Protein AF-A0A8C5SRB2-F1 (afdb_monomer)

Organism: Laticauda laticaudata (NCBI:txid8630)

InterPro domains:
  IPR027640 Kinesin-like protein [PTHR47969] (45-500)

Sequence (541 aa):
SGTGIYYVFLKQYTFFKGVDIEFIKKSQIINVQKLKNSELKLIAAKQKMNELTLNIRMKEELIKELVKTGKCIFQQYSLKITQLEHEAEQAKIDLAETQKQLQELENKELRDIAEKARLQKEFRKKMDTAKLKVQVFKKQQETKNLASLSTQNEKRISELEQNINHMKNQQAQLQKKLREENEKKKILETGIQHGQLKIKKLQQKTEQQEKILKLKDEEIAAFKKRNSTGAPQQLQKLEEKKKCLDEELEKILHQHQELAALEEDLKRREAIILKKETLMQEKSHLEIKKLRSSQALNEDSLKLSTRLSMLDQELCDKNKQLQRSATDEQGRIFEEVQALQKERDQLLKRRNSVDEKLKNGRVLSAEEEHALFQLEEGIETLEAAIAYKNESIQNHQNSIRVSSQILTQSEASVMGKLVSLSAIELRAVLLKYFNKVVRLRESEHKLQVQSEELRMRAMEQENITRELESALEHLMLQCDRRLTLQQKEHEQKIQLILLHCKENLKNAVTATTFPQITIGAPETKSYETLIILALGLKCQL

Radius of gyration: 50.98 Å; Cα contacts (8 Å, |Δi|>4): 191; chains: 1; bounding box: 116×101×152 Å

Solvent-accessible surface area (backbone atoms only — not comparable to full-atom values): 29462 Å² total; per-residue (Å²): 122,70,68,62,54,54,48,54,49,50,55,50,53,51,52,54,51,52,54,53,48,52,52,53,49,54,54,43,55,53,47,52,52,52,39,54,54,45,52,52,53,47,52,54,52,52,52,52,47,52,53,51,53,52,48,43,52,50,50,54,53,31,45,55,45,53,53,52,34,53,53,51,52,51,52,49,53,52,52,51,51,53,48,58,48,50,58,47,52,50,53,50,50,56,47,54,50,54,50,50,57,47,52,60,54,58,73,73,66,86,87,83,50,70,65,56,52,50,54,50,53,50,50,48,53,51,49,52,53,49,52,52,50,55,51,54,50,53,54,52,50,55,52,50,52,51,52,54,53,50,55,53,50,51,50,56,45,50,55,51,51,52,50,43,52,51,51,52,51,51,43,54,52,51,52,51,52,46,53,51,47,54,50,52,41,51,54,41,51,52,51,46,53,51,50,52,51,52,45,53,56,48,51,57,53,48,56,58,49,50,56,55,47,54,61,47,51,60,61,49,63,76,68,71,84,77,89,87,85,88,65,84,88,72,81,74,66,51,60,65,53,46,57,55,51,53,56,50,51,50,54,54,50,50,49,52,50,46,51,51,50,38,53,50,46,50,54,52,39,52,52,46,50,54,54,36,52,52,41,50,53,55,42,50,52,53,51,53,49,36,51,53,38,45,52,52,52,50,54,51,45,50,52,47,51,54,51,48,53,50,46,56,49,52,47,52,53,49,53,56,48,48,76,72,50,56,83,83,54,34,60,58,50,49,53,50,48,52,51,52,51,53,50,46,54,52,51,50,53,52,38,53,54,49,51,51,27,61,75,69,66,59,50,57,55,74,68,54,51,52,48,48,50,52,36,50,56,50,40,54,52,41,51,54,52,43,51,53,40,51,53,52,44,51,50,40,52,49,51,50,52,56,50,52,57,51,45,59,57,44,49,58,51,50,49,54,53,58,71,68,46,49,67,52,59,50,49,53,52,49,51,53,51,48,53,50,50,52,54,48,52,53,51,51,51,52,52,49,54,52,52,52,51,53,52,52,53,52,52,51,52,53,49,53,50,53,52,51,52,52,51,50,53,52,50,52,55,50,52,52,48,53,51,46,49,52,51,37,54,52,42,53,50,50,43,52,52,53,51,54,52,47,51,55,54,51,53,57,60,56,70,75,62,84,79,86,84,78,93,69,85,89,79,93,81,72,86,68,70,68,59,62,67,72,70,68,81,82,80,85,130

Structure (mmCIF, N/CA/C/O backbone):
data_AF-A0A8C5SRB2-F1
#
_entry.id   AF-A0A8C5SRB2-F1
#
loop_
_atom_site.group_PDB
_atom_site.id
_atom_site.type_symbol
_atom_site.label_atom_id
_atom_site.label_alt_id
_atom_site.label_comp_id
_atom_site.label_asym_id
_atom_site.label_entity_id
_atom_site.label_seq_id
_atom_site.pdbx_PDB_ins_code
_atom_site.Cartn_x
_atom_site.Cartn_y
_atom_site.Cartn_z
_atom_site.occupancy
_atom_site.B_iso_or_equiv
_atom_site.auth_seq_id
_atom_site.auth_comp_id
_atom_site.auth_asym_id
_atom_site.auth_atom_id
_atom_site.pdbx_PDB_model_num
ATOM 1 N N . SER A 1 1 ? -22.747 -1.068 66.235 1.00 45.91 1 SER A N 1
ATOM 2 C CA . SER A 1 1 ? -23.123 -0.714 64.847 1.00 45.91 1 SER A CA 1
ATOM 3 C C . SER A 1 1 ? -21.916 -0.503 63.923 1.00 45.91 1 SER A C 1
ATOM 5 O O . SER A 1 1 ? -22.032 -0.838 62.753 1.00 45.91 1 SER A O 1
ATOM 7 N N . GLY A 1 2 ? -20.751 -0.031 64.398 1.00 35.06 2 GLY A N 1
ATOM 8 C CA . GLY A 1 2 ? -19.573 0.219 63.539 1.00 35.06 2 GLY A CA 1
ATOM 9 C C . GLY A 1 2 ? -18.844 -1.017 62.975 1.00 35.06 2 GLY A C 1
ATOM 10 O O . GLY A 1 2 ? -18.322 -0.967 61.865 1.00 35.06 2 GLY A O 1
ATOM 11 N N . THR A 1 3 ? -18.854 -2.154 63.677 1.00 45.47 3 THR A N 1
ATOM 12 C CA . THR A 1 3 ? -18.153 -3.386 63.259 1.00 45.47 3 THR A CA 1
ATOM 13 C C . THR A 1 3 ? -18.791 -4.078 62.051 1.00 45.47 3 THR A C 1
ATOM 15 O O . THR A 1 3 ? -18.074 -4.577 61.189 1.00 45.47 3 THR A O 1
ATOM 18 N N . GLY A 1 4 ? -20.123 -4.059 61.931 1.00 43.59 4 GLY A N 1
ATOM 19 C CA . GLY A 1 4 ? -20.839 -4.653 60.793 1.00 43.59 4 GLY A CA 1
ATOM 20 C C . GLY A 1 4 ? -20.653 -3.881 59.482 1.00 43.59 4 GLY A C 1
ATOM 21 O O . GLY A 1 4 ? -20.503 -4.496 58.431 1.00 43.59 4 GLY A O 1
ATOM 22 N N . ILE A 1 5 ? -20.592 -2.547 59.542 1.00 48.94 5 ILE A N 1
ATOM 23 C CA . ILE A 1 5 ? -20.384 -1.690 58.361 1.00 48.94 5 ILE A CA 1
ATOM 24 C C . ILE A 1 5 ? -18.953 -1.847 57.836 1.00 48.94 5 ILE A C 1
ATOM 26 O O . ILE A 1 5 ? -18.761 -2.039 56.638 1.00 48.94 5 ILE A O 1
ATOM 30 N N . TYR A 1 6 ? -17.956 -1.858 58.729 1.00 49.66 6 TYR A N 1
ATOM 31 C CA . TYR A 1 6 ? -16.555 -2.089 58.363 1.00 49.66 6 TYR A CA 1
ATOM 32 C C . TYR A 1 6 ? -16.341 -3.487 57.756 1.00 49.66 6 TYR A C 1
ATOM 34 O O . TYR A 1 6 ? -15.566 -3.658 56.818 1.00 49.66 6 TYR A O 1
ATOM 42 N N . TYR A 1 7 ? -17.085 -4.482 58.246 1.00 53.50 7 TYR A N 1
ATOM 43 C CA . TYR A 1 7 ? -17.044 -5.853 57.748 1.00 53.50 7 TYR A CA 1
ATOM 44 C C . TYR A 1 7 ? -17.648 -6.016 56.345 1.00 53.50 7 TYR A C 1
ATOM 46 O O . TYR A 1 7 ? -17.046 -6.651 55.476 1.00 53.50 7 TYR A O 1
ATOM 54 N N . VAL A 1 8 ? -18.810 -5.399 56.100 1.00 57.16 8 VAL A N 1
ATOM 55 C CA . VAL A 1 8 ? -19.430 -5.348 54.765 1.00 57.16 8 VAL A CA 1
ATOM 56 C C . VAL A 1 8 ? -18.509 -4.621 53.782 1.00 57.16 8 VAL A C 1
ATOM 58 O O . VAL A 1 8 ? -18.274 -5.133 52.688 1.00 57.16 8 VAL A O 1
ATOM 61 N N . PHE A 1 9 ? -17.894 -3.509 54.199 1.00 57.03 9 PHE A N 1
ATOM 62 C CA . PHE A 1 9 ? -16.895 -2.800 53.396 1.00 57.03 9 PHE A CA 1
ATOM 63 C C . PHE A 1 9 ? -15.676 -3.671 53.065 1.00 57.03 9 PHE A C 1
ATOM 65 O O . PHE A 1 9 ? -15.239 -3.688 51.917 1.00 57.03 9 PHE A O 1
ATOM 72 N N . LEU A 1 10 ? -15.142 -4.434 54.026 1.00 57.94 10 LEU A N 1
ATOM 73 C CA . LEU A 1 10 ? -13.999 -5.323 53.786 1.00 57.94 10 LEU A CA 1
ATOM 74 C C . LEU A 1 10 ? -14.333 -6.471 52.817 1.00 57.94 10 LEU A C 1
ATOM 76 O O . LEU A 1 10 ? -13.514 -6.784 51.947 1.00 57.94 10 LEU A O 1
ATOM 80 N N . LYS A 1 11 ? -15.520 -7.089 52.933 1.00 58.41 11 LYS A N 1
ATOM 81 C CA . LYS A 1 11 ? -15.984 -8.141 52.004 1.00 58.41 11 LYS A CA 1
ATOM 82 C C . LYS A 1 11 ? -16.243 -7.594 50.602 1.00 58.41 11 LYS A C 1
ATOM 84 O O . LYS A 1 11 ? -15.868 -8.219 49.613 1.00 58.41 11 LYS A O 1
ATOM 89 N N . GLN A 1 12 ? -16.822 -6.404 50.504 1.00 56.53 12 GLN A N 1
ATOM 90 C CA . GLN A 1 12 ? -17.060 -5.759 49.219 1.00 56.53 12 GLN A CA 1
ATOM 91 C C . GLN A 1 12 ? -15.739 -5.340 48.554 1.00 56.53 12 GLN A C 1
ATOM 93 O O . GLN A 1 12 ? -15.523 -5.616 47.377 1.00 56.53 12 GLN A O 1
ATOM 98 N N . TYR A 1 13 ? -14.793 -4.790 49.318 1.00 58.09 13 TYR A N 1
ATOM 99 C CA . TYR A 1 13 ? -13.462 -4.415 48.831 1.00 58.09 13 TYR A CA 1
ATOM 100 C C . TYR A 1 13 ? -12.618 -5.619 48.366 1.00 58.09 13 TYR A C 1
ATOM 102 O O . TYR A 1 13 ? -11.894 -5.528 47.374 1.00 58.09 13 TYR A O 1
ATOM 110 N N . THR A 1 14 ? -12.718 -6.766 49.045 1.00 58.53 14 THR A N 1
ATOM 111 C CA . THR A 1 14 ? -12.046 -8.011 48.621 1.00 58.53 14 THR A CA 1
ATOM 112 C C . THR A 1 14 ? -12.685 -8.626 47.377 1.00 58.53 14 THR A C 1
ATOM 114 O O . THR A 1 14 ? -11.956 -9.079 46.495 1.00 58.53 14 THR A O 1
ATOM 117 N N . PHE A 1 15 ? -14.014 -8.561 47.243 1.00 62.50 15 PHE A N 1
ATOM 118 C CA . PHE A 1 15 ? -14.717 -8.945 46.017 1.00 62.50 15 PHE A CA 1
ATOM 119 C C . PHE A 1 15 ? -14.268 -8.101 44.812 1.00 62.50 15 PHE A C 1
ATOM 121 O O . PHE A 1 15 ? -13.872 -8.659 43.791 1.00 62.50 15 PHE A O 1
ATOM 128 N N . PHE A 1 16 ? -14.219 -6.770 44.954 1.00 60.62 16 PHE A N 1
ATOM 129 C CA . PHE A 1 16 ? -13.752 -5.873 43.887 1.00 60.62 16 PHE A CA 1
ATOM 130 C C . PHE A 1 16 ? -12.298 -6.153 43.464 1.00 60.62 16 PHE A C 1
ATOM 132 O O . PHE A 1 16 ? -12.009 -6.224 42.272 1.00 60.62 16 PHE A O 1
ATOM 139 N N . LYS A 1 17 ? -11.388 -6.435 44.408 1.00 64.19 17 LYS A N 1
ATOM 140 C CA . LYS A 1 17 ? -10.011 -6.847 44.068 1.00 64.19 17 LYS A CA 1
ATOM 141 C C . LYS A 1 17 ? -9.921 -8.204 43.365 1.00 64.19 17 LYS A C 1
ATOM 143 O O . LYS A 1 17 ? -9.005 -8.415 42.571 1.00 64.19 17 LYS A O 1
ATOM 148 N N . GLY A 1 18 ? -10.823 -9.137 43.668 1.00 63.19 18 GLY A N 1
ATOM 149 C CA . GLY A 1 18 ? -10.914 -10.418 42.963 1.00 63.19 18 GLY A CA 1
ATOM 150 C C . GLY A 1 18 ? -11.258 -10.224 41.484 1.00 63.19 18 GLY A C 1
ATOM 151 O O . GLY A 1 18 ? -10.607 -10.813 40.619 1.00 63.19 18 GLY A O 1
ATOM 152 N N . VAL A 1 19 ? -12.200 -9.318 41.204 1.00 70.31 19 VAL A N 1
ATOM 153 C CA . VAL A 1 19 ? -12.584 -8.911 39.843 1.00 70.31 19 VAL A CA 1
ATOM 154 C C . VAL A 1 19 ? -11.412 -8.241 39.109 1.00 70.31 19 VAL A C 1
ATOM 156 O O . VAL A 1 19 ? -11.150 -8.575 37.953 1.00 70.31 19 VAL A O 1
ATOM 159 N N . ASP A 1 20 ? -10.630 -7.391 39.787 1.00 74.81 20 ASP A N 1
ATOM 160 C CA . ASP A 1 20 ? -9.422 -6.774 39.210 1.00 74.81 20 ASP A CA 1
ATOM 161 C C . ASP A 1 20 ? -8.361 -7.812 38.803 1.00 74.81 20 ASP A C 1
ATOM 163 O O . ASP A 1 20 ? -7.743 -7.704 37.741 1.00 74.81 20 ASP A O 1
ATOM 167 N N . ILE A 1 21 ? -8.139 -8.847 39.623 1.00 79.44 21 ILE A N 1
ATOM 168 C CA . ILE A 1 21 ? -7.193 -9.928 39.299 1.00 79.44 21 ILE A CA 1
ATOM 169 C C . ILE A 1 21 ? -7.679 -10.721 38.081 1.00 79.44 21 ILE A C 1
ATOM 171 O O . ILE A 1 21 ? -6.872 -11.064 37.214 1.00 79.44 21 ILE A O 1
ATOM 175 N N . GLU A 1 22 ? -8.976 -11.021 37.999 1.00 79.75 22 GLU A N 1
ATOM 176 C CA . GLU A 1 22 ? -9.555 -11.755 36.872 1.00 79.75 22 GLU A CA 1
ATOM 177 C C . GLU A 1 22 ? -9.476 -10.951 35.564 1.00 79.75 22 GLU A C 1
ATOM 179 O O . GLU A 1 22 ? -9.111 -11.499 34.521 1.00 79.75 22 GLU A O 1
ATOM 184 N N . PHE A 1 23 ? -9.710 -9.637 35.625 1.00 81.06 23 PHE A N 1
ATOM 185 C CA . PHE A 1 23 ? -9.536 -8.733 34.489 1.00 81.06 23 PHE A CA 1
ATOM 186 C C . PHE A 1 23 ? -8.084 -8.711 33.987 1.00 81.06 23 PHE A C 1
ATOM 188 O O . PHE A 1 23 ? -7.830 -8.878 32.790 1.00 81.06 23 PHE A O 1
ATOM 195 N N . ILE A 1 24 ? -7.109 -8.591 34.898 1.00 82.06 24 ILE A N 1
ATOM 196 C CA . ILE A 1 24 ? -5.683 -8.617 34.534 1.00 82.06 24 ILE A CA 1
ATOM 197 C C . ILE A 1 24 ? -5.299 -9.986 33.947 1.00 82.06 24 ILE A C 1
ATOM 199 O O . ILE A 1 24 ? -4.546 -10.039 32.975 1.00 82.06 24 ILE A O 1
ATOM 203 N N . LYS A 1 25 ? -5.840 -11.096 34.468 1.00 84.31 25 LYS A N 1
ATOM 204 C CA . LYS A 1 25 ? -5.622 -12.442 33.907 1.00 84.31 25 LYS A CA 1
ATOM 205 C C . LYS A 1 25 ? -6.185 -12.585 32.490 1.00 84.31 25 LYS A C 1
ATOM 207 O O . LYS A 1 25 ? -5.479 -13.095 31.623 1.00 84.31 25 LYS A O 1
ATOM 212 N N . LYS A 1 26 ? -7.404 -12.100 32.223 1.00 85.94 26 LYS A N 1
ATOM 213 C CA . LYS A 1 26 ? -7.990 -12.093 30.867 1.00 85.94 26 LYS A CA 1
ATOM 214 C C . LYS A 1 26 ? -7.138 -11.270 29.897 1.00 85.94 26 LYS A C 1
ATOM 216 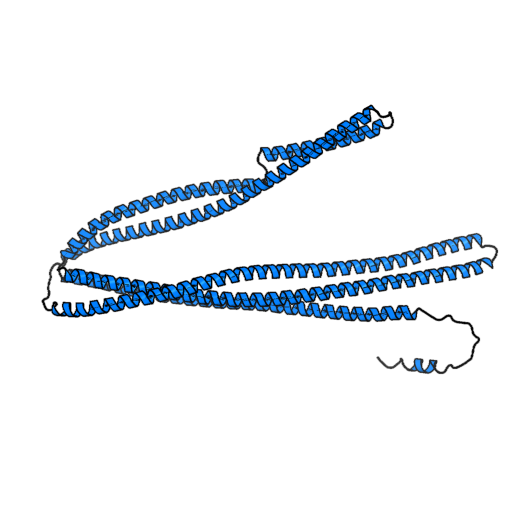O O . LYS A 1 26 ? -6.814 -11.743 28.811 1.00 85.94 26 LYS A O 1
ATOM 221 N N . SER A 1 27 ? -6.686 -10.090 30.325 1.00 85.69 27 SER A N 1
ATOM 222 C CA . SER A 1 27 ? -5.753 -9.256 29.555 1.00 85.69 27 SER A CA 1
ATOM 223 C C . SER A 1 27 ? -4.428 -9.981 29.255 1.00 85.69 27 SER A C 1
ATOM 225 O O . SER A 1 27 ? -3.936 -9.941 28.128 1.00 85.69 27 SER A O 1
ATOM 227 N N . GLN A 1 28 ? -3.877 -10.720 30.225 1.00 89.88 28 GLN A N 1
ATOM 228 C CA . GLN A 1 28 ? -2.659 -11.517 30.042 1.00 89.88 28 GLN A CA 1
ATOM 229 C C . GLN A 1 28 ? -2.822 -12.644 29.021 1.00 89.88 28 GLN A C 1
ATOM 231 O O . GLN A 1 28 ? -1.941 -12.821 28.184 1.00 89.88 28 GLN A O 1
ATOM 236 N N . ILE A 1 29 ? -3.944 -13.369 29.039 1.00 88.56 29 ILE A N 1
ATOM 237 C CA . ILE A 1 29 ? -4.226 -14.429 28.055 1.00 88.56 29 ILE A CA 1
ATOM 238 C C . ILE A 1 29 ? -4.212 -13.852 26.633 1.00 88.56 29 ILE A C 1
ATOM 240 O O . ILE A 1 29 ? -3.547 -14.393 25.748 1.00 88.56 29 ILE A O 1
ATOM 244 N N . ILE A 1 30 ? -4.863 -12.703 26.435 1.00 87.88 30 ILE A N 1
ATOM 245 C CA . ILE A 1 30 ? -4.886 -12.002 25.145 1.00 87.88 30 ILE A CA 1
ATOM 246 C C . ILE A 1 30 ? -3.473 -11.572 24.730 1.00 87.88 30 ILE A C 1
ATOM 248 O O . ILE A 1 30 ? -3.084 -11.763 23.577 1.00 87.88 30 ILE A O 1
ATOM 252 N N . ASN A 1 31 ? -2.682 -11.015 25.650 1.00 89.12 31 ASN A N 1
ATOM 253 C CA . ASN A 1 31 ? -1.315 -10.579 25.352 1.00 89.12 31 ASN A CA 1
ATOM 254 C C . ASN A 1 31 ? -0.392 -11.753 24.999 1.00 89.12 31 ASN A C 1
ATOM 256 O O . ASN A 1 31 ? 0.396 -11.633 24.064 1.00 89.12 31 ASN A O 1
ATOM 260 N N . VAL A 1 32 ? -0.521 -12.898 25.676 1.00 90.19 32 VAL A N 1
ATOM 261 C CA . VAL A 1 32 ? 0.224 -14.127 25.347 1.00 90.19 32 VAL A CA 1
ATOM 262 C C . VAL A 1 32 ? -0.155 -14.640 23.958 1.00 90.19 32 VAL A C 1
ATOM 264 O O . VAL A 1 32 ? 0.715 -15.052 23.193 1.00 90.19 32 VAL A O 1
ATOM 267 N N . GLN A 1 33 ? -1.434 -14.585 23.590 1.00 88.12 33 GLN A N 1
ATOM 268 C CA . GLN A 1 33 ? -1.867 -14.987 22.254 1.00 88.12 33 GLN A CA 1
ATOM 269 C C . GLN A 1 33 ? -1.350 -14.029 21.169 1.00 88.12 33 GLN A C 1
ATOM 271 O O . GLN A 1 33 ? -0.853 -14.477 20.137 1.00 88.12 33 GLN A O 1
ATOM 276 N N . LYS A 1 34 ? -1.365 -12.715 21.428 1.00 90.19 34 LYS A N 1
ATOM 277 C CA . LYS A 1 34 ? -0.734 -11.711 20.552 1.00 90.19 34 LYS A CA 1
ATOM 278 C C . LYS A 1 34 ? 0.771 -11.940 20.404 1.00 90.19 34 LYS A C 1
ATOM 280 O O . LYS A 1 34 ? 1.286 -11.808 19.296 1.00 90.19 34 LYS A O 1
ATOM 285 N N . LEU A 1 35 ? 1.457 -12.309 21.489 1.00 91.62 35 LEU A N 1
ATOM 286 C CA . LEU A 1 35 ? 2.883 -12.631 21.478 1.00 91.62 35 LEU A CA 1
ATOM 287 C C . LEU A 1 35 ? 3.164 -13.825 20.558 1.00 91.62 35 LEU A C 1
ATOM 289 O O . LEU A 1 35 ? 3.965 -13.690 19.638 1.00 91.62 35 LEU A O 1
ATOM 293 N N . LYS A 1 36 ? 2.441 -14.941 20.730 1.00 89.69 36 LYS A N 1
ATOM 294 C CA . LYS A 1 36 ? 2.561 -16.123 19.855 1.00 89.69 36 LYS A CA 1
ATOM 295 C C . LYS A 1 36 ? 2.332 -15.773 18.382 1.00 89.69 36 LYS A C 1
ATOM 297 O O . LYS A 1 36 ? 3.103 -16.179 17.518 1.00 89.69 36 LYS A O 1
ATOM 302 N N . ASN A 1 37 ? 1.311 -14.969 18.088 1.00 88.12 37 ASN A N 1
ATOM 303 C CA . ASN A 1 37 ? 1.026 -14.541 16.718 1.00 88.12 37 ASN A CA 1
ATOM 304 C C . ASN A 1 37 ? 2.151 -13.669 16.133 1.00 88.12 37 ASN A C 1
ATOM 306 O O . ASN A 1 37 ? 2.488 -13.813 14.959 1.00 88.12 37 ASN A O 1
ATOM 310 N N . SER A 1 38 ? 2.744 -12.774 16.930 1.00 89.00 38 SER A N 1
ATOM 311 C CA . SER A 1 38 ? 3.893 -11.964 16.500 1.00 89.00 38 SER A CA 1
ATOM 312 C C . SER A 1 38 ? 5.136 -12.833 16.253 1.00 89.00 38 SER A C 1
ATOM 314 O O . SER A 1 38 ? 5.831 -12.640 15.258 1.00 89.00 38 SER A O 1
ATOM 316 N N . GLU A 1 39 ? 5.374 -13.860 17.075 1.00 89.00 39 GLU A N 1
ATOM 317 C CA . GLU A 1 39 ? 6.465 -14.823 16.870 1.00 89.00 39 GLU A CA 1
ATOM 318 C C . GLU A 1 39 ? 6.323 -15.615 15.568 1.00 89.00 39 GLU A C 1
ATOM 320 O O . GLU A 1 39 ? 7.295 -15.735 14.820 1.00 89.00 39 GLU A O 1
ATOM 325 N N . LEU A 1 40 ? 5.116 -16.095 15.255 1.00 87.12 40 LEU A N 1
ATOM 326 C CA . LEU A 1 40 ? 4.843 -16.786 13.991 1.00 87.12 40 LEU A CA 1
ATOM 327 C C . LEU A 1 40 ? 5.116 -15.879 12.785 1.00 87.12 40 LEU A C 1
ATOM 329 O O . LEU A 1 40 ? 5.811 -16.282 11.851 1.00 87.12 40 LEU A O 1
ATOM 333 N N . LYS A 1 41 ? 4.649 -14.623 12.828 1.00 87.69 41 LYS A N 1
ATOM 334 C CA . LYS A 1 41 ? 4.927 -13.625 11.779 1.00 87.69 41 LYS A CA 1
ATOM 335 C C . LYS A 1 41 ? 6.423 -13.357 11.625 1.00 87.69 41 LYS A C 1
ATOM 337 O O . LYS A 1 41 ? 6.914 -13.218 10.506 1.00 87.69 41 LYS A O 1
ATOM 342 N N . LEU A 1 42 ? 7.155 -13.304 12.735 1.00 89.88 42 LEU A N 1
ATOM 343 C CA . LEU A 1 42 ? 8.596 -13.077 12.745 1.00 89.88 42 LEU A CA 1
ATOM 344 C C . LEU A 1 42 ? 9.365 -14.248 12.115 1.00 89.88 42 LEU A C 1
ATOM 346 O O . LEU A 1 42 ? 10.303 -14.018 11.352 1.00 89.88 42 LEU A O 1
ATOM 350 N N . ILE A 1 43 ? 8.970 -15.491 12.402 1.00 89.00 43 ILE A N 1
ATOM 351 C CA . ILE A 1 43 ? 9.565 -16.688 11.788 1.00 89.00 43 ILE A CA 1
ATOM 352 C C . ILE A 1 43 ? 9.296 -16.701 10.279 1.00 89.00 43 ILE A C 1
ATOM 354 O O . ILE A 1 43 ? 10.246 -16.821 9.504 1.00 89.00 43 ILE A O 1
ATOM 358 N N . ALA A 1 44 ? 8.045 -16.487 9.862 1.00 86.75 44 ALA A N 1
ATOM 359 C CA . ALA A 1 44 ? 7.667 -16.451 8.449 1.00 86.75 44 ALA A CA 1
ATOM 360 C C . ALA A 1 44 ? 8.420 -15.350 7.677 1.00 86.75 44 ALA A C 1
ATOM 362 O O . ALA A 1 44 ? 8.991 -15.594 6.614 1.00 86.75 44 ALA A O 1
ATOM 363 N N . ALA A 1 45 ? 8.518 -14.143 8.244 1.00 89.56 45 ALA A N 1
ATOM 364 C CA . ALA A 1 45 ? 9.259 -13.042 7.631 1.00 89.56 45 ALA A CA 1
ATOM 365 C C . ALA A 1 45 ? 10.764 -13.340 7.497 1.00 89.56 45 ALA A C 1
ATOM 367 O O . ALA A 1 45 ? 11.370 -12.995 6.480 1.00 89.56 45 ALA A O 1
ATOM 368 N N . LYS A 1 46 ? 11.376 -14.004 8.492 1.00 89.88 46 LYS A N 1
ATOM 369 C CA . LYS A 1 46 ? 12.780 -14.450 8.415 1.00 89.88 46 LYS A CA 1
ATOM 370 C C . LYS A 1 46 ? 12.989 -15.491 7.318 1.00 89.88 46 LYS A C 1
ATOM 372 O O . LYS A 1 46 ? 13.963 -15.390 6.578 1.00 89.88 46 LYS A O 1
ATOM 377 N N . GLN A 1 47 ? 12.088 -16.465 7.201 1.00 88.88 47 GLN A N 1
ATOM 378 C CA . GLN A 1 47 ? 12.142 -17.472 6.139 1.00 88.88 47 GLN A CA 1
ATOM 379 C C . GLN A 1 47 ? 12.045 -16.813 4.758 1.00 88.88 47 GLN A C 1
ATOM 381 O O . GLN A 1 47 ? 12.946 -16.989 3.939 1.00 88.88 47 GLN A O 1
ATOM 386 N N . LYS A 1 48 ? 11.058 -15.934 4.548 1.00 89.94 48 LYS A N 1
ATOM 387 C CA . LYS A 1 48 ? 10.891 -15.177 3.296 1.00 89.94 48 LYS A CA 1
ATOM 388 C C . LYS A 1 48 ? 12.115 -14.325 2.943 1.00 89.94 48 LYS A C 1
ATOM 390 O O . LYS A 1 48 ? 12.526 -14.265 1.787 1.00 89.94 48 LYS A O 1
ATOM 395 N N . MET A 1 49 ? 12.745 -13.697 3.938 1.00 91.19 49 MET A N 1
ATOM 396 C CA . MET A 1 49 ? 13.989 -12.943 3.744 1.00 91.19 49 MET A CA 1
ATOM 397 C C . MET A 1 49 ? 15.131 -13.838 3.233 1.00 91.19 49 MET A C 1
ATOM 399 O O . MET A 1 49 ? 15.874 -13.434 2.333 1.00 91.19 49 MET A O 1
ATOM 403 N N . ASN A 1 50 ? 15.269 -15.050 3.775 1.00 91.06 50 ASN A N 1
ATOM 404 C CA . ASN A 1 50 ? 16.283 -16.009 3.333 1.00 91.06 50 ASN A CA 1
ATOM 405 C C . ASN A 1 50 ? 16.008 -16.507 1.906 1.00 91.06 50 ASN A C 1
ATOM 407 O O . ASN A 1 50 ? 16.938 -16.611 1.105 1.00 91.06 50 ASN A O 1
ATOM 411 N N . GLU A 1 51 ? 14.744 -16.762 1.563 1.00 91.38 51 GLU A N 1
ATOM 412 C CA . GLU A 1 51 ? 14.353 -17.197 0.217 1.00 91.38 51 GLU A CA 1
ATOM 413 C C . GLU A 1 51 ? 14.616 -16.127 -0.844 1.00 91.38 51 GLU A C 1
ATOM 415 O O . GLU A 1 51 ? 15.216 -16.425 -1.879 1.00 91.38 51 GLU A O 1
ATOM 420 N N . LEU A 1 52 ? 14.259 -14.868 -0.564 1.00 92.31 52 LEU A N 1
ATOM 421 C CA . LEU A 1 52 ? 14.595 -13.743 -1.438 1.00 92.31 52 LEU A CA 1
ATOM 422 C C . LEU A 1 52 ? 16.110 -13.597 -1.600 1.00 92.31 52 LEU A C 1
ATOM 424 O O . LEU A 1 52 ? 16.587 -13.415 -2.714 1.00 92.31 52 LEU A O 1
ATOM 428 N N . THR A 1 53 ? 16.880 -13.744 -0.518 1.00 94.19 53 THR A N 1
ATOM 429 C CA . THR A 1 53 ? 18.352 -13.671 -0.569 1.00 94.19 53 THR A CA 1
ATOM 430 C C . THR A 1 53 ? 18.938 -14.729 -1.504 1.00 94.19 53 THR A C 1
ATOM 432 O O . THR A 1 53 ? 19.839 -14.437 -2.294 1.00 94.19 53 THR A O 1
ATOM 435 N N . LEU A 1 54 ? 18.430 -15.961 -1.433 1.00 93.94 54 LEU A N 1
ATOM 436 C CA . LEU A 1 54 ? 18.855 -17.037 -2.322 1.00 93.94 54 LEU A CA 1
ATOM 437 C C . LEU A 1 54 ? 18.489 -16.731 -3.780 1.00 93.94 54 LEU A C 1
ATOM 439 O O . LEU A 1 54 ? 19.324 -16.911 -4.663 1.00 93.94 54 LEU A O 1
ATOM 443 N N . ASN A 1 55 ? 17.274 -16.246 -4.032 1.00 95.00 55 ASN A N 1
ATOM 444 C CA . ASN A 1 55 ? 16.803 -15.956 -5.383 1.00 95.00 55 ASN A CA 1
ATOM 445 C C . ASN A 1 55 ? 17.565 -14.781 -6.026 1.00 95.00 55 ASN A C 1
ATOM 447 O O . ASN A 1 55 ? 18.023 -14.891 -7.162 1.00 95.00 55 ASN A O 1
ATOM 451 N N . ILE A 1 56 ? 17.814 -13.705 -5.263 1.00 95.56 56 ILE A N 1
ATOM 452 C CA . ILE A 1 56 ? 18.696 -12.595 -5.665 1.00 95.56 56 ILE A CA 1
ATOM 453 C C . ILE A 1 56 ? 20.048 -13.150 -6.113 1.00 95.56 56 ILE A C 1
ATOM 455 O O . ILE A 1 56 ? 20.476 -12.883 -7.232 1.00 95.56 56 ILE A O 1
ATOM 459 N N . ARG A 1 57 ? 20.685 -13.980 -5.276 1.00 96.25 57 ARG A N 1
ATOM 460 C CA . ARG A 1 57 ? 21.990 -14.572 -5.592 1.00 96.25 57 ARG A CA 1
ATOM 461 C C . ARG A 1 57 ? 21.943 -15.392 -6.881 1.00 96.25 57 ARG A C 1
ATOM 463 O O . ARG A 1 57 ? 22.840 -15.280 -7.706 1.00 96.25 57 ARG A O 1
ATOM 470 N N . MET A 1 58 ? 20.908 -16.210 -7.075 1.00 95.94 58 MET A N 1
ATOM 471 C CA . MET A 1 58 ? 20.767 -17.019 -8.289 1.00 95.94 58 MET A CA 1
ATOM 472 C C . MET A 1 58 ? 20.628 -16.158 -9.550 1.00 95.94 58 MET A C 1
ATOM 474 O O . MET A 1 58 ? 21.264 -16.466 -10.558 1.00 95.94 58 MET A O 1
ATOM 478 N N . LYS A 1 59 ? 19.854 -15.068 -9.497 1.00 96.44 59 LYS A N 1
ATOM 479 C CA . LYS A 1 59 ? 19.708 -14.140 -10.629 1.00 96.44 59 LYS A CA 1
ATOM 480 C C . LYS A 1 59 ? 20.976 -13.321 -10.881 1.00 96.44 59 LYS A C 1
ATOM 482 O O . LYS A 1 59 ? 21.335 -13.119 -12.035 1.00 96.44 59 LYS A O 1
ATOM 487 N N . GLU A 1 60 ? 21.699 -12.915 -9.835 1.00 95.94 60 GLU A N 1
ATOM 488 C CA . GLU A 1 60 ? 23.016 -12.270 -9.970 1.00 95.94 60 GLU A CA 1
ATOM 489 C C . GLU A 1 60 ? 24.024 -13.203 -10.665 1.00 95.94 60 GLU A C 1
ATOM 491 O O . GLU A 1 60 ? 24.772 -12.771 -11.542 1.00 95.94 60 GLU A O 1
ATOM 496 N N . GLU A 1 61 ? 24.015 -14.500 -10.340 1.00 95.81 61 GLU A N 1
ATOM 497 C CA . GLU A 1 61 ? 24.828 -15.498 -11.045 1.00 95.81 61 GLU A CA 1
ATOM 498 C C . GLU A 1 61 ? 24.392 -15.697 -12.504 1.00 95.81 61 GLU A C 1
ATOM 500 O O . GLU A 1 61 ? 25.246 -15.865 -13.372 1.00 95.81 61 GLU A O 1
ATOM 505 N N . LEU A 1 62 ? 23.090 -15.649 -12.802 1.00 96.75 62 LEU A N 1
ATOM 506 C CA . LEU A 1 62 ? 22.602 -15.697 -14.183 1.00 96.75 62 LEU A CA 1
ATOM 507 C C . LEU A 1 62 ? 23.074 -14.481 -14.994 1.00 96.75 62 LEU A C 1
ATOM 509 O O . LEU A 1 62 ? 23.535 -14.651 -16.119 1.00 96.75 62 LEU A O 1
ATOM 513 N N . ILE A 1 63 ? 23.026 -13.274 -14.422 1.00 95.88 63 ILE A N 1
ATOM 514 C CA . ILE A 1 63 ? 23.562 -12.067 -15.071 1.00 95.88 63 ILE A CA 1
ATOM 515 C C . ILE A 1 63 ? 25.046 -12.250 -15.396 1.00 95.88 63 ILE A C 1
ATOM 517 O O . ILE A 1 63 ? 25.470 -11.947 -16.511 1.00 95.88 63 ILE A O 1
ATOM 521 N N . LYS A 1 64 ? 25.842 -12.795 -14.465 1.00 96.00 64 LYS A N 1
ATOM 522 C CA . LYS A 1 64 ? 27.263 -13.083 -14.724 1.00 96.00 64 LYS A CA 1
ATOM 523 C C . LYS A 1 64 ? 27.448 -14.021 -15.918 1.00 96.00 64 LYS A C 1
ATOM 525 O O . LYS A 1 64 ? 28.355 -13.793 -16.716 1.00 96.00 64 LYS A O 1
ATOM 530 N N . GLU A 1 65 ? 26.613 -15.051 -16.056 1.00 95.12 65 GLU A N 1
ATOM 531 C CA . GLU A 1 65 ? 26.664 -15.956 -17.211 1.00 95.12 65 GLU A CA 1
ATOM 532 C C . GLU A 1 65 ? 26.230 -15.271 -18.518 1.00 95.12 65 GLU A C 1
ATOM 534 O O . GLU A 1 65 ? 26.935 -15.393 -19.517 1.00 95.12 65 GLU A O 1
ATOM 539 N N . LEU A 1 66 ? 25.166 -14.463 -18.509 1.00 93.81 66 LEU A N 1
ATOM 540 C CA . LEU A 1 66 ? 24.725 -13.689 -19.683 1.00 93.81 66 LEU A CA 1
ATOM 541 C C . LEU A 1 66 ? 25.793 -12.696 -20.166 1.00 93.81 66 LEU A C 1
ATOM 543 O O . LEU A 1 66 ? 26.014 -12.527 -21.369 1.00 93.81 66 LEU A O 1
ATOM 547 N N . VAL A 1 67 ? 26.507 -12.054 -19.237 1.00 93.44 67 VAL A N 1
ATOM 548 C CA . VAL A 1 67 ? 27.629 -11.158 -19.557 1.00 93.44 67 VAL A CA 1
ATOM 549 C C . VAL A 1 67 ? 28.785 -11.934 -20.193 1.00 93.44 67 VAL A C 1
ATOM 551 O O . VAL A 1 67 ? 29.357 -11.484 -21.192 1.00 93.44 67 VAL A O 1
ATOM 554 N N . LYS A 1 68 ? 29.129 -13.115 -19.658 1.00 93.25 68 LYS A N 1
ATOM 555 C CA . LYS A 1 68 ? 30.169 -13.980 -20.243 1.00 93.25 68 LYS A CA 1
ATOM 556 C C . LYS A 1 68 ? 29.804 -14.399 -21.662 1.00 93.25 68 LYS A C 1
ATOM 558 O O . LYS A 1 68 ? 30.640 -14.265 -22.555 1.00 93.25 68 LYS A O 1
ATOM 563 N N . THR A 1 69 ? 28.574 -14.839 -21.898 1.00 90.00 69 THR A N 1
ATOM 564 C CA . THR A 1 69 ? 28.140 -15.231 -23.242 1.00 90.00 69 THR A CA 1
ATOM 565 C C . THR A 1 69 ? 28.107 -14.055 -24.194 1.00 90.00 69 THR A C 1
ATOM 567 O O . THR A 1 69 ? 28.599 -14.194 -25.308 1.00 90.00 69 THR A O 1
ATOM 570 N N . GLY A 1 70 ? 27.616 -12.886 -23.770 1.00 88.56 70 GLY A N 1
ATOM 571 C CA . GLY A 1 70 ? 27.665 -11.669 -24.583 1.00 88.56 70 GLY A CA 1
ATOM 572 C C . GLY A 1 70 ? 29.088 -11.365 -25.056 1.00 88.56 70 GLY A C 1
ATOM 573 O O . GLY A 1 70 ? 29.320 -11.115 -26.239 1.00 88.56 70 GLY A O 1
ATOM 574 N N . LYS A 1 71 ? 30.074 -11.509 -24.161 1.00 88.44 71 LYS A N 1
ATOM 575 C CA . LYS A 1 71 ? 31.497 -11.385 -24.501 1.00 88.44 71 LYS A CA 1
ATOM 576 C C . LYS A 1 71 ? 31.971 -12.480 -25.466 1.00 88.44 71 LYS A C 1
ATOM 578 O O . LYS A 1 71 ? 32.704 -12.173 -26.404 1.00 88.44 71 LYS A O 1
ATOM 583 N N . CYS A 1 72 ? 31.573 -13.737 -25.264 1.00 86.38 72 CYS A N 1
ATOM 584 C CA . CYS A 1 72 ? 31.897 -14.840 -26.175 1.00 86.38 72 CYS A CA 1
ATOM 585 C C . CYS A 1 72 ? 31.316 -14.614 -27.579 1.00 86.38 72 CYS A C 1
ATOM 587 O O . CYS A 1 72 ? 32.045 -14.760 -28.557 1.00 86.38 72 CYS A O 1
ATOM 589 N N . ILE A 1 73 ? 30.048 -14.205 -27.683 1.00 86.06 73 ILE A N 1
ATOM 590 C CA . ILE A 1 73 ? 29.376 -13.856 -28.942 1.00 86.06 73 ILE A CA 1
ATOM 591 C C . ILE A 1 73 ? 30.136 -12.724 -29.631 1.00 86.06 73 ILE A C 1
ATOM 593 O O . ILE A 1 73 ? 30.523 -12.862 -30.790 1.00 86.06 73 ILE A O 1
ATOM 597 N N . PHE A 1 74 ? 30.425 -11.638 -28.909 1.00 86.12 74 PHE A N 1
ATOM 598 C CA . PHE A 1 74 ? 31.172 -10.507 -29.455 1.00 86.12 74 PHE A CA 1
ATOM 599 C C . PHE A 1 74 ? 32.536 -10.933 -30.015 1.00 86.12 74 PHE A C 1
ATOM 601 O O . PHE A 1 74 ? 32.892 -10.564 -31.133 1.00 86.12 74 PHE A O 1
ATOM 608 N N . GLN A 1 75 ? 33.277 -11.772 -29.283 1.00 86.31 75 GLN A N 1
ATOM 609 C CA . GLN A 1 75 ? 34.548 -12.319 -29.763 1.00 86.31 75 GLN A CA 1
ATOM 610 C C . GLN A 1 75 ? 34.389 -13.173 -31.029 1.00 86.31 75 GLN A C 1
ATOM 612 O O . GLN A 1 75 ? 35.227 -13.066 -31.921 1.00 86.31 75 GLN A O 1
ATOM 617 N N . GLN A 1 76 ? 33.344 -14.005 -31.127 1.00 83.44 76 GLN A N 1
ATOM 618 C CA . GLN A 1 76 ? 33.094 -14.830 -32.316 1.00 83.44 76 GLN A CA 1
ATOM 619 C C . GLN A 1 76 ? 32.824 -13.993 -33.560 1.00 83.44 76 GLN A C 1
ATOM 621 O O . GLN A 1 76 ? 33.465 -14.189 -34.589 1.00 83.44 76 GLN A O 1
ATOM 626 N N . TYR A 1 77 ? 31.899 -13.039 -33.466 1.00 82.56 77 TYR A N 1
ATOM 627 C CA . TYR A 1 77 ? 31.559 -12.183 -34.599 1.00 82.56 77 TYR A CA 1
ATOM 628 C C . TYR A 1 77 ? 32.723 -11.272 -34.986 1.00 82.56 77 TYR A C 1
ATOM 630 O O . TYR A 1 77 ? 32.964 -11.077 -36.171 1.00 82.56 77 TYR A O 1
ATOM 638 N N . SER A 1 78 ? 33.493 -10.777 -34.013 1.00 82.69 78 SER A N 1
ATOM 639 C CA . SER A 1 78 ? 34.724 -10.026 -34.277 1.00 82.69 78 SER A CA 1
ATOM 640 C C . SER A 1 78 ? 35.727 -10.863 -35.084 1.00 82.69 78 SER A C 1
ATOM 642 O O . SER A 1 78 ? 36.175 -10.419 -36.140 1.00 82.69 78 SER A O 1
ATOM 644 N N . LEU A 1 79 ? 35.990 -12.112 -34.672 1.00 83.94 79 LEU A N 1
ATOM 645 C CA . LEU A 1 79 ? 36.834 -13.037 -35.438 1.00 83.94 79 LEU A CA 1
ATOM 646 C C . LEU A 1 79 ? 36.265 -13.302 -36.837 1.00 83.94 79 LEU A C 1
ATOM 648 O O . LEU A 1 79 ? 37.005 -13.249 -37.819 1.00 83.94 79 LEU A O 1
ATOM 652 N N . LYS A 1 80 ? 34.952 -13.524 -36.960 1.00 83.56 80 LYS A N 1
ATOM 653 C CA . LYS A 1 80 ? 34.320 -13.772 -38.261 1.00 83.56 80 LYS A CA 1
ATOM 654 C C . LYS A 1 80 ? 34.423 -12.570 -39.201 1.00 83.56 80 LYS A C 1
ATOM 656 O O . LYS A 1 80 ? 34.675 -12.756 -40.389 1.00 83.56 80 LYS A O 1
ATOM 661 N N . ILE A 1 81 ? 34.283 -11.351 -38.680 1.00 81.81 81 ILE A N 1
ATOM 662 C CA . ILE A 1 81 ? 34.481 -10.115 -39.447 1.00 81.81 81 ILE A CA 1
ATOM 663 C C . ILE A 1 81 ? 35.928 -10.036 -39.948 1.00 81.81 81 ILE A C 1
ATOM 665 O O . ILE A 1 81 ? 36.121 -9.823 -41.141 1.00 81.81 81 ILE A O 1
ATOM 669 N N . THR A 1 82 ? 36.928 -10.293 -39.094 1.00 83.12 82 THR A N 1
ATOM 670 C CA . THR A 1 82 ? 38.344 -10.284 -39.521 1.00 83.12 82 THR A CA 1
ATOM 671 C C . THR A 1 82 ? 38.666 -11.368 -40.554 1.00 83.12 82 THR A C 1
ATOM 673 O O . THR A 1 82 ? 39.424 -11.122 -41.488 1.00 83.12 82 THR A O 1
ATOM 676 N N . GLN A 1 83 ? 38.047 -12.551 -40.455 1.00 81.56 83 GLN A N 1
ATOM 677 C CA . GLN A 1 83 ? 38.188 -13.600 -41.467 1.00 81.56 83 GLN A CA 1
ATOM 678 C C . GLN A 1 83 ? 37.627 -13.140 -42.819 1.00 81.56 83 GLN A C 1
ATOM 680 O O . GLN A 1 83 ? 38.302 -13.263 -43.836 1.00 81.56 83 GLN A O 1
ATOM 685 N N . LEU A 1 84 ? 36.417 -12.571 -42.832 1.00 80.19 84 LEU A N 1
ATOM 686 C CA . LEU A 1 84 ? 35.804 -12.040 -44.054 1.00 80.19 84 LEU A CA 1
ATOM 687 C C . LEU A 1 84 ? 36.605 -10.869 -44.648 1.00 80.19 84 LEU A C 1
ATOM 689 O O . LEU A 1 84 ? 36.559 -10.649 -45.857 1.00 80.19 84 LEU A O 1
ATOM 693 N N . GLU A 1 85 ? 37.327 -10.108 -43.823 1.00 78.25 85 GLU A N 1
ATOM 694 C CA . GLU A 1 85 ? 38.265 -9.077 -44.279 1.00 78.25 85 GLU A CA 1
ATOM 695 C C . GLU A 1 85 ? 39.509 -9.681 -44.935 1.00 78.25 85 GLU A C 1
ATOM 697 O O . GLU A 1 85 ? 39.904 -9.216 -46.002 1.00 78.25 85 GLU A O 1
ATOM 702 N N . HIS A 1 86 ? 40.095 -10.729 -44.350 1.00 79.38 86 HIS A N 1
ATOM 703 C CA . HIS A 1 86 ? 41.258 -11.403 -44.926 1.00 79.38 86 HIS A CA 1
ATOM 704 C C . HIS A 1 86 ? 40.919 -12.127 -46.236 1.00 79.38 86 HIS A C 1
ATOM 706 O O . HIS A 1 86 ? 41.600 -11.917 -47.236 1.00 79.38 86 HIS A O 1
ATOM 712 N N . GLU A 1 87 ? 39.828 -12.902 -46.266 1.00 74.31 87 GLU A N 1
ATOM 713 C CA . GLU A 1 87 ? 39.331 -13.574 -47.481 1.00 74.31 87 GLU A CA 1
ATOM 714 C C . GLU A 1 87 ? 39.075 -12.574 -48.610 1.00 74.31 87 GLU A C 1
ATOM 716 O O . GLU A 1 87 ? 39.331 -12.841 -49.783 1.00 74.31 87 GLU A O 1
ATOM 721 N N . ALA A 1 88 ? 38.584 -11.392 -48.258 1.00 73.31 88 ALA A N 1
ATOM 722 C CA . ALA A 1 88 ? 38.362 -10.345 -49.224 1.00 73.31 88 ALA A CA 1
ATOM 723 C C . ALA A 1 88 ? 39.631 -9.680 -49.741 1.00 73.31 88 ALA A C 1
ATOM 725 O O . ALA A 1 88 ? 39.695 -9.350 -50.923 1.00 73.31 88 ALA A O 1
ATOM 726 N N . GLU A 1 89 ? 40.608 -9.434 -48.871 1.00 76.81 89 GLU A N 1
ATOM 727 C CA . GLU A 1 89 ? 41.885 -8.870 -49.293 1.00 76.81 89 GLU A CA 1
ATOM 728 C C . GLU A 1 89 ? 42.631 -9.863 -50.188 1.00 76.81 89 GLU A C 1
ATOM 730 O O . GLU A 1 89 ? 43.113 -9.478 -51.251 1.00 76.81 89 GLU A O 1
ATOM 735 N N . GLN A 1 90 ? 42.596 -11.156 -49.849 1.00 72.75 90 GLN A N 1
ATOM 736 C CA . GLN A 1 90 ? 43.109 -12.217 -50.712 1.00 72.75 90 GLN A CA 1
ATOM 737 C C . GLN A 1 90 ? 42.395 -12.229 -52.072 1.00 72.75 90 GLN A C 1
ATOM 739 O O . GLN A 1 90 ? 43.047 -12.199 -53.112 1.00 72.75 90 GLN A O 1
ATOM 744 N N . ALA A 1 91 ? 41.060 -12.148 -52.089 1.00 71.69 91 ALA A N 1
ATOM 745 C CA . ALA A 1 91 ? 40.298 -12.080 -53.335 1.00 71.69 91 ALA A CA 1
ATOM 746 C C . ALA A 1 91 ? 40.616 -10.832 -54.184 1.00 71.69 91 ALA A C 1
ATOM 748 O O . ALA A 1 91 ? 40.481 -10.885 -55.407 1.00 71.69 91 ALA A O 1
ATOM 749 N N . LYS A 1 92 ? 41.026 -9.708 -53.575 1.00 75.12 92 LYS A N 1
ATOM 750 C CA . LYS A 1 92 ? 41.520 -8.533 -54.318 1.00 75.12 92 LYS A CA 1
ATOM 751 C C . LYS A 1 92 ? 42.896 -8.784 -54.926 1.00 75.12 92 LYS A C 1
ATOM 753 O O . LYS A 1 92 ? 43.119 -8.353 -56.055 1.00 75.12 92 LYS A O 1
ATOM 758 N N . ILE A 1 93 ? 43.794 -9.454 -54.202 1.00 71.50 93 ILE A N 1
ATOM 759 C CA . ILE A 1 93 ? 45.135 -9.802 -54.690 1.00 71.50 93 ILE A CA 1
ATOM 760 C C . ILE A 1 93 ? 45.024 -10.748 -55.892 1.00 71.50 93 ILE A C 1
ATOM 762 O O . ILE A 1 93 ? 45.541 -10.420 -56.958 1.00 71.50 93 ILE A O 1
ATOM 766 N N . ASP A 1 94 ? 44.263 -11.840 -55.772 1.00 70.25 94 ASP A N 1
ATOM 767 C CA . ASP A 1 94 ? 44.042 -12.804 -56.864 1.00 70.25 94 ASP A CA 1
ATOM 768 C C . ASP A 1 94 ? 43.405 -12.123 -58.092 1.00 70.25 94 ASP A C 1
ATOM 770 O O . ASP A 1 94 ? 43.704 -12.418 -59.254 1.00 70.25 94 ASP A O 1
ATOM 774 N N . LEU A 1 95 ? 42.519 -11.154 -57.849 1.00 69.75 95 LEU A N 1
ATOM 775 C CA . LEU A 1 95 ? 41.901 -10.359 -58.901 1.00 69.75 95 LEU A CA 1
ATOM 776 C C . LEU A 1 95 ? 42.906 -9.427 -59.590 1.00 69.75 95 LEU A C 1
ATOM 778 O O . LEU A 1 95 ? 42.892 -9.325 -60.813 1.00 69.75 95 LEU A O 1
ATOM 782 N N . ALA A 1 96 ? 43.796 -8.778 -58.842 1.00 70.00 96 ALA A N 1
ATOM 783 C CA . ALA A 1 96 ? 44.857 -7.950 -59.410 1.00 70.00 96 ALA A CA 1
ATOM 784 C C . ALA A 1 96 ? 45.869 -8.790 -60.215 1.00 70.00 96 ALA A C 1
ATOM 786 O O . ALA A 1 96 ? 46.324 -8.366 -61.279 1.00 70.00 96 ALA A O 1
ATOM 787 N N . GLU A 1 97 ? 46.186 -10.001 -59.753 1.00 71.00 97 GLU A N 1
ATOM 788 C CA . GLU A 1 97 ? 47.077 -10.927 -60.456 1.00 71.00 97 GLU A CA 1
ATOM 789 C C . GLU A 1 97 ? 46.453 -11.439 -61.762 1.00 71.00 97 GLU A C 1
ATOM 791 O O . GLU A 1 97 ? 47.077 -11.359 -62.822 1.00 71.00 97 GLU A O 1
ATOM 796 N N . THR A 1 98 ? 45.188 -11.869 -61.726 1.00 67.12 98 THR A N 1
ATOM 797 C CA . THR A 1 98 ? 44.452 -12.263 -62.941 1.00 67.12 98 THR A CA 1
ATOM 798 C C . THR A 1 98 ? 44.268 -11.095 -63.909 1.00 67.12 98 THR A C 1
ATOM 800 O O . THR A 1 98 ? 44.343 -11.293 -65.121 1.00 67.12 98 THR A O 1
ATOM 803 N N . GLN A 1 99 ? 44.092 -9.865 -63.412 1.00 66.31 99 GLN A N 1
ATOM 804 C CA . GLN A 1 99 ? 44.096 -8.655 -64.241 1.00 66.31 99 GLN A CA 1
ATOM 805 C C . GLN A 1 99 ? 45.442 -8.435 -64.935 1.00 66.31 99 GLN A C 1
ATOM 807 O O . GLN A 1 99 ? 45.457 -8.114 -66.123 1.00 66.31 99 GLN A O 1
ATOM 812 N N . LYS A 1 100 ? 46.560 -8.639 -64.230 1.00 72.38 100 LYS A N 1
ATOM 813 C CA . LYS A 1 100 ? 47.909 -8.495 -64.789 1.00 72.38 100 LYS A CA 1
ATOM 814 C C . LYS A 1 100 ? 48.189 -9.537 -65.876 1.00 72.38 100 LYS A C 1
ATOM 816 O O . LYS A 1 100 ? 48.604 -9.168 -66.971 1.00 72.38 100 LYS A O 1
ATOM 821 N N . GLN A 1 101 ? 47.881 -10.808 -65.615 1.00 66.00 101 GLN A N 1
ATOM 822 C CA . GLN A 1 101 ? 48.032 -11.899 -66.591 1.00 66.00 101 GLN A CA 1
ATOM 823 C C . GLN A 1 101 ? 47.217 -11.645 -67.860 1.00 66.00 101 GLN A C 1
ATOM 825 O O . GLN A 1 101 ? 47.649 -11.912 -68.980 1.00 66.00 101 GLN A O 1
ATOM 830 N N . LEU A 1 102 ? 46.023 -11.092 -67.695 1.00 64.00 102 LEU A N 1
ATOM 831 C CA . LEU A 1 102 ? 45.165 -10.789 -68.817 1.00 64.00 102 LEU A CA 1
ATOM 832 C C . LEU A 1 102 ? 45.610 -9.521 -69.577 1.00 64.00 102 LEU A C 1
ATOM 834 O O . LEU A 1 102 ? 45.491 -9.491 -70.797 1.00 64.00 102 LEU A O 1
ATOM 838 N N . GLN A 1 103 ? 46.205 -8.530 -68.909 1.00 64.19 103 GLN A N 1
ATOM 839 C CA . GLN A 1 103 ? 46.843 -7.388 -69.574 1.00 64.19 103 GLN A CA 1
ATOM 840 C C . GLN A 1 103 ? 48.066 -7.830 -70.406 1.00 64.19 103 GLN A C 1
ATOM 842 O O . GLN A 1 103 ? 48.316 -7.297 -71.485 1.00 64.19 103 GLN A O 1
ATOM 847 N N . GLU A 1 104 ? 48.809 -8.839 -69.944 1.00 63.62 104 GLU A N 1
ATOM 848 C CA . GLU A 1 104 ? 49.918 -9.453 -70.690 1.00 63.62 104 GLU A CA 1
ATOM 849 C C . GLU A 1 104 ? 49.446 -10.231 -71.934 1.00 63.62 104 GLU A C 1
ATOM 851 O O . GLU A 1 104 ? 50.151 -10.248 -72.946 1.00 63.62 104 GLU A O 1
ATOM 856 N N . LEU A 1 105 ? 48.252 -10.834 -71.891 1.00 59.28 105 LEU A N 1
ATOM 857 C CA . LEU A 1 105 ? 47.605 -11.470 -73.047 1.00 59.28 105 LEU A CA 1
ATOM 858 C C . LEU A 1 105 ? 47.039 -10.436 -74.036 1.00 59.28 105 LEU A C 1
ATOM 860 O O . LEU A 1 105 ? 47.203 -10.601 -75.242 1.00 59.28 105 LEU A O 1
ATOM 864 N N . GLU A 1 106 ? 46.441 -9.347 -73.541 1.00 56.84 106 GLU A N 1
ATOM 865 C CA . GLU A 1 106 ? 45.940 -8.231 -74.363 1.00 56.84 106 GLU A CA 1
ATOM 866 C C . GLU A 1 106 ? 47.066 -7.534 -75.156 1.00 56.84 106 GLU A C 1
ATOM 868 O O . GLU A 1 106 ? 46.842 -7.100 -76.282 1.00 56.84 106 GLU A O 1
ATOM 873 N N . ASN A 1 107 ? 48.295 -7.485 -74.627 1.00 59.72 107 ASN A N 1
ATOM 874 C CA . ASN A 1 107 ? 49.457 -6.911 -75.320 1.00 59.72 107 ASN A CA 1
ATOM 875 C C . ASN A 1 107 ? 49.980 -7.763 -76.500 1.00 59.72 107 ASN A C 1
ATOM 877 O O . ASN A 1 107 ? 50.835 -7.289 -77.250 1.00 59.72 107 ASN A O 1
ATOM 881 N N . LYS A 1 108 ? 49.513 -9.011 -76.667 1.00 58.81 108 LYS A N 1
ATOM 882 C CA . LYS A 1 108 ? 49.979 -9.940 -77.717 1.00 58.81 108 LYS A CA 1
ATOM 883 C C . LYS A 1 108 ? 49.104 -9.971 -78.977 1.00 58.81 108 LYS A C 1
ATOM 885 O O . LYS A 1 108 ? 49.539 -10.541 -79.974 1.00 58.81 108 LYS A O 1
ATOM 890 N N . GLU A 1 109 ? 47.932 -9.335 -78.989 1.00 52.34 109 GLU A N 1
ATOM 891 C CA . GLU A 1 109 ? 47.061 -9.257 -80.174 1.00 52.34 109 GLU A CA 1
ATOM 892 C C . GLU A 1 109 ? 46.906 -7.793 -80.648 1.00 52.34 109 GLU A C 1
ATOM 894 O O . GLU A 1 109 ? 46.687 -6.893 -79.847 1.00 52.34 109 GLU A O 1
ATOM 899 N N . LEU A 1 110 ? 47.025 -7.551 -81.964 1.00 50.34 110 LEU A N 1
ATOM 900 C CA . LEU A 1 110 ? 46.760 -6.308 -82.733 1.00 50.34 110 LEU A CA 1
ATOM 901 C C . LEU A 1 110 ? 45.994 -6.756 -84.003 1.00 50.34 110 LEU A C 1
ATOM 903 O O . LEU A 1 110 ? 46.369 -7.780 -84.557 1.00 50.34 110 LEU A O 1
ATOM 907 N N . ARG A 1 111 ? 44.953 -6.147 -84.594 1.00 49.56 111 ARG A N 1
ATOM 908 C CA . ARG A 1 111 ? 44.263 -4.847 -84.546 1.00 49.56 111 ARG A CA 1
ATOM 909 C C . ARG A 1 111 ? 42.774 -5.104 -84.880 1.00 49.56 111 ARG A C 1
ATOM 911 O O . ARG A 1 111 ? 42.458 -5.345 -86.033 1.00 49.56 111 ARG A O 1
ATOM 918 N N . ASP A 1 112 ? 41.909 -5.060 -83.869 1.00 55.12 112 ASP A N 1
ATOM 919 C CA . ASP A 1 112 ? 40.477 -4.663 -83.910 1.00 55.12 112 ASP A CA 1
ATOM 920 C C . ASP A 1 112 ? 40.014 -4.375 -82.455 1.00 55.12 112 ASP A C 1
ATOM 922 O O . ASP A 1 112 ? 38.963 -4.769 -81.953 1.00 55.12 112 ASP A O 1
ATOM 926 N N . ILE A 1 113 ? 40.951 -3.796 -81.693 1.00 56.53 113 ILE A N 1
ATOM 927 C CA . ILE A 1 113 ? 41.151 -4.064 -80.259 1.00 56.53 113 ILE A CA 1
ATOM 928 C C . ILE A 1 113 ? 40.743 -2.908 -79.365 1.00 56.53 113 ILE A C 1
ATOM 930 O O . ILE A 1 113 ? 40.421 -3.130 -78.205 1.00 56.53 113 ILE A O 1
ATOM 934 N N . ALA A 1 114 ? 40.701 -1.680 -79.879 1.00 61.56 114 ALA A N 1
ATOM 935 C CA . ALA A 1 114 ? 40.437 -0.511 -79.048 1.00 61.56 114 ALA A CA 1
ATOM 936 C C . ALA A 1 114 ? 39.019 -0.531 -78.448 1.00 61.56 114 ALA A C 1
ATOM 938 O O . ALA A 1 114 ? 38.850 -0.258 -77.259 1.00 61.56 114 ALA A O 1
ATOM 939 N N . GLU A 1 115 ? 38.007 -0.909 -79.234 1.00 60.59 115 GLU A N 1
ATOM 940 C CA . GLU A 1 115 ? 36.614 -0.978 -78.773 1.00 60.59 115 GLU A CA 1
ATOM 941 C C . GLU A 1 115 ? 36.350 -2.203 -77.889 1.00 60.59 115 GLU A C 1
ATOM 943 O O . GLU A 1 115 ? 35.758 -2.071 -76.814 1.00 60.59 115 GLU A O 1
ATOM 948 N N . LYS A 1 116 ? 36.874 -3.377 -78.272 1.00 63.44 116 LYS A N 1
ATOM 949 C CA . LYS A 1 116 ? 36.792 -4.610 -77.472 1.00 63.44 116 LYS A CA 1
ATOM 950 C C . LYS A 1 116 ? 37.508 -4.455 -76.125 1.00 63.44 116 LYS A C 1
ATOM 952 O O . LYS A 1 116 ? 36.922 -4.779 -75.095 1.00 63.44 116 LYS A O 1
ATOM 957 N N . ALA A 1 117 ? 38.708 -3.871 -76.100 1.00 67.00 117 ALA A N 1
ATOM 958 C CA . ALA A 1 117 ? 39.443 -3.573 -74.869 1.00 67.00 117 ALA A CA 1
ATOM 959 C C . ALA A 1 117 ? 38.717 -2.536 -74.000 1.00 67.00 117 ALA A C 1
ATOM 961 O O . ALA A 1 117 ? 38.704 -2.659 -72.774 1.00 67.00 117 ALA A O 1
ATOM 962 N N . ARG A 1 118 ? 38.053 -1.536 -74.603 1.00 68.00 118 ARG A N 1
ATOM 963 C CA . ARG A 1 118 ? 37.252 -0.556 -73.852 1.00 68.00 118 ARG A CA 1
ATOM 964 C C . ARG A 1 118 ? 36.063 -1.219 -73.157 1.00 68.00 118 ARG A C 1
ATOM 966 O O . ARG A 1 118 ? 35.896 -1.041 -71.951 1.00 68.00 118 ARG A O 1
ATOM 973 N N . LEU A 1 119 ? 35.287 -2.024 -73.883 1.00 67.88 119 LEU A N 1
ATOM 974 C CA . LEU A 1 119 ? 34.146 -2.775 -73.346 1.00 67.88 119 LEU A CA 1
ATOM 975 C C . LEU A 1 119 ? 34.570 -3.795 -72.281 1.00 67.88 119 LEU A C 1
ATOM 977 O O . LEU A 1 119 ? 33.920 -3.905 -71.242 1.00 67.88 119 LEU A O 1
ATOM 981 N N . GLN A 1 120 ? 35.690 -4.492 -72.477 1.00 69.94 120 GLN A N 1
ATOM 982 C CA . GLN A 1 120 ? 36.209 -5.458 -71.507 1.00 69.94 120 GLN A CA 1
ATOM 983 C C . GLN A 1 120 ? 36.718 -4.766 -70.234 1.00 69.94 120 GLN A C 1
ATOM 985 O O . GLN A 1 120 ? 36.424 -5.214 -69.125 1.00 69.94 120 GLN A O 1
ATOM 990 N N . LYS A 1 121 ? 37.398 -3.619 -70.366 1.00 74.38 121 LYS A N 1
ATOM 991 C CA . LYS A 1 121 ? 37.811 -2.768 -69.238 1.00 74.38 121 LYS A CA 1
ATOM 992 C C . LYS A 1 121 ? 36.610 -2.222 -68.468 1.00 74.38 121 LYS A C 1
ATOM 994 O O . LYS A 1 121 ? 36.641 -2.174 -67.239 1.00 74.38 121 LYS A O 1
ATOM 999 N N . GLU A 1 122 ? 35.539 -1.836 -69.157 1.00 66.88 122 GLU A N 1
ATOM 1000 C CA . GLU A 1 122 ? 34.286 -1.425 -68.518 1.00 66.88 122 GLU A CA 1
ATOM 1001 C C . GLU A 1 122 ? 33.581 -2.589 -67.806 1.00 66.88 122 GLU A C 1
ATOM 1003 O O . GLU A 1 122 ? 33.105 -2.411 -66.683 1.00 66.88 122 GLU A O 1
ATOM 1008 N N . PHE A 1 123 ? 33.549 -3.786 -68.399 1.00 69.12 123 PHE A N 1
ATOM 1009 C CA . PHE A 1 123 ? 32.948 -4.969 -67.778 1.00 69.12 123 PHE A CA 1
ATOM 1010 C C . PHE A 1 123 ? 33.725 -5.417 -66.534 1.00 69.12 123 PHE A C 1
ATOM 1012 O O . PHE A 1 123 ? 33.117 -5.706 -65.506 1.00 69.12 123 PHE A O 1
ATOM 1019 N N . ARG A 1 124 ? 35.064 -5.378 -66.581 1.00 70.69 124 ARG A N 1
ATOM 1020 C CA . ARG A 1 124 ? 35.934 -5.613 -65.416 1.00 70.69 124 ARG A CA 1
ATOM 1021 C C . ARG A 1 124 ? 35.655 -4.619 -64.302 1.00 70.69 124 ARG A C 1
ATOM 1023 O O . ARG A 1 124 ? 35.320 -5.032 -63.201 1.00 70.69 124 ARG A O 1
ATOM 1030 N N . LYS A 1 125 ? 35.656 -3.318 -64.608 1.00 75.56 125 LYS A N 1
ATOM 1031 C CA . LYS A 1 125 ? 35.324 -2.279 -63.621 1.00 75.56 125 LYS A CA 1
ATOM 1032 C C . LYS A 1 125 ? 33.955 -2.515 -62.982 1.00 75.56 125 LYS A C 1
ATOM 1034 O O . LYS A 1 125 ? 33.809 -2.355 -61.770 1.00 75.56 125 LYS A O 1
ATOM 1039 N N . LYS A 1 126 ? 32.953 -2.915 -63.771 1.00 71.50 126 LYS A N 1
ATOM 1040 C CA . LYS A 1 126 ? 31.612 -3.245 -63.265 1.00 71.50 126 LYS A CA 1
ATOM 1041 C C . LYS A 1 126 ? 31.615 -4.508 -62.399 1.00 71.50 126 LYS A C 1
ATOM 1043 O O . LYS A 1 126 ? 30.964 -4.509 -61.357 1.00 71.50 126 LYS A O 1
ATOM 1048 N N . MET A 1 127 ? 32.367 -5.540 -62.774 1.00 73.44 127 MET A N 1
ATOM 1049 C CA . MET A 1 127 ? 32.495 -6.783 -62.011 1.00 73.44 127 MET A CA 1
ATOM 1050 C C . MET A 1 127 ? 33.246 -6.578 -60.688 1.00 73.44 127 MET A C 1
ATOM 1052 O O . MET A 1 127 ? 32.794 -7.068 -59.657 1.00 73.44 127 MET A O 1
ATOM 1056 N N . ASP A 1 128 ? 34.320 -5.791 -60.683 1.00 73.44 128 ASP A N 1
ATOM 1057 C CA . ASP A 1 128 ? 35.090 -5.449 -59.480 1.00 73.44 128 ASP A CA 1
ATOM 1058 C C . ASP A 1 128 ? 34.243 -4.614 -58.519 1.00 73.44 128 ASP A C 1
ATOM 1060 O O . ASP A 1 128 ? 34.162 -4.892 -57.321 1.00 73.44 128 ASP A O 1
ATOM 1064 N N . THR A 1 129 ? 33.508 -3.643 -59.067 1.00 72.06 129 THR A N 1
ATOM 1065 C CA . THR A 1 129 ? 32.543 -2.847 -58.303 1.00 72.06 129 THR A CA 1
ATOM 1066 C C . THR A 1 129 ? 31.441 -3.732 -57.713 1.00 72.06 129 THR A C 1
ATOM 1068 O O . THR A 1 129 ? 31.040 -3.531 -56.567 1.00 72.06 129 THR A O 1
ATOM 1071 N N . ALA A 1 130 ? 30.947 -4.725 -58.459 1.00 70.50 130 ALA A N 1
ATOM 1072 C CA . ALA A 1 130 ? 29.933 -5.660 -57.976 1.00 70.50 130 ALA A CA 1
ATOM 1073 C C . ALA A 1 130 ? 30.474 -6.595 -56.879 1.00 70.50 130 ALA A C 1
ATOM 1075 O O . ALA A 1 130 ? 29.803 -6.784 -55.864 1.00 70.50 130 ALA A O 1
ATOM 1076 N N . LYS A 1 131 ? 31.700 -7.116 -57.022 1.00 75.75 131 LYS A N 1
ATOM 1077 C CA . LYS A 1 131 ? 32.365 -7.948 -56.004 1.00 75.75 131 LYS A CA 1
ATOM 1078 C C . LYS A 1 131 ? 32.580 -7.182 -54.697 1.00 75.75 131 LYS A C 1
ATOM 1080 O O . LYS A 1 131 ? 32.188 -7.672 -53.638 1.00 75.75 131 LYS A O 1
ATOM 1085 N N . LEU A 1 132 ? 33.103 -5.955 -54.772 1.00 76.31 132 LEU A N 1
ATOM 1086 C CA . LEU A 1 132 ? 33.275 -5.088 -53.600 1.00 76.31 132 LEU A CA 1
ATOM 1087 C C . LEU A 1 132 ? 31.934 -4.785 -52.919 1.00 76.31 132 LEU A C 1
ATOM 1089 O O . LEU A 1 132 ? 31.834 -4.851 -51.695 1.00 76.31 132 LEU A O 1
ATOM 1093 N N . LYS A 1 133 ? 30.873 -4.522 -53.693 1.00 74.06 133 LYS A N 1
ATOM 1094 C CA . LYS A 1 133 ? 29.525 -4.298 -53.143 1.00 74.06 133 LYS A CA 1
ATOM 1095 C C . LYS A 1 133 ? 28.977 -5.523 -52.408 1.00 74.06 133 LYS A C 1
ATOM 1097 O O . LYS A 1 133 ? 28.457 -5.367 -51.307 1.00 74.06 133 LYS A O 1
ATOM 1102 N N . VAL A 1 134 ? 29.117 -6.728 -52.966 1.00 76.38 134 VAL A N 1
ATOM 1103 C CA . VAL A 1 134 ? 28.673 -7.979 -52.315 1.00 76.38 134 VAL A CA 1
ATOM 1104 C C . VAL A 1 134 ? 29.435 -8.225 -51.010 1.00 76.38 134 VAL A C 1
ATOM 1106 O O . VAL A 1 134 ? 28.851 -8.646 -50.012 1.00 76.38 134 VAL A O 1
ATOM 1109 N N . GLN A 1 135 ? 30.729 -7.927 -50.993 1.00 73.75 135 GLN A N 1
ATOM 1110 C CA . GLN A 1 135 ? 31.573 -8.104 -49.819 1.00 73.75 135 GLN A CA 1
ATOM 1111 C C . GLN A 1 135 ? 31.237 -7.105 -48.697 1.00 73.75 135 GLN A C 1
ATOM 1113 O O . GLN A 1 135 ? 31.049 -7.505 -47.545 1.00 73.75 135 GLN A O 1
ATOM 1118 N N . VAL A 1 136 ? 31.093 -5.818 -49.030 1.00 75.94 136 VAL A N 1
ATOM 1119 C CA . VAL A 1 136 ? 30.655 -4.779 -48.080 1.00 75.94 136 VAL A CA 1
ATOM 1120 C C . VAL A 1 136 ? 29.272 -5.113 -47.526 1.00 75.94 136 VAL A C 1
ATOM 1122 O O . VAL A 1 136 ? 29.052 -4.997 -46.322 1.00 75.94 136 VAL A O 1
ATOM 1125 N N . PHE A 1 137 ? 28.366 -5.603 -48.375 1.00 75.12 137 PHE A N 1
ATOM 1126 C CA . PHE A 1 137 ? 27.032 -6.027 -47.962 1.00 75.12 137 PHE A CA 1
ATOM 1127 C C . PHE A 1 137 ? 27.070 -7.185 -46.951 1.00 75.12 137 PHE A C 1
ATOM 1129 O O . PHE A 1 137 ? 26.417 -7.099 -45.911 1.00 75.12 137 PHE A O 1
ATOM 1136 N N . LYS A 1 138 ? 27.882 -8.228 -47.189 1.00 77.00 138 LYS A N 1
ATOM 1137 C CA . LYS A 1 138 ? 28.065 -9.340 -46.233 1.00 77.00 138 LYS A CA 1
ATOM 1138 C C . LYS A 1 138 ? 28.606 -8.855 -44.883 1.00 77.00 138 LYS A C 1
ATOM 1140 O O . LYS A 1 138 ? 28.045 -9.194 -43.845 1.00 77.00 138 LYS A O 1
ATOM 1145 N N . LYS A 1 139 ? 29.637 -8.003 -44.884 1.00 76.75 139 LYS A N 1
ATOM 1146 C CA . LYS A 1 139 ? 30.202 -7.422 -43.651 1.00 76.75 139 LYS A CA 1
ATOM 1147 C C . LYS A 1 139 ? 29.179 -6.566 -42.894 1.00 76.75 139 LYS A C 1
ATOM 1149 O O . LYS A 1 139 ? 29.070 -6.649 -41.668 1.00 76.75 139 LYS A O 1
ATOM 1154 N N . GLN A 1 140 ? 28.411 -5.756 -43.621 1.00 78.69 140 GLN A N 1
ATOM 1155 C CA . GLN A 1 140 ? 27.364 -4.923 -43.039 1.00 78.69 140 GLN A CA 1
ATOM 1156 C C . GLN A 1 140 ? 26.251 -5.776 -42.413 1.00 78.69 140 GLN A C 1
ATOM 1158 O O . GLN A 1 140 ? 25.744 -5.417 -41.352 1.00 78.69 140 GLN A O 1
ATOM 1163 N N . GLN A 1 141 ? 25.901 -6.912 -43.023 1.00 82.94 141 GLN A N 1
ATOM 1164 C CA . GLN A 1 141 ? 24.912 -7.839 -42.475 1.00 82.94 141 GLN A CA 1
ATOM 1165 C C . GLN A 1 141 ? 25.385 -8.487 -41.166 1.00 82.94 141 GLN A C 1
ATOM 1167 O O . GLN A 1 141 ? 24.634 -8.486 -40.194 1.00 82.94 141 GLN A O 1
ATOM 1172 N N . GLU A 1 142 ? 26.631 -8.966 -41.092 1.00 80.25 142 GLU A N 1
ATOM 1173 C CA . GLU A 1 142 ? 27.172 -9.554 -39.854 1.00 80.25 142 GLU A CA 1
ATOM 1174 C C . GLU A 1 142 ? 27.267 -8.531 -38.716 1.00 80.25 142 GLU A C 1
ATOM 1176 O O . GLU A 1 142 ? 26.973 -8.834 -37.561 1.00 80.25 142 GLU A O 1
ATOM 1181 N N . THR A 1 143 ? 27.586 -7.278 -39.049 1.00 78.75 143 THR A N 1
ATOM 1182 C CA . THR A 1 143 ? 27.617 -6.182 -38.071 1.00 78.75 143 THR A CA 1
ATOM 1183 C C . THR A 1 143 ? 26.212 -5.855 -37.549 1.00 78.75 143 THR A C 1
ATOM 1185 O O . THR A 1 143 ? 26.032 -5.633 -36.352 1.00 78.75 143 THR A O 1
ATOM 1188 N N . LYS A 1 144 ? 25.190 -5.874 -38.419 1.00 85.38 144 LYS A N 1
ATOM 1189 C CA . LYS A 1 144 ? 23.780 -5.709 -38.018 1.00 85.38 144 LYS A CA 1
ATOM 1190 C C . LYS A 1 144 ? 23.308 -6.851 -37.116 1.00 85.38 144 LYS A C 1
ATOM 1192 O O . LYS A 1 144 ? 22.663 -6.591 -36.101 1.00 85.38 144 LYS A O 1
ATOM 1197 N N . ASN A 1 145 ? 23.657 -8.092 -37.455 1.00 85.00 145 ASN A N 1
ATOM 1198 C CA . ASN A 1 145 ? 23.326 -9.265 -36.647 1.00 85.00 145 ASN A CA 1
ATOM 1199 C C . ASN A 1 145 ? 23.962 -9.162 -35.249 1.00 85.00 145 ASN A C 1
ATOM 1201 O O . ASN A 1 145 ? 23.263 -9.326 -34.248 1.00 85.00 145 ASN A O 1
ATOM 1205 N N . LEU A 1 146 ? 25.246 -8.793 -35.172 1.00 83.25 146 LEU A N 1
ATOM 1206 C CA . LEU A 1 146 ? 25.953 -8.576 -33.907 1.00 83.25 146 LEU A CA 1
ATOM 1207 C C . LEU A 1 146 ? 25.286 -7.492 -33.047 1.00 83.25 146 LEU A C 1
ATOM 1209 O O . LEU A 1 146 ? 25.054 -7.712 -31.859 1.00 83.25 146 LEU A O 1
ATOM 1213 N N . ALA A 1 147 ? 24.934 -6.350 -33.644 1.00 82.44 147 ALA A N 1
ATOM 1214 C CA . ALA A 1 147 ? 24.246 -5.277 -32.931 1.00 82.44 147 ALA A CA 1
ATOM 1215 C C . ALA A 1 147 ? 22.896 -5.751 -32.365 1.00 82.44 147 ALA A C 1
ATOM 1217 O O . ALA A 1 147 ? 22.601 -5.510 -31.197 1.00 82.44 147 ALA A O 1
ATOM 1218 N N . SER A 1 148 ? 22.111 -6.497 -33.153 1.00 88.06 148 SER A N 1
ATOM 1219 C CA . SER A 1 148 ? 20.810 -7.013 -32.710 1.00 88.06 148 SER A CA 1
ATOM 1220 C C . SER A 1 148 ? 20.916 -7.995 -31.535 1.00 88.06 148 SER A C 1
ATOM 1222 O O . SER A 1 148 ? 20.150 -7.886 -30.575 1.00 88.06 148 SER A O 1
ATOM 1224 N N . LEU A 1 149 ? 21.902 -8.900 -31.565 1.00 86.19 149 LEU A N 1
ATOM 1225 C CA . LEU A 1 149 ? 22.156 -9.861 -30.489 1.00 86.19 149 LEU A CA 1
ATOM 1226 C C . LEU A 1 149 ? 22.677 -9.167 -29.222 1.00 86.19 149 LEU A C 1
ATOM 1228 O O . LEU A 1 149 ? 22.242 -9.517 -28.125 1.00 86.19 149 LEU A O 1
ATOM 1232 N N . SER A 1 150 ? 23.544 -8.154 -29.359 1.00 86.19 150 SER A N 1
ATOM 1233 C CA . SER A 1 150 ? 24.016 -7.346 -28.221 1.00 86.19 150 SER A CA 1
ATOM 1234 C C . SER A 1 150 ? 22.854 -6.630 -27.542 1.00 86.19 150 SER A C 1
ATOM 1236 O O . SER A 1 150 ? 22.652 -6.787 -26.340 1.00 86.19 150 SER A O 1
ATOM 1238 N N . THR A 1 151 ? 22.014 -5.937 -28.319 1.00 87.88 151 THR A N 1
ATOM 1239 C CA . THR A 1 151 ? 20.837 -5.237 -27.788 1.00 87.88 151 THR A CA 1
ATOM 1240 C C . THR A 1 151 ? 19.855 -6.198 -27.118 1.00 87.88 151 THR A C 1
ATOM 1242 O O . THR A 1 151 ? 19.253 -5.856 -26.102 1.00 87.88 151 THR A O 1
ATOM 1245 N N . GLN A 1 152 ? 19.674 -7.411 -27.652 1.00 90.62 152 GLN A N 1
ATOM 1246 C CA . GLN A 1 152 ? 18.823 -8.418 -27.015 1.00 90.62 152 GLN A CA 1
ATOM 1247 C C . GLN A 1 152 ? 19.399 -8.892 -25.673 1.00 90.62 152 GLN A C 1
ATOM 1249 O O . GLN A 1 152 ? 18.647 -9.040 -24.709 1.00 90.62 152 GLN A O 1
ATOM 1254 N N . ASN A 1 153 ? 20.712 -9.118 -25.593 1.00 89.19 153 ASN A N 1
ATOM 1255 C CA . ASN A 1 153 ? 21.365 -9.542 -24.357 1.00 89.19 153 ASN A CA 1
ATOM 1256 C C . ASN A 1 153 ? 21.345 -8.435 -23.289 1.00 89.19 153 ASN A C 1
ATOM 1258 O O . ASN A 1 153 ? 21.013 -8.694 -22.136 1.00 89.19 153 ASN A O 1
ATOM 1262 N N . GLU A 1 154 ? 21.614 -7.190 -23.684 1.00 91.06 154 GLU A N 1
ATOM 1263 C CA . GLU A 1 154 ? 21.538 -6.013 -22.809 1.00 91.06 154 GLU A CA 1
ATOM 1264 C C . GLU A 1 154 ? 20.131 -5.818 -22.232 1.00 91.06 154 GLU A C 1
ATOM 1266 O O . GLU A 1 154 ? 19.987 -5.581 -21.034 1.00 91.06 154 GLU A O 1
ATOM 1271 N N . LYS A 1 155 ? 19.082 -5.995 -23.049 1.00 93.69 155 LYS A N 1
ATOM 1272 C CA . LYS A 1 155 ? 17.689 -5.955 -22.575 1.00 93.69 155 LYS A CA 1
ATOM 1273 C C . LYS A 1 155 ? 17.417 -7.020 -21.513 1.00 93.69 155 LYS A C 1
ATOM 1275 O O . LYS A 1 155 ? 16.900 -6.687 -20.452 1.00 93.69 155 LYS A O 1
ATOM 1280 N N . ARG A 1 156 ? 17.821 -8.273 -21.758 1.00 93.25 156 ARG A N 1
ATOM 1281 C CA . ARG A 1 156 ? 17.653 -9.374 -20.791 1.00 93.25 156 ARG A CA 1
ATOM 1282 C C . ARG A 1 156 ? 18.385 -9.108 -19.475 1.00 93.25 156 ARG A C 1
ATOM 1284 O O . ARG A 1 156 ? 17.841 -9.378 -18.408 1.00 93.25 156 ARG A O 1
ATOM 1291 N N . ILE A 1 157 ? 19.605 -8.573 -19.543 1.00 93.75 157 ILE A N 1
ATOM 1292 C CA . ILE A 1 157 ? 20.375 -8.193 -18.352 1.00 93.75 157 ILE A CA 1
ATOM 1293 C C . ILE A 1 157 ? 19.643 -7.084 -17.589 1.00 93.75 157 ILE A C 1
ATOM 1295 O O . ILE A 1 157 ? 19.418 -7.233 -16.391 1.00 93.75 157 ILE A O 1
ATOM 1299 N N . SER A 1 158 ? 19.193 -6.032 -18.277 1.00 94.38 158 SER A N 1
ATOM 1300 C CA . SER A 1 158 ? 18.471 -4.921 -17.648 1.00 94.38 158 SER A CA 1
ATOM 1301 C C . SER A 1 158 ? 17.167 -5.371 -16.975 1.00 94.38 158 SER A C 1
ATOM 1303 O O . SER A 1 158 ? 16.873 -4.955 -15.855 1.00 94.38 158 SER A O 1
ATOM 1305 N N . GLU A 1 159 ? 16.404 -6.272 -17.601 1.00 94.62 159 GLU A N 1
ATOM 1306 C CA . GLU A 1 159 ? 15.193 -6.863 -17.014 1.00 94.62 159 GLU A CA 1
ATOM 1307 C C . GLU A 1 159 ? 15.501 -7.646 -15.724 1.00 94.62 159 GLU A C 1
ATOM 1309 O O . GLU A 1 159 ? 14.804 -7.498 -14.713 1.00 94.62 159 GLU A O 1
ATOM 1314 N N . LEU A 1 160 ? 16.573 -8.448 -15.720 1.00 94.00 160 LEU A N 1
ATOM 1315 C CA . LEU A 1 160 ? 17.018 -9.174 -14.526 1.00 94.00 160 LEU A CA 1
ATOM 1316 C C . LEU A 1 160 ? 17.516 -8.227 -13.426 1.00 94.00 160 LEU A C 1
ATOM 1318 O O . LEU A 1 160 ? 17.218 -8.453 -12.253 1.00 94.00 160 LEU A O 1
ATOM 1322 N N . GLU A 1 161 ? 18.224 -7.154 -13.777 1.00 95.50 161 GLU A N 1
ATOM 1323 C CA . GLU A 1 161 ? 18.670 -6.126 -12.831 1.00 95.50 161 GLU A CA 1
ATOM 1324 C C . GLU A 1 161 ? 17.486 -5.393 -12.192 1.00 95.50 161 GLU A C 1
ATOM 1326 O O . GLU A 1 161 ? 17.454 -5.212 -10.972 1.00 95.50 161 GLU A O 1
ATOM 1331 N N . GLN A 1 162 ? 16.475 -5.025 -12.984 1.00 95.69 162 GLN A N 1
ATOM 1332 C CA . GLN A 1 162 ? 15.235 -4.439 -12.472 1.00 95.69 162 GLN A CA 1
ATOM 1333 C C . GLN A 1 162 ? 14.520 -5.398 -11.512 1.00 95.69 162 GLN A C 1
ATOM 1335 O O . GLN A 1 162 ? 14.087 -4.979 -10.435 1.00 95.69 162 GLN A O 1
ATOM 1340 N N . ASN A 1 163 ? 14.450 -6.689 -11.849 1.00 94.50 163 ASN A N 1
ATOM 1341 C CA . ASN A 1 163 ? 13.865 -7.707 -10.979 1.00 94.50 163 ASN A CA 1
ATOM 1342 C C . ASN A 1 163 ? 14.643 -7.861 -9.658 1.00 94.50 163 ASN A C 1
ATOM 1344 O O . ASN A 1 163 ? 14.043 -7.847 -8.583 1.00 94.50 163 ASN A O 1
ATOM 1348 N N . ILE A 1 164 ? 15.976 -7.928 -9.711 1.00 95.75 164 ILE A N 1
ATOM 1349 C CA . ILE A 1 164 ? 16.830 -7.986 -8.516 1.00 95.75 164 ILE A CA 1
ATOM 1350 C C . ILE A 1 164 ? 16.636 -6.744 -7.647 1.00 95.75 164 ILE A C 1
ATOM 1352 O O . ILE A 1 164 ? 16.497 -6.870 -6.431 1.00 95.75 164 ILE A O 1
ATOM 1356 N N . ASN A 1 165 ? 16.588 -5.552 -8.245 1.00 95.19 165 ASN A N 1
ATOM 1357 C CA . ASN A 1 165 ? 16.345 -4.308 -7.517 1.00 95.19 165 ASN A CA 1
ATOM 1358 C C . ASN A 1 165 ? 14.971 -4.316 -6.839 1.00 95.19 165 ASN A C 1
ATOM 1360 O O . ASN A 1 165 ? 14.853 -3.930 -5.674 1.00 95.19 165 ASN A O 1
ATOM 1364 N N . HIS A 1 166 ? 13.943 -4.827 -7.518 1.00 95.12 166 HIS A N 1
ATOM 1365 C CA . HIS A 1 166 ? 12.630 -5.026 -6.917 1.00 95.12 166 HIS A CA 1
ATOM 1366 C C . HIS A 1 166 ? 12.692 -5.981 -5.712 1.00 95.12 166 HIS A C 1
ATOM 1368 O O . HIS A 1 166 ? 12.200 -5.635 -4.638 1.00 95.12 166 HIS A O 1
ATOM 1374 N N . MET A 1 167 ? 13.357 -7.135 -5.836 1.00 93.12 167 MET A N 1
ATOM 1375 C CA . MET A 1 167 ? 13.521 -8.082 -4.724 1.00 93.12 167 MET A CA 1
ATOM 1376 C C . MET A 1 167 ? 14.351 -7.502 -3.566 1.00 93.12 167 MET A C 1
ATOM 1378 O O . MET A 1 167 ? 14.016 -7.730 -2.404 1.00 93.12 167 MET A O 1
ATOM 1382 N N . LYS A 1 168 ? 15.387 -6.698 -3.844 1.00 94.50 168 LYS A N 1
ATOM 1383 C CA . LYS A 1 168 ? 16.170 -5.974 -2.822 1.00 94.50 168 LYS A CA 1
ATOM 1384 C C . LYS A 1 168 ? 15.309 -4.955 -2.074 1.00 94.50 168 LYS A C 1
ATOM 1386 O O . LYS A 1 168 ? 15.366 -4.879 -0.847 1.00 94.50 168 LYS A O 1
ATOM 1391 N N . ASN A 1 169 ? 14.447 -4.230 -2.785 1.00 94.31 169 ASN A N 1
ATOM 1392 C CA . ASN A 1 169 ? 13.483 -3.319 -2.169 1.00 94.31 169 ASN A CA 1
ATOM 1393 C C . ASN A 1 169 ? 12.474 -4.074 -1.291 1.00 94.31 169 ASN A C 1
ATOM 1395 O O . ASN A 1 169 ? 12.219 -3.660 -0.158 1.00 94.31 169 ASN A O 1
ATOM 1399 N N . GLN A 1 170 ? 11.951 -5.212 -1.761 1.00 92.69 170 GLN A N 1
ATOM 1400 C CA . GLN A 1 170 ? 11.097 -6.086 -0.949 1.00 92.69 170 GLN A CA 1
ATOM 1401 C C . GLN A 1 170 ? 11.826 -6.583 0.309 1.00 92.69 170 GLN A C 1
ATOM 1403 O O . GLN A 1 170 ? 11.259 -6.565 1.402 1.00 92.69 170 GLN A O 1
ATOM 1408 N N . GLN A 1 171 ? 13.098 -6.969 0.190 1.00 93.50 171 GLN A N 1
ATOM 1409 C CA . GLN A 1 171 ? 13.921 -7.399 1.319 1.00 93.50 171 GLN A CA 1
ATOM 1410 C C . GLN A 1 171 ? 14.104 -6.276 2.349 1.00 93.50 171 GLN A C 1
ATOM 1412 O O . GLN A 1 171 ? 13.934 -6.513 3.545 1.00 93.50 171 GLN A O 1
ATOM 1417 N N . ALA A 1 172 ? 14.375 -5.045 1.908 1.00 93.75 172 ALA A N 1
ATOM 1418 C CA . ALA A 1 172 ? 14.497 -3.887 2.793 1.00 93.75 172 ALA A CA 1
ATOM 1419 C C . ALA A 1 172 ? 13.178 -3.580 3.529 1.00 93.75 172 ALA A C 1
ATOM 1421 O O . ALA A 1 172 ? 13.179 -3.304 4.734 1.00 93.75 172 ALA A O 1
ATOM 1422 N N . GLN A 1 173 ? 12.040 -3.687 2.834 1.00 92.94 173 GLN A N 1
ATOM 1423 C CA . GLN A 1 173 ? 10.715 -3.537 3.442 1.00 92.94 173 GLN A CA 1
ATOM 1424 C C . GLN A 1 173 ? 10.432 -4.634 4.476 1.00 92.94 173 GLN A C 1
ATOM 1426 O O . GLN A 1 173 ? 9.974 -4.332 5.581 1.00 92.94 173 GLN A O 1
ATOM 1431 N N . LEU A 1 174 ? 10.736 -5.897 4.160 1.00 91.56 174 LEU A N 1
ATOM 1432 C CA . LEU A 1 174 ? 10.595 -7.014 5.097 1.00 91.56 174 LEU A CA 1
ATOM 1433 C C . LEU A 1 174 ? 11.506 -6.846 6.313 1.00 91.56 174 LEU A C 1
ATOM 1435 O O . LEU A 1 174 ? 11.068 -7.075 7.436 1.00 91.56 174 LEU A O 1
ATOM 1439 N N . GLN A 1 175 ? 12.737 -6.373 6.122 1.00 92.94 175 GLN A N 1
ATOM 1440 C CA . GLN A 1 175 ? 13.666 -6.108 7.215 1.00 92.94 175 GLN A CA 1
ATOM 1441 C C . GLN A 1 175 ? 13.158 -4.989 8.137 1.00 92.94 175 GLN A C 1
ATOM 1443 O O . GLN A 1 175 ? 13.298 -5.087 9.357 1.00 92.94 175 GLN A O 1
ATOM 1448 N N . LYS A 1 176 ? 12.529 -3.943 7.583 1.00 93.12 176 LYS A N 1
ATOM 1449 C CA . LYS A 1 176 ? 11.863 -2.901 8.379 1.00 93.12 176 LYS A CA 1
ATOM 1450 C C . LYS A 1 176 ? 10.709 -3.486 9.200 1.00 93.12 176 LYS A C 1
ATOM 1452 O O . LYS A 1 176 ? 10.707 -3.314 10.417 1.00 93.12 176 LYS A O 1
ATOM 1457 N N . LYS A 1 177 ? 9.806 -4.245 8.567 1.00 91.12 177 LYS A N 1
ATOM 1458 C CA . LYS A 1 177 ? 8.687 -4.923 9.251 1.00 91.12 177 LYS A CA 1
ATOM 1459 C C . LYS A 1 177 ? 9.170 -5.884 10.340 1.00 91.12 177 LYS A C 1
ATOM 1461 O O . LYS A 1 177 ? 8.577 -5.950 11.409 1.00 91.12 177 LYS A O 1
ATOM 1466 N N . LEU A 1 178 ? 10.278 -6.589 10.107 1.00 92.38 178 LEU A N 1
ATOM 1467 C CA . LEU A 1 178 ? 10.883 -7.490 11.086 1.00 92.38 178 LEU A CA 1
ATOM 1468 C C . LEU A 1 178 ? 11.362 -6.740 12.335 1.00 92.38 178 LEU A C 1
ATOM 1470 O O . LEU A 1 178 ? 11.165 -7.223 13.446 1.00 92.38 178 LEU A O 1
ATOM 1474 N N . ARG A 1 179 ? 11.978 -5.561 12.165 1.00 92.06 179 ARG A N 1
ATOM 1475 C CA . ARG A 1 179 ? 12.390 -4.713 13.296 1.00 92.06 179 ARG A CA 1
ATOM 1476 C C . ARG A 1 179 ? 11.184 -4.239 14.102 1.00 92.06 179 ARG A C 1
ATOM 1478 O O . ARG A 1 179 ? 11.211 -4.332 15.323 1.00 92.06 179 ARG A O 1
ATOM 1485 N N . GLU A 1 180 ? 10.132 -3.790 13.422 1.00 91.44 180 GLU A N 1
ATOM 1486 C CA . GLU A 1 180 ? 8.887 -3.343 14.056 1.00 91.44 180 GLU A CA 1
ATOM 1487 C C . GLU A 1 180 ? 8.198 -4.475 14.830 1.00 91.44 180 GLU A C 1
ATOM 1489 O O . GLU A 1 180 ? 7.831 -4.291 15.988 1.00 91.44 180 GLU A O 1
ATOM 1494 N N . GLU A 1 181 ? 8.059 -5.664 14.237 1.00 90.88 181 GLU A N 1
ATOM 1495 C CA . GLU A 1 181 ? 7.472 -6.824 14.921 1.00 90.88 181 GLU A CA 1
ATOM 1496 C C . GLU A 1 181 ? 8.337 -7.311 16.089 1.00 90.88 181 GLU A C 1
ATOM 1498 O O . GLU A 1 181 ? 7.805 -7.665 17.138 1.00 90.88 181 GLU A O 1
ATOM 1503 N N . ASN A 1 182 ? 9.668 -7.266 15.969 1.00 91.75 182 ASN A N 1
ATOM 1504 C CA . ASN A 1 182 ? 10.556 -7.621 17.077 1.00 91.75 182 ASN A CA 1
ATOM 1505 C C . ASN A 1 182 ? 10.430 -6.637 18.253 1.00 91.75 182 ASN A C 1
ATOM 1507 O O . ASN A 1 182 ? 10.499 -7.040 19.412 1.00 91.75 182 ASN A O 1
ATOM 1511 N N . GLU A 1 183 ? 10.206 -5.353 17.975 1.00 93.19 183 GLU A N 1
ATOM 1512 C CA . GLU A 1 183 ? 9.961 -4.363 19.024 1.00 93.19 183 GLU A CA 1
ATOM 1513 C C . GLU A 1 183 ? 8.586 -4.560 19.677 1.00 93.19 183 GLU A C 1
ATOM 1515 O O . GLU A 1 183 ? 8.482 -4.580 20.903 1.00 93.19 183 GLU A O 1
ATOM 1520 N N . LYS A 1 184 ? 7.538 -4.833 18.885 1.00 90.50 184 LYS A N 1
ATOM 1521 C CA . LYS A 1 184 ? 6.216 -5.215 19.417 1.00 90.50 184 LYS A CA 1
ATOM 1522 C C . LYS A 1 184 ? 6.301 -6.451 20.307 1.00 90.50 184 LYS A C 1
ATOM 1524 O O . LYS A 1 184 ? 5.688 -6.471 21.373 1.00 90.50 184 LYS A O 1
ATOM 1529 N N . LYS A 1 185 ? 7.081 -7.458 19.902 1.00 92.69 185 LYS A N 1
ATOM 1530 C CA . LYS A 1 185 ? 7.354 -8.653 20.703 1.00 92.69 185 LYS A CA 1
ATOM 1531 C C . LYS A 1 185 ? 7.947 -8.281 22.066 1.00 92.69 185 LYS A C 1
ATOM 1533 O O . LYS A 1 185 ? 7.388 -8.688 23.080 1.00 92.69 185 LYS A O 1
ATOM 1538 N N . LYS A 1 186 ? 8.996 -7.454 22.113 1.00 92.94 186 LYS A N 1
ATOM 1539 C CA . LYS A 1 186 ? 9.602 -7.006 23.383 1.00 92.94 186 LYS A CA 1
ATOM 1540 C C . LYS A 1 186 ? 8.619 -6.242 24.273 1.00 92.94 186 LYS A C 1
ATOM 1542 O O . LYS A 1 186 ? 8.582 -6.452 25.486 1.00 92.94 186 LYS A O 1
ATOM 1547 N N . ILE A 1 187 ? 7.801 -5.367 23.687 1.00 91.75 187 ILE A N 1
ATOM 1548 C CA . ILE A 1 187 ? 6.767 -4.625 24.425 1.00 91.75 187 ILE A CA 1
ATOM 1549 C C . ILE A 1 187 ? 5.735 -5.595 25.023 1.00 91.75 187 ILE A C 1
ATOM 1551 O O . ILE A 1 187 ? 5.354 -5.464 26.185 1.00 91.75 187 ILE A O 1
ATOM 1555 N N . LEU A 1 188 ? 5.306 -6.606 24.263 1.00 91.31 188 LEU A N 1
ATOM 1556 C CA . LEU A 1 188 ? 4.390 -7.634 24.761 1.00 91.31 188 LEU A CA 1
ATOM 1557 C C . LEU A 1 188 ? 5.030 -8.489 25.860 1.00 91.31 188 LEU A C 1
ATOM 1559 O O . LEU A 1 188 ? 4.385 -8.732 26.875 1.00 91.31 188 LEU A O 1
ATOM 1563 N N . GLU A 1 189 ? 6.289 -8.902 25.709 1.00 92.81 189 GLU A N 1
ATOM 1564 C CA . GLU A 1 189 ? 7.023 -9.676 26.720 1.00 92.81 189 GLU A CA 1
ATOM 1565 C C . GLU A 1 189 ? 7.162 -8.908 28.039 1.00 92.81 189 GLU A C 1
ATOM 1567 O O . GLU A 1 189 ? 6.830 -9.432 29.105 1.00 92.81 189 GLU A O 1
ATOM 1572 N N . THR A 1 190 ? 7.581 -7.643 27.975 1.00 92.19 190 THR A N 1
ATOM 1573 C CA . THR A 1 190 ? 7.693 -6.772 29.156 1.00 92.19 190 THR A CA 1
ATOM 1574 C C . THR A 1 190 ? 6.327 -6.498 29.793 1.00 92.19 190 THR A C 1
ATOM 1576 O O . THR A 1 190 ? 6.191 -6.572 31.016 1.00 92.19 190 THR A O 1
ATOM 1579 N N . GLY A 1 191 ? 5.281 -6.274 28.990 1.00 90.94 191 GLY A N 1
ATOM 1580 C CA . GLY A 1 191 ? 3.904 -6.131 29.470 1.00 90.94 191 GLY A CA 1
ATOM 1581 C C . GLY A 1 191 ? 3.355 -7.403 30.132 1.00 90.94 191 GLY A C 1
ATOM 1582 O O . GLY A 1 191 ? 2.661 -7.330 31.153 1.00 90.94 191 GLY A O 1
ATOM 1583 N N . ILE A 1 192 ? 3.697 -8.581 29.601 1.00 91.31 192 ILE A N 1
ATOM 1584 C CA . ILE A 1 192 ? 3.353 -9.883 30.188 1.00 91.31 192 ILE A CA 1
ATOM 1585 C C . ILE A 1 192 ? 4.038 -10.047 31.545 1.00 91.31 192 ILE A C 1
ATOM 1587 O O . ILE A 1 192 ? 3.365 -10.291 32.548 1.00 91.31 192 ILE A O 1
ATOM 1591 N N . GLN A 1 193 ? 5.351 -9.816 31.614 1.00 91.12 193 GLN A N 1
ATOM 1592 C CA . GLN A 1 193 ? 6.118 -9.879 32.862 1.00 91.12 193 GLN A CA 1
ATOM 1593 C C . GLN A 1 193 ? 5.577 -8.904 33.918 1.00 91.12 193 GLN A C 1
ATOM 1595 O O . GLN A 1 193 ? 5.364 -9.285 35.072 1.00 91.12 193 GLN A O 1
ATOM 1600 N N . HIS A 1 194 ? 5.280 -7.662 33.528 1.00 90.56 194 HIS A N 1
ATOM 1601 C CA . HIS A 1 194 ? 4.720 -6.664 34.435 1.00 90.56 194 HIS A CA 1
ATOM 1602 C C . HIS A 1 194 ? 3.351 -7.088 34.983 1.00 90.56 194 HIS A C 1
ATOM 1604 O O . HIS A 1 194 ? 3.109 -7.018 36.192 1.00 90.56 194 HIS A O 1
ATOM 1610 N N . GLY A 1 195 ? 2.452 -7.571 34.121 1.00 87.81 195 GLY A N 1
ATOM 1611 C CA . GLY A 1 195 ? 1.144 -8.049 34.564 1.00 87.81 195 GLY A CA 1
ATOM 1612 C C . GLY A 1 195 ? 1.233 -9.290 35.453 1.00 87.81 195 GLY A C 1
ATOM 1613 O O . GLY A 1 195 ? 0.506 -9.366 36.441 1.00 87.81 195 GLY A O 1
ATOM 1614 N N . GLN A 1 196 ? 2.168 -10.211 35.194 1.00 89.31 196 GLN A N 1
ATOM 1615 C CA . GLN A 1 196 ? 2.437 -11.351 36.078 1.00 89.31 196 GLN A CA 1
ATOM 1616 C C . GLN A 1 196 ? 2.897 -10.907 37.474 1.00 89.31 196 GLN A C 1
ATOM 1618 O O . GLN A 1 196 ? 2.394 -11.412 38.480 1.00 89.31 196 GLN A O 1
ATOM 1623 N N . LEU A 1 197 ? 3.810 -9.932 37.561 1.00 90.56 197 LEU A N 1
ATOM 1624 C CA . LEU A 1 197 ? 4.247 -9.361 38.840 1.00 90.56 197 LEU A CA 1
ATOM 1625 C C . LEU A 1 197 ? 3.089 -8.676 39.579 1.00 90.56 197 LEU A C 1
ATOM 1627 O O . LEU A 1 197 ? 2.935 -8.846 40.791 1.00 90.56 197 LEU A O 1
ATOM 1631 N N . LYS A 1 198 ? 2.240 -7.940 38.853 1.00 89.50 198 LYS A N 1
ATOM 1632 C CA . LYS A 1 198 ? 1.061 -7.274 39.421 1.00 89.50 198 LYS A CA 1
ATOM 1633 C C . LYS A 1 198 ? 0.041 -8.281 39.954 1.00 89.50 198 LYS A C 1
ATOM 1635 O O . LYS A 1 198 ? -0.455 -8.088 41.062 1.00 89.50 198 LYS A O 1
ATOM 1640 N N . ILE A 1 199 ? -0.209 -9.372 39.225 1.00 87.88 199 ILE A N 1
ATOM 1641 C CA . ILE A 1 199 ? -1.054 -10.484 39.683 1.00 87.88 199 ILE A CA 1
ATOM 1642 C C . ILE A 1 199 ? -0.482 -11.082 40.973 1.00 87.88 199 ILE A C 1
ATOM 1644 O O . ILE A 1 199 ? -1.211 -11.151 41.959 1.00 87.88 199 ILE A O 1
ATOM 1648 N N . LYS A 1 200 ? 0.815 -11.425 41.017 1.00 90.06 200 LYS A N 1
ATOM 1649 C CA . LYS A 1 200 ? 1.460 -11.972 42.228 1.00 90.06 200 LYS A CA 1
ATOM 1650 C C . LYS A 1 200 ? 1.317 -11.037 43.435 1.00 90.06 200 LYS A C 1
ATOM 1652 O O . LYS A 1 200 ? 0.938 -11.478 44.516 1.00 90.06 200 LYS A O 1
ATOM 1657 N N . LYS A 1 201 ? 1.558 -9.733 43.250 1.00 88.12 201 LYS A N 1
ATOM 1658 C CA . LYS A 1 201 ? 1.429 -8.722 44.315 1.00 88.12 201 LYS A CA 1
ATOM 1659 C C . LYS A 1 201 ? -0.011 -8.584 44.817 1.00 88.12 201 LYS A C 1
ATOM 1661 O O . LYS A 1 201 ? -0.229 -8.410 46.015 1.00 88.12 201 LYS A O 1
ATOM 1666 N N . LEU A 1 202 ? -0.992 -8.625 43.914 1.00 84.50 202 LEU A N 1
ATOM 1667 C CA . LEU A 1 202 ? -2.407 -8.562 44.281 1.00 84.50 202 LEU A CA 1
ATOM 1668 C C . LEU A 1 202 ? -2.858 -9.843 44.990 1.00 84.50 202 LEU A C 1
ATOM 1670 O O . LEU A 1 202 ? -3.518 -9.735 46.015 1.00 84.50 202 LEU A O 1
ATOM 1674 N N . GLN A 1 203 ? -2.435 -11.021 44.524 1.00 83.31 203 GLN A N 1
ATOM 1675 C CA . GLN A 1 203 ? -2.726 -12.307 45.168 1.00 83.31 203 GLN A CA 1
ATOM 1676 C C . GLN A 1 203 ? -2.204 -12.359 46.609 1.00 83.31 203 GLN A C 1
ATOM 1678 O O . GLN A 1 203 ? -2.977 -12.657 47.512 1.00 83.31 203 GLN A O 1
ATOM 1683 N N . GLN A 1 204 ? -0.952 -11.955 46.849 1.00 84.38 204 GLN A N 1
ATOM 1684 C CA . GLN A 1 204 ? -0.388 -11.883 48.204 1.00 84.38 204 GLN A CA 1
ATOM 1685 C C . GLN A 1 204 ? -1.184 -10.942 49.124 1.00 84.38 204 GLN A C 1
ATOM 1687 O O . GLN A 1 204 ? -1.425 -11.259 50.288 1.00 84.38 204 GLN A O 1
ATOM 1692 N N . LYS A 1 205 ? -1.630 -9.786 48.609 1.00 76.31 205 LYS A N 1
ATOM 1693 C CA . LYS A 1 205 ? -2.480 -8.856 49.372 1.00 76.31 205 LYS A CA 1
ATOM 1694 C C . LYS A 1 205 ? -3.862 -9.444 49.661 1.00 76.31 205 LYS A C 1
ATOM 1696 O O . LYS A 1 205 ? -4.381 -9.230 50.753 1.00 76.31 205 LYS A O 1
ATOM 1701 N N . THR A 1 206 ? -4.454 -10.163 48.709 1.00 76.19 206 THR A N 1
ATOM 1702 C CA . THR A 1 206 ? -5.750 -10.826 48.897 1.00 76.19 206 THR A CA 1
ATOM 1703 C C . THR A 1 206 ? -5.647 -11.945 49.931 1.00 76.19 206 THR A C 1
ATOM 1705 O O . THR A 1 206 ? -6.465 -11.981 50.840 1.00 76.19 206 THR A O 1
ATOM 1708 N N . GLU A 1 207 ? -4.606 -12.780 49.885 1.00 80.25 207 GLU A N 1
ATOM 1709 C CA . GLU A 1 207 ? -4.356 -13.832 50.885 1.00 80.25 207 GLU A CA 1
ATOM 1710 C C . GLU A 1 207 ? -4.185 -13.266 52.303 1.00 80.25 207 GLU A C 1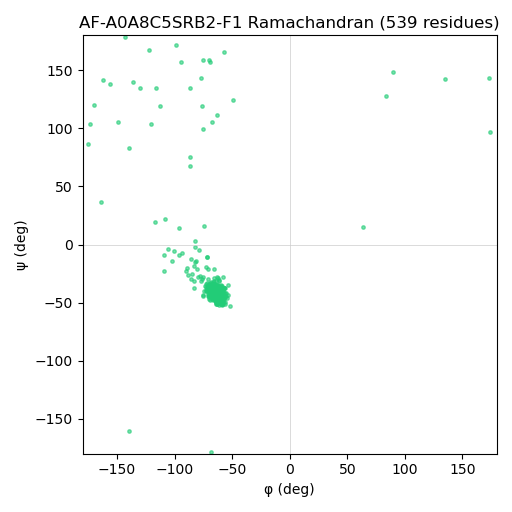
ATOM 1712 O O . GLU A 1 207 ? -4.715 -13.816 53.269 1.00 80.25 207 GLU A O 1
ATOM 1717 N N . GLN A 1 208 ? -3.476 -12.140 52.449 1.00 75.81 208 GLN A N 1
ATOM 1718 C CA . GLN A 1 208 ? -3.357 -11.440 53.733 1.00 75.81 208 GLN A CA 1
ATOM 1719 C C . GLN A 1 208 ? -4.717 -10.932 54.241 1.00 75.81 208 GLN A C 1
ATOM 1721 O O . GLN A 1 208 ? -5.017 -11.063 55.427 1.00 75.81 208 GLN A O 1
ATOM 1726 N N . GLN A 1 209 ? -5.556 -10.381 53.359 1.00 68.25 209 GLN A N 1
ATOM 1727 C CA . GLN A 1 209 ? -6.890 -9.884 53.719 1.00 68.25 209 GLN A CA 1
ATOM 1728 C C . GLN A 1 209 ? -7.888 -11.015 54.009 1.00 68.25 209 GLN A C 1
ATOM 1730 O O . GLN A 1 209 ? -8.718 -10.880 54.905 1.00 68.25 209 GLN A O 1
ATOM 1735 N N . GLU A 1 210 ? -7.791 -12.148 53.315 1.00 74.06 210 GLU A N 1
ATOM 1736 C CA . GLU A 1 210 ? -8.639 -13.318 53.554 1.00 74.06 210 GLU A CA 1
ATOM 1737 C C . GLU A 1 210 ? -8.363 -13.945 54.929 1.00 74.06 210 GLU A C 1
ATOM 1739 O O . GLU A 1 210 ? -9.295 -14.346 55.625 1.00 74.06 210 GLU A O 1
ATOM 1744 N N . LYS A 1 211 ? -7.100 -13.949 55.381 1.00 79.25 211 LYS A N 1
ATOM 1745 C CA . LYS A 1 211 ? -6.742 -14.338 56.758 1.00 79.25 211 LYS A CA 1
ATOM 1746 C C . LYS A 1 211 ? -7.414 -13.440 57.803 1.00 79.25 211 LYS A C 1
ATOM 1748 O O . LYS A 1 211 ? -7.907 -13.944 58.806 1.00 79.25 211 LYS A O 1
ATOM 1753 N N . ILE A 1 212 ? -7.490 -12.130 57.551 1.00 72.25 212 ILE A N 1
ATOM 1754 C CA . ILE A 1 212 ? -8.175 -11.171 58.437 1.00 72.25 212 ILE A CA 1
ATOM 1755 C C . ILE A 1 212 ? -9.693 -11.414 58.443 1.00 72.25 212 ILE A C 1
ATOM 1757 O O . ILE A 1 212 ? -10.321 -11.369 59.499 1.00 72.25 212 ILE A O 1
ATOM 1761 N N . LEU A 1 213 ? -10.288 -11.694 57.279 1.00 67.06 213 LEU A N 1
ATOM 1762 C CA . LEU A 1 213 ? -11.720 -11.986 57.161 1.00 67.06 213 LEU A CA 1
ATOM 1763 C C . LEU A 1 213 ? -12.118 -13.282 57.878 1.00 67.06 213 LEU A C 1
ATOM 1765 O O . LEU A 1 213 ? -13.143 -13.281 58.547 1.00 67.06 213 LEU A O 1
ATOM 1769 N N . LYS A 1 214 ? -11.308 -14.347 57.806 1.00 72.12 214 LYS A N 1
ATOM 1770 C CA . LYS A 1 214 ? -11.581 -15.620 58.506 1.00 72.12 214 LYS A CA 1
ATOM 1771 C C . LYS A 1 214 ? -11.672 -15.441 60.026 1.00 72.12 214 LYS A C 1
ATOM 1773 O O . LYS A 1 214 ? -12.635 -15.900 60.629 1.00 72.12 214 LYS A O 1
ATOM 1778 N N . LEU A 1 215 ? -10.759 -14.663 60.610 1.00 67.94 215 LEU A N 1
ATOM 1779 C CA . LEU A 1 215 ? -10.781 -14.318 62.039 1.00 67.94 215 LEU A CA 1
ATOM 1780 C C . LEU A 1 215 ? -12.021 -13.491 62.434 1.00 67.94 215 LEU A C 1
ATOM 1782 O O . LEU A 1 215 ? -12.523 -13.600 63.548 1.00 67.94 215 LEU A O 1
ATOM 1786 N N . LYS A 1 216 ? -12.536 -12.659 61.518 1.00 62.44 216 LYS A N 1
ATOM 1787 C CA . LYS A 1 216 ? -13.737 -11.836 61.735 1.00 62.44 216 LYS A CA 1
ATOM 1788 C C . LYS A 1 216 ? -15.051 -12.586 61.479 1.00 62.44 216 LYS A C 1
ATOM 1790 O O . LYS A 1 216 ? -16.040 -12.296 62.147 1.00 62.44 216 LYS A O 1
ATOM 1795 N N . ASP A 1 217 ? -15.085 -13.551 60.558 1.00 58.84 217 ASP A N 1
ATOM 1796 C CA . ASP A 1 217 ? -16.230 -14.453 60.358 1.00 58.84 217 ASP A CA 1
ATOM 1797 C C . ASP A 1 217 ? -16.441 -15.364 61.586 1.00 58.84 217 ASP A C 1
ATOM 1799 O O . ASP A 1 217 ? -17.588 -15.563 61.987 1.00 58.84 217 ASP A O 1
ATOM 1803 N N . GLU A 1 218 ? -15.369 -15.834 62.239 1.00 66.81 218 GLU A N 1
ATOM 1804 C CA . GLU A 1 218 ? -15.435 -16.549 63.531 1.00 66.81 218 GLU A CA 1
ATOM 1805 C C . GLU A 1 218 ? -16.040 -15.673 64.647 1.00 66.81 218 GLU A C 1
ATOM 1807 O O . GLU A 1 218 ? -16.885 -16.130 65.419 1.00 66.81 218 GLU A O 1
ATOM 1812 N N . GLU A 1 219 ? -15.691 -14.383 64.673 1.00 56.66 219 GLU A N 1
ATOM 1813 C CA . GLU A 1 219 ? -16.201 -13.392 65.634 1.00 56.66 219 GLU A CA 1
ATOM 1814 C C . GLU A 1 219 ? -17.690 -13.042 65.391 1.00 56.66 219 GLU A C 1
ATOM 1816 O O . GLU A 1 219 ? -18.455 -12.816 66.331 1.00 56.66 219 GLU A O 1
ATOM 1821 N N . ILE A 1 220 ? -18.143 -13.040 64.129 1.00 51.03 220 ILE A N 1
ATOM 1822 C CA . ILE A 1 220 ? -19.531 -12.721 63.737 1.00 51.03 220 ILE A CA 1
ATOM 1823 C C . ILE A 1 220 ? -20.455 -13.950 63.814 1.00 51.03 220 ILE A C 1
ATOM 1825 O O . ILE A 1 220 ? -21.648 -13.800 64.103 1.00 51.03 220 ILE A O 1
ATOM 1829 N N . ALA A 1 221 ? -19.940 -15.166 63.606 1.00 52.62 221 ALA A N 1
ATOM 1830 C CA . ALA A 1 221 ? -20.697 -16.411 63.763 1.00 52.62 221 ALA A CA 1
ATOM 1831 C C . ALA A 1 221 ? -21.199 -16.614 65.207 1.00 52.62 221 ALA A C 1
ATOM 1833 O O . ALA A 1 221 ? -22.298 -17.137 65.407 1.00 52.62 221 ALA A O 1
ATOM 1834 N N . ALA A 1 222 ? -20.471 -16.103 66.205 1.00 49.44 222 ALA A N 1
ATOM 1835 C CA . ALA A 1 222 ? -20.911 -16.065 67.600 1.00 49.44 222 ALA A CA 1
ATOM 1836 C C . ALA A 1 222 ? -22.129 -15.141 67.838 1.00 49.44 222 ALA A C 1
ATOM 1838 O O . ALA A 1 222 ? -22.861 -15.317 68.811 1.00 49.44 222 ALA A O 1
ATOM 1839 N N . PHE A 1 223 ? -22.390 -14.184 66.939 1.00 40.53 223 PHE A N 1
ATOM 1840 C CA . PHE A 1 223 ? -23.352 -13.096 67.153 1.00 40.53 223 PHE A CA 1
ATOM 1841 C C . PHE A 1 223 ? -24.711 -13.292 66.445 1.00 40.53 223 PHE A C 1
ATOM 1843 O O . PHE A 1 223 ? -25.680 -12.607 66.763 1.00 40.53 223 PHE A O 1
ATOM 1850 N N . LYS A 1 224 ? -24.834 -14.234 65.495 1.00 43.19 224 LYS A N 1
ATOM 1851 C CA . LYS A 1 224 ? -26.029 -14.406 64.631 1.00 43.19 224 LYS A CA 1
ATOM 1852 C C . LYS A 1 224 ? -27.057 -15.466 65.081 1.00 43.19 224 LYS A C 1
ATOM 1854 O O . LYS A 1 224 ? -27.964 -15.796 64.319 1.00 43.19 224 LYS A O 1
ATOM 1859 N N . LYS A 1 225 ? -27.000 -15.956 66.326 1.00 42.38 225 LYS A N 1
ATOM 1860 C CA . LYS A 1 225 ? -28.086 -16.744 66.955 1.00 42.38 225 LYS A CA 1
ATOM 1861 C C . LYS A 1 225 ? -29.129 -15.819 67.616 1.00 42.38 225 LYS A C 1
ATOM 1863 O O . LYS A 1 225 ? -29.121 -15.709 68.836 1.00 42.38 225 LYS A O 1
ATOM 1868 N N . ARG A 1 226 ? -30.015 -15.148 66.855 1.00 32.47 226 ARG A N 1
ATOM 1869 C CA . ARG A 1 226 ? -31.335 -14.651 67.346 1.00 32.47 226 ARG A CA 1
ATOM 1870 C C . ARG A 1 226 ? -32.224 -14.044 66.234 1.00 32.47 226 ARG A C 1
ATOM 1872 O O . ARG A 1 226 ? -32.051 -12.899 65.841 1.00 32.47 226 ARG A O 1
ATOM 1879 N N . ASN A 1 227 ? -33.213 -14.855 65.851 1.00 30.66 227 ASN A N 1
ATOM 1880 C CA . ASN A 1 227 ? -34.628 -14.575 65.549 1.00 30.66 227 ASN A CA 1
ATOM 1881 C C . ASN A 1 227 ? -35.147 -14.060 64.175 1.00 30.66 227 ASN A C 1
ATOM 1883 O O . ASN A 1 227 ? -34.740 -13.049 63.614 1.00 30.66 227 ASN A O 1
ATOM 1887 N N . SER A 1 228 ? -36.137 -14.860 63.752 1.00 31.98 228 SER A N 1
ATOM 1888 C CA . SER A 1 228 ? -37.202 -14.926 62.727 1.00 31.98 228 SER A CA 1
ATOM 1889 C C . SER A 1 228 ? -38.355 -13.916 62.916 1.00 31.98 228 SER A C 1
ATOM 1891 O O . SER A 1 228 ? -38.392 -13.280 63.959 1.00 31.98 228 SER A O 1
ATOM 1893 N N . THR A 1 229 ? -39.451 -13.794 62.142 1.00 31.52 229 THR A N 1
ATOM 1894 C CA . THR A 1 229 ? -39.966 -14.122 60.779 1.00 31.52 229 THR A CA 1
ATOM 1895 C C . THR A 1 229 ? -41.469 -13.748 60.807 1.00 31.52 229 THR A C 1
ATOM 1897 O O . THR A 1 229 ? -42.120 -14.082 61.789 1.00 31.52 229 THR A O 1
ATOM 1900 N N . GLY A 1 230 ? -42.051 -13.210 59.720 1.00 28.03 230 GLY A N 1
ATOM 1901 C CA . GLY A 1 230 ? -43.450 -13.524 59.323 1.00 28.03 230 GLY A CA 1
ATOM 1902 C C . GLY A 1 230 ? -44.404 -12.380 58.908 1.00 28.03 230 GLY A C 1
ATOM 1903 O O . GLY A 1 230 ? -44.373 -11.301 59.477 1.00 28.03 230 GLY A O 1
ATOM 1904 N N . ALA A 1 231 ? -45.248 -12.649 57.899 1.00 32.31 231 ALA A N 1
ATOM 1905 C CA . ALA A 1 231 ? -46.294 -11.810 57.254 1.00 32.31 231 ALA A CA 1
ATOM 1906 C C . ALA A 1 231 ? -47.555 -12.702 56.975 1.00 32.31 231 ALA A C 1
ATOM 1908 O O . ALA A 1 231 ? -47.541 -13.797 57.542 1.00 32.31 231 ALA A O 1
ATOM 1909 N N . PRO A 1 232 ? -48.567 -12.439 56.090 1.00 49.09 232 PRO A N 1
ATOM 1910 C CA . PRO A 1 232 ? -49.024 -11.248 55.323 1.00 49.09 232 PRO A CA 1
ATOM 1911 C C . PRO A 1 232 ? -50.582 -11.108 55.175 1.00 49.09 232 PRO A C 1
ATOM 1913 O O . PRO A 1 232 ? -51.324 -12.030 55.493 1.00 49.09 232 PRO A O 1
ATOM 1916 N N . GLN A 1 233 ? -51.086 -10.043 54.524 1.00 42.00 233 GLN A N 1
ATOM 1917 C CA . GLN A 1 233 ? -52.307 -10.096 53.678 1.00 42.00 233 GLN A CA 1
ATOM 1918 C C . GLN A 1 233 ? -52.469 -8.786 52.881 1.00 42.00 233 GLN A C 1
ATOM 1920 O O . GLN A 1 233 ? -52.572 -7.744 53.516 1.00 42.00 233 GLN A O 1
ATOM 1925 N N . GLN A 1 234 ? -52.494 -8.810 51.533 1.00 40.62 234 GLN A N 1
ATOM 1926 C CA . GLN A 1 234 ? -53.183 -7.816 50.668 1.00 40.62 234 GLN A CA 1
ATOM 1927 C C . GLN A 1 234 ? -52.895 -8.057 49.174 1.00 40.62 234 GLN A C 1
ATOM 1929 O O . GLN A 1 234 ? -51.890 -7.609 48.631 1.00 40.62 234 GLN A O 1
ATOM 1934 N N . LEU A 1 235 ? -53.818 -8.747 48.498 1.00 44.38 235 LEU A N 1
ATOM 1935 C CA . LEU A 1 235 ? -53.719 -9.074 47.070 1.00 44.38 235 LEU A CA 1
ATOM 1936 C C . LEU A 1 235 ? -54.252 -7.963 46.139 1.00 44.38 235 LEU A C 1
ATOM 1938 O O . LEU A 1 235 ? -53.976 -7.997 44.950 1.00 44.38 235 LEU A O 1
ATOM 1942 N N . GLN A 1 236 ? -54.960 -6.950 46.654 1.00 44.88 236 GLN A N 1
ATOM 1943 C CA . GLN A 1 236 ? -55.507 -5.848 45.837 1.00 44.88 236 GLN A CA 1
ATOM 1944 C C . GLN A 1 236 ? -54.535 -4.671 45.654 1.00 44.88 236 GLN A C 1
ATOM 1946 O O . GLN A 1 236 ? -54.552 -4.013 44.622 1.00 44.88 236 GLN A O 1
ATOM 1951 N N . LYS A 1 237 ? -53.597 -4.464 46.592 1.00 49.81 237 LYS A N 1
ATOM 1952 C CA . LYS A 1 237 ? -52.520 -3.463 46.453 1.00 49.81 237 LYS A CA 1
ATOM 1953 C C . LYS A 1 237 ? -51.446 -3.862 45.432 1.00 49.81 237 LYS A C 1
ATOM 1955 O O . LYS A 1 237 ? -50.573 -3.059 45.127 1.00 49.81 237 LYS A O 1
ATOM 1960 N N . LEU A 1 238 ? -51.457 -5.104 44.946 1.00 46.84 238 LEU A N 1
ATOM 1961 C CA . LEU A 1 238 ? -50.427 -5.653 44.060 1.00 46.84 238 LEU A CA 1
ATOM 1962 C C . LEU A 1 238 ? -50.569 -5.148 42.612 1.00 46.84 238 LEU A C 1
ATOM 1964 O O . LEU A 1 238 ? -49.567 -5.005 41.915 1.00 46.84 238 LEU A O 1
ATOM 1968 N N . GLU A 1 239 ? -51.797 -4.847 42.183 1.00 44.19 239 GLU A N 1
ATOM 1969 C CA . GLU A 1 239 ? -52.124 -4.426 40.814 1.00 44.19 239 GLU A CA 1
ATOM 1970 C C . GLU A 1 239 ? -51.707 -2.963 40.553 1.00 44.19 239 GLU A C 1
ATOM 1972 O O . GLU A 1 239 ? -51.048 -2.666 39.559 1.00 44.19 239 GLU A O 1
ATOM 1977 N N . GLU A 1 240 ? -51.982 -2.055 41.497 1.00 53.91 240 GLU A N 1
ATOM 1978 C CA . GLU A 1 240 ? -51.564 -0.643 41.426 1.00 53.91 240 GLU A CA 1
ATOM 1979 C C . GLU A 1 240 ? -50.040 -0.486 41.561 1.00 53.91 240 GLU A C 1
ATOM 1981 O O . GLU A 1 240 ? -49.414 0.314 40.864 1.00 53.91 240 GLU A O 1
ATOM 1986 N N . LYS A 1 241 ? -49.411 -1.315 42.407 1.00 51.03 241 LYS A N 1
ATOM 1987 C CA . LYS A 1 241 ? -47.947 -1.379 42.555 1.00 51.03 241 LYS A CA 1
ATOM 1988 C C . LYS A 1 241 ? -47.257 -1.900 41.289 1.00 51.03 241 LYS A C 1
ATOM 1990 O O . LYS A 1 241 ? -46.156 -1.455 40.981 1.00 51.03 241 LYS A O 1
ATOM 1995 N N . LYS A 1 242 ? -47.888 -2.825 40.555 1.00 55.28 242 LYS A N 1
ATOM 1996 C CA . LYS A 1 242 ? -47.377 -3.355 39.282 1.00 55.28 242 LYS A CA 1
ATOM 1997 C C . LYS A 1 242 ? -47.367 -2.274 38.199 1.00 55.28 242 LYS A C 1
ATOM 1999 O O . LYS A 1 242 ? -46.339 -2.090 37.561 1.00 55.28 242 LYS A O 1
ATOM 2004 N N . LYS A 1 243 ? -48.451 -1.502 38.081 1.00 63.38 243 LYS A N 1
ATOM 2005 C CA . LYS A 1 243 ? -48.569 -0.414 37.097 1.00 63.38 243 LYS A CA 1
ATOM 2006 C C . LYS A 1 243 ? -47.491 0.667 37.283 1.00 63.38 243 LYS A C 1
ATOM 2008 O O . LYS A 1 243 ? -46.876 1.095 36.319 1.00 63.38 243 LYS A O 1
ATOM 2013 N N . CYS A 1 244 ? -47.177 1.011 38.534 1.00 60.38 244 CYS A N 1
ATOM 2014 C CA . CYS A 1 244 ? -46.106 1.960 38.859 1.00 60.38 244 CYS A CA 1
ATOM 2015 C C . CYS A 1 244 ? -44.694 1.417 38.552 1.00 60.38 244 CYS A C 1
ATOM 2017 O O . CYS A 1 244 ? -43.826 2.179 38.146 1.00 60.38 244 CYS A O 1
ATOM 2019 N N . LEU A 1 245 ? -44.442 0.113 38.728 1.00 56.56 245 LEU A N 1
ATOM 2020 C CA . LEU A 1 245 ? -43.149 -0.494 38.378 1.00 56.56 245 LEU A CA 1
ATOM 2021 C C . LEU A 1 245 ? -42.944 -0.603 36.861 1.00 56.56 245 LEU A C 1
ATOM 2023 O O . LEU A 1 245 ? -41.811 -0.475 36.401 1.00 56.56 245 LEU A O 1
ATOM 2027 N N . ASP A 1 246 ? -44.020 -0.825 36.106 1.00 60.84 246 ASP A N 1
ATOM 2028 C CA . ASP A 1 246 ? -43.981 -0.847 34.642 1.00 60.84 246 ASP A CA 1
ATOM 2029 C C . ASP A 1 246 ? -43.666 0.563 34.085 1.00 60.84 246 ASP A C 1
ATOM 2031 O O . ASP A 1 246 ? -42.806 0.693 33.216 1.00 60.84 246 ASP A O 1
ATOM 2035 N N . GLU A 1 247 ? -44.227 1.628 34.675 1.00 69.81 247 GLU A N 1
ATOM 2036 C CA . GLU A 1 247 ? -43.893 3.029 34.341 1.00 69.81 247 GLU A CA 1
ATOM 2037 C C . GLU A 1 247 ? -42.420 3.391 34.637 1.00 69.81 247 GLU A C 1
ATOM 2039 O O . GLU A 1 247 ? -41.795 4.143 33.890 1.00 69.81 247 GLU A O 1
ATOM 2044 N N . GLU A 1 248 ? -41.826 2.861 35.712 1.00 61.44 248 GLU A N 1
ATOM 2045 C CA . GLU A 1 248 ? -40.401 3.077 36.018 1.00 61.44 248 GLU A CA 1
ATOM 2046 C C . GLU A 1 248 ? -39.474 2.280 35.088 1.00 61.44 248 GLU A C 1
ATOM 2048 O O . GLU A 1 248 ? -38.415 2.767 34.684 1.00 61.44 248 GLU A O 1
ATOM 2053 N N . LEU A 1 249 ? -39.881 1.068 34.694 1.00 63.47 249 LEU A N 1
ATOM 2054 C CA . LEU A 1 249 ? -39.156 0.276 33.702 1.00 63.47 249 LEU A CA 1
ATOM 2055 C C . LEU A 1 249 ? -39.124 0.993 32.345 1.00 63.47 249 LEU A C 1
ATOM 2057 O O . LEU A 1 249 ? -38.079 1.009 31.694 1.00 63.47 249 LEU A O 1
ATOM 2061 N N . GLU A 1 250 ? -40.234 1.612 31.937 1.00 70.81 250 GLU A N 1
ATOM 2062 C CA . GLU A 1 250 ? -40.313 2.417 30.714 1.00 70.81 250 GLU A CA 1
ATOM 2063 C C . GLU A 1 250 ? -39.390 3.642 30.767 1.00 70.81 250 GLU A C 1
ATOM 2065 O O . GLU A 1 250 ? -38.678 3.907 29.797 1.00 70.81 250 GLU A O 1
ATOM 2070 N N . LYS A 1 251 ? -39.301 4.337 31.909 1.00 74.31 251 LYS A N 1
ATOM 2071 C CA . LYS A 1 251 ? -38.365 5.464 32.088 1.00 74.31 251 LYS A CA 1
ATOM 2072 C C . LYS A 1 251 ? -36.901 5.031 31.982 1.00 74.31 251 LYS A C 1
ATOM 2074 O O . LYS A 1 251 ? -36.110 5.714 31.335 1.00 74.31 251 LYS A O 1
ATOM 2079 N N . ILE A 1 252 ? -36.532 3.896 32.580 1.00 72.44 252 ILE A N 1
ATOM 2080 C CA . ILE A 1 252 ? -35.167 3.344 32.495 1.00 72.44 252 ILE A CA 1
ATOM 2081 C C . ILE A 1 252 ? -34.857 2.870 31.067 1.00 72.44 252 ILE A C 1
ATOM 2083 O O . ILE A 1 252 ? -33.764 3.114 30.555 1.00 72.44 252 ILE A O 1
ATOM 2087 N N . LEU A 1 253 ? -35.815 2.228 30.393 1.00 73.00 253 LEU A N 1
ATOM 2088 C CA . LEU A 1 253 ? -35.677 1.840 28.987 1.00 73.00 253 LEU A CA 1
ATOM 2089 C C . LEU A 1 253 ? -35.471 3.057 28.082 1.00 73.00 253 LEU A C 1
ATOM 2091 O O . LEU A 1 253 ? -34.599 3.018 27.216 1.00 73.00 253 LEU A O 1
ATOM 2095 N N . HIS A 1 254 ? -36.206 4.142 28.319 1.00 77.81 254 HIS A N 1
ATOM 2096 C CA . HIS A 1 254 ? -36.042 5.390 27.582 1.00 77.81 254 HIS A CA 1
ATOM 2097 C C . HIS A 1 254 ? -34.643 6.000 27.794 1.00 77.81 254 HIS A C 1
ATOM 2099 O O . HIS A 1 254 ? -33.983 6.368 26.827 1.00 77.81 254 HIS A O 1
ATOM 2105 N N . GLN A 1 255 ? -34.110 5.992 29.022 1.00 78.69 255 GLN A N 1
ATOM 2106 C CA . GLN A 1 255 ? -32.728 6.429 29.293 1.00 78.69 255 GLN A CA 1
ATOM 2107 C C . GLN A 1 255 ? -31.674 5.582 28.571 1.00 78.69 255 GLN A C 1
ATOM 2109 O O . GLN A 1 255 ? -30.697 6.115 28.044 1.00 78.69 255 GLN A O 1
ATOM 2114 N N . HIS A 1 256 ? -31.858 4.260 28.539 1.00 77.62 256 HIS A N 1
ATOM 2115 C CA . HIS A 1 256 ? -30.962 3.369 27.803 1.00 77.62 256 HIS A CA 1
ATOM 2116 C C . HIS A 1 256 ? -30.993 3.633 26.293 1.00 77.62 256 HIS A C 1
ATOM 2118 O O . HIS A 1 256 ? -29.950 3.542 25.647 1.00 77.62 256 HIS A O 1
ATOM 2124 N N . GLN A 1 257 ? -32.156 3.980 25.738 1.00 81.00 257 GLN A N 1
ATOM 2125 C CA . GLN A 1 257 ? -32.291 4.368 24.332 1.00 81.00 257 GLN A CA 1
ATOM 2126 C C . GLN A 1 257 ? -31.574 5.694 24.037 1.00 81.00 257 GLN A C 1
ATOM 2128 O O . GLN A 1 257 ? -30.810 5.755 23.077 1.00 81.00 257 GLN A O 1
ATOM 2133 N N . GLU A 1 258 ? -31.736 6.712 24.886 1.00 86.06 258 GLU A N 1
ATOM 2134 C CA . GLU A 1 258 ? -31.044 8.006 24.755 1.00 86.06 258 GLU A CA 1
ATOM 2135 C C . GLU A 1 258 ? -29.514 7.862 24.854 1.00 86.06 258 GLU A C 1
ATOM 2137 O O . GLU A 1 258 ? -28.773 8.475 24.087 1.00 86.06 258 GLU A O 1
ATOM 2142 N N . LEU A 1 259 ? -29.019 7.002 25.755 1.00 85.00 259 LEU A N 1
ATOM 2143 C CA . LEU A 1 259 ? -27.589 6.686 25.867 1.00 85.00 259 LEU A CA 1
ATOM 2144 C C . LEU A 1 259 ? -27.050 5.964 24.628 1.00 85.00 259 LEU A C 1
ATOM 2146 O O . LEU A 1 259 ? -25.946 6.269 24.177 1.00 85.00 259 LEU A O 1
ATOM 2150 N N . ALA A 1 260 ? -27.818 5.027 24.068 1.00 87.12 260 ALA A N 1
ATOM 2151 C CA . ALA A 1 260 ? -27.441 4.333 22.840 1.00 87.12 260 ALA A CA 1
ATOM 2152 C C . ALA A 1 260 ? -27.409 5.291 21.635 1.00 87.12 260 ALA A C 1
ATOM 2154 O O . ALA A 1 260 ? -26.468 5.243 20.843 1.00 87.12 260 ALA A O 1
ATOM 2155 N N . ALA A 1 261 ? -28.389 6.195 21.527 1.00 89.88 261 ALA A N 1
ATOM 2156 C CA . ALA A 1 261 ? -28.428 7.228 20.493 1.00 89.88 261 ALA A CA 1
ATOM 2157 C C . ALA A 1 261 ? -27.248 8.210 20.619 1.00 89.88 261 ALA A C 1
ATOM 2159 O O . ALA A 1 261 ? -26.600 8.528 19.620 1.00 89.88 261 ALA A O 1
ATOM 2160 N N . LEU A 1 262 ? -26.901 8.612 21.847 1.00 92.44 262 LEU A N 1
ATOM 2161 C CA . LEU A 1 262 ? -25.723 9.432 22.134 1.00 92.44 262 LEU A CA 1
ATOM 2162 C C . LEU A 1 262 ? -24.415 8.730 21.732 1.00 92.44 262 LEU A C 1
ATOM 2164 O O . LEU A 1 262 ? -23.545 9.352 21.120 1.00 92.44 262 LEU A O 1
ATOM 2168 N N . GLU A 1 263 ? -24.262 7.442 22.056 1.00 90.50 263 GLU A N 1
ATOM 2169 C CA . GLU A 1 263 ? -23.087 6.656 21.658 1.00 90.50 263 GLU A CA 1
ATOM 2170 C C . GLU A 1 263 ? -22.978 6.548 20.128 1.00 90.50 263 GLU A C 1
ATOM 2172 O O . GLU A 1 263 ? -21.887 6.664 19.563 1.00 90.50 263 GLU A O 1
ATOM 2177 N N . GLU A 1 264 ? -24.103 6.363 19.439 1.00 92.44 264 GLU A N 1
ATOM 2178 C CA . GLU A 1 264 ? -24.138 6.310 17.982 1.00 92.44 264 GLU A CA 1
ATOM 2179 C C . GLU A 1 264 ? -23.788 7.663 17.345 1.00 92.44 264 GLU A C 1
ATOM 2181 O O . GLU A 1 264 ? -23.006 7.717 16.393 1.00 92.44 264 GLU A O 1
ATOM 2186 N N . ASP A 1 265 ? -24.296 8.769 17.886 1.00 93.25 265 ASP A N 1
ATOM 2187 C CA . ASP A 1 265 ? -23.960 10.110 17.411 1.00 93.25 265 ASP A CA 1
ATOM 2188 C C . ASP A 1 265 ? -22.492 10.478 17.649 1.00 93.25 265 ASP A C 1
ATOM 2190 O O . ASP A 1 265 ? -21.880 11.100 16.775 1.00 93.25 265 ASP A O 1
ATOM 2194 N N . LEU A 1 266 ? -21.889 10.022 18.752 1.00 93.44 266 LEU A N 1
ATOM 2195 C CA . LEU A 1 266 ? -20.448 10.146 18.985 1.00 93.44 266 LEU A CA 1
ATOM 2196 C C . LEU A 1 266 ? -19.637 9.372 17.937 1.00 93.44 266 LEU A C 1
ATOM 2198 O O . LEU A 1 266 ? -18.746 9.956 17.317 1.00 93.44 266 LEU A O 1
ATOM 2202 N N . LYS A 1 267 ? -19.992 8.108 17.663 1.00 93.94 267 LYS A N 1
ATOM 2203 C CA . LYS A 1 267 ? -19.336 7.288 16.625 1.00 93.94 267 LYS A CA 1
ATOM 2204 C C . LYS A 1 267 ? -19.465 7.908 15.234 1.00 93.94 267 LYS A C 1
ATOM 2206 O O . LYS A 1 267 ? -18.494 7.969 14.482 1.00 93.94 267 LYS A O 1
ATOM 2211 N N . ARG A 1 268 ? -20.656 8.405 14.880 1.00 94.94 268 ARG A N 1
ATOM 2212 C CA . ARG A 1 268 ? -20.890 9.095 13.600 1.00 94.94 268 ARG A CA 1
ATOM 2213 C C . ARG A 1 268 ? -20.055 10.369 13.502 1.00 94.94 268 ARG A C 1
ATOM 2215 O O . ARG A 1 268 ? -19.458 10.611 12.458 1.00 94.94 268 ARG A O 1
ATOM 2222 N N . ARG A 1 269 ? -19.973 11.164 14.573 1.00 96.75 269 ARG A N 1
ATOM 2223 C CA . ARG A 1 269 ? -19.137 12.372 14.613 1.00 96.75 269 ARG A CA 1
ATOM 2224 C C . ARG A 1 269 ? -17.659 12.039 14.411 1.00 96.75 269 ARG A C 1
ATOM 2226 O O . ARG A 1 269 ? -17.003 12.702 13.617 1.00 96.75 269 ARG A O 1
ATOM 2233 N N . GLU A 1 270 ? -17.145 11.011 15.083 1.00 95.12 270 GLU A N 1
ATOM 2234 C CA . GLU A 1 270 ? -15.761 10.545 14.908 1.00 95.12 270 GLU A CA 1
ATOM 2235 C C . GLU A 1 270 ? -15.480 10.109 13.464 1.00 95.12 270 GLU A C 1
ATOM 2237 O O . GLU A 1 270 ? -14.452 10.480 12.901 1.00 95.12 270 GLU A O 1
ATOM 2242 N N . ALA A 1 271 ? -16.419 9.409 12.819 1.00 96.88 271 ALA A N 1
ATOM 2243 C CA . ALA A 1 271 ? -16.295 9.039 11.410 1.00 96.88 271 ALA A CA 1
ATOM 2244 C C . ALA A 1 271 ? -16.268 10.262 10.470 1.00 96.88 271 ALA A C 1
ATOM 2246 O O . ALA A 1 271 ? -15.494 10.290 9.512 1.00 96.88 271 ALA A O 1
ATOM 2247 N N . ILE A 1 272 ? -17.081 11.289 10.748 1.00 96.50 272 ILE A N 1
ATOM 2248 C CA . ILE A 1 272 ? -17.081 12.549 9.987 1.00 96.50 272 ILE A CA 1
ATOM 2249 C C . ILE A 1 272 ? -15.749 13.294 10.181 1.00 96.50 272 ILE A C 1
ATOM 2251 O O . ILE A 1 272 ? -15.192 13.792 9.205 1.00 96.50 272 ILE A O 1
ATOM 2255 N N . ILE A 1 273 ? -15.203 13.322 11.404 1.00 97.00 273 ILE A N 1
ATOM 2256 C CA . ILE A 1 273 ? -13.890 13.922 11.702 1.00 97.00 273 ILE A CA 1
ATOM 2257 C C . ILE A 1 273 ? -12.780 13.201 10.935 1.00 97.00 273 ILE A C 1
ATOM 2259 O O . ILE A 1 273 ? -11.994 13.862 10.262 1.00 97.00 273 ILE A O 1
ATOM 2263 N N . LEU A 1 274 ? -12.757 11.866 10.955 1.00 97.69 274 LEU A N 1
ATOM 2264 C CA . LEU A 1 274 ? -11.776 11.080 10.202 1.00 97.69 274 LEU A CA 1
ATOM 2265 C C . LEU A 1 274 ? -11.833 11.412 8.702 1.00 97.69 274 LEU A C 1
ATOM 2267 O O . LEU A 1 274 ? -10.807 11.642 8.069 1.00 97.69 274 LEU A O 1
ATOM 2271 N N . LYS A 1 275 ? -13.043 11.491 8.133 1.00 97.44 275 LYS A N 1
ATOM 2272 C CA . LYS A 1 275 ? -13.234 11.863 6.725 1.00 97.44 275 LYS A CA 1
ATOM 2273 C C . LYS A 1 275 ? -12.785 13.303 6.441 1.00 97.44 275 LYS A C 1
ATOM 2275 O O . LYS A 1 275 ? -12.223 13.577 5.384 1.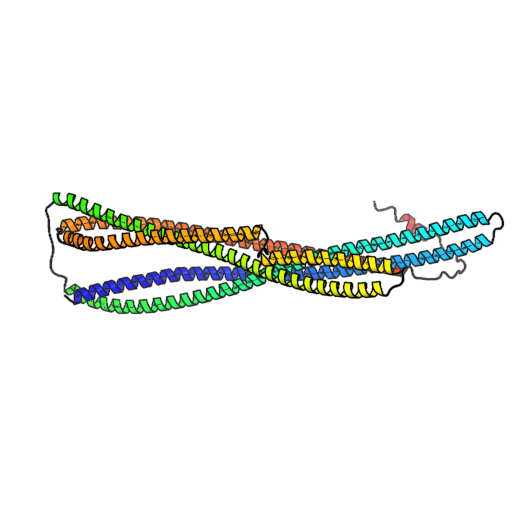00 97.44 275 LYS A O 1
ATOM 2280 N N . LYS A 1 276 ? -13.000 14.232 7.374 1.00 97.88 276 LYS A N 1
ATOM 2281 C CA . LYS A 1 276 ? -12.502 15.610 7.258 1.00 97.88 276 LYS A CA 1
ATOM 2282 C C . LYS A 1 276 ? -10.971 15.636 7.251 1.00 97.88 276 LYS A C 1
ATOM 2284 O O . LYS A 1 276 ? -10.382 16.331 6.429 1.00 97.88 276 LYS A O 1
ATOM 2289 N N . GLU A 1 277 ? -10.326 14.865 8.125 1.00 97.19 277 GLU A N 1
ATOM 2290 C CA . GLU A 1 277 ? -8.864 14.757 8.182 1.00 97.19 277 GLU A CA 1
ATOM 2291 C C . GLU A 1 277 ? -8.276 14.212 6.875 1.00 97.19 277 GLU A C 1
ATOM 2293 O O . GLU A 1 277 ? -7.258 14.727 6.414 1.00 97.19 277 GLU A O 1
ATOM 2298 N N . THR A 1 278 ? -8.931 13.240 6.227 1.00 97.19 278 THR A N 1
ATOM 2299 C CA . THR A 1 278 ? -8.479 12.738 4.919 1.00 97.19 278 THR A CA 1
ATOM 2300 C C . THR A 1 278 ? -8.588 13.799 3.824 1.00 97.19 278 THR A C 1
ATOM 2302 O O . THR A 1 278 ? -7.619 14.011 3.099 1.00 97.19 278 THR A O 1
ATOM 2305 N N . LEU A 1 279 ? -9.708 14.536 3.745 1.00 97.44 279 LEU A N 1
ATOM 2306 C CA . LEU A 1 279 ? -9.846 15.623 2.762 1.00 97.44 279 LEU A CA 1
ATOM 2307 C C . LEU A 1 279 ? -8.835 16.753 3.019 1.00 97.44 279 LEU A C 1
ATOM 2309 O O . LEU A 1 279 ? -8.266 17.303 2.079 1.00 97.44 279 LEU A O 1
ATOM 2313 N N . MET A 1 280 ? -8.549 17.062 4.288 1.00 96.69 280 MET A N 1
ATOM 2314 C CA . MET A 1 280 ? -7.519 18.034 4.674 1.00 96.69 280 MET A CA 1
ATOM 2315 C C . MET A 1 280 ? -6.110 17.604 4.239 1.00 96.69 280 MET A C 1
ATOM 2317 O O . MET A 1 280 ? -5.320 18.441 3.798 1.00 96.69 280 MET A O 1
ATOM 2321 N N . GLN A 1 281 ? -5.779 16.313 4.336 1.00 97.25 281 GLN A N 1
ATOM 2322 C CA . GLN A 1 281 ? -4.497 15.782 3.859 1.00 97.25 281 GLN A CA 1
ATOM 2323 C C . GLN A 1 281 ? -4.373 15.878 2.333 1.00 97.25 281 GLN A C 1
ATOM 2325 O O . GLN A 1 281 ? -3.329 16.298 1.830 1.00 97.25 281 GLN A O 1
ATOM 2330 N N . GLU A 1 282 ? -5.433 15.535 1.597 1.00 96.31 282 GLU A N 1
ATOM 2331 C CA . GLU A 1 282 ? -5.478 15.666 0.135 1.00 96.31 282 GLU A CA 1
ATOM 2332 C C . GLU A 1 282 ? -5.344 17.130 -0.304 1.00 96.31 282 GLU A C 1
ATOM 2334 O O . GLU A 1 282 ? -4.518 17.443 -1.168 1.00 96.31 282 GLU A O 1
ATOM 2339 N N . LYS A 1 283 ? -6.063 18.044 0.365 1.00 97.19 283 LYS A N 1
ATOM 2340 C CA . LYS A 1 283 ? -5.953 19.495 0.159 1.00 97.19 283 LYS A CA 1
ATOM 2341 C C . LYS A 1 283 ? -4.514 19.971 0.358 1.00 97.19 283 LYS A C 1
ATOM 2343 O O . LYS A 1 283 ? -3.951 20.619 -0.522 1.00 97.19 283 LYS A O 1
ATOM 2348 N N . SER A 1 284 ? -3.887 19.583 1.471 1.00 96.12 284 SER A N 1
ATOM 2349 C CA . SER A 1 284 ? -2.488 19.921 1.759 1.00 96.12 284 SER A CA 1
ATOM 2350 C C . SER A 1 284 ? -1.537 19.429 0.661 1.00 96.12 284 SER A C 1
ATOM 2352 O O . SER A 1 284 ? -0.594 20.129 0.286 1.00 96.12 284 SER A O 1
ATOM 2354 N N . HIS A 1 285 ? -1.792 18.250 0.087 1.00 97.19 285 HIS A N 1
ATOM 2355 C CA . HIS A 1 285 ? -0.975 17.720 -1.000 1.00 97.19 285 HIS A CA 1
ATOM 2356 C C . HIS A 1 285 ? -1.067 18.577 -2.274 1.00 97.19 285 HIS A C 1
ATOM 2358 O O . HIS A 1 2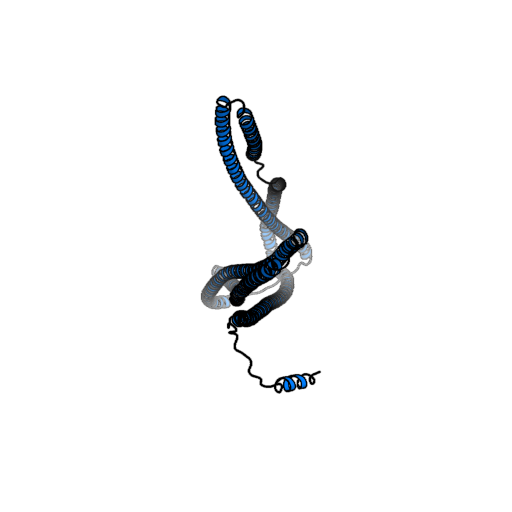85 ? -0.039 18.876 -2.894 1.00 97.19 285 HIS A O 1
ATOM 2364 N N . LEU A 1 286 ? -2.276 19.018 -2.639 1.00 95.81 286 LEU A N 1
ATOM 2365 C CA . LEU A 1 286 ? -2.492 19.922 -3.771 1.00 95.81 286 LEU A CA 1
ATOM 2366 C C . LEU A 1 286 ? -1.899 21.315 -3.524 1.00 95.81 286 LEU A C 1
ATOM 2368 O O . LEU A 1 286 ? -1.303 21.887 -4.435 1.00 95.81 286 LEU A O 1
ATOM 2372 N N . GLU A 1 287 ? -1.958 21.838 -2.300 1.00 94.81 287 GLU A N 1
ATOM 2373 C CA . GLU A 1 287 ? -1.312 23.107 -1.933 1.00 94.81 287 GLU A CA 1
ATOM 2374 C C . GLU A 1 287 ? 0.217 23.036 -2.044 1.00 94.81 287 GLU A C 1
ATOM 2376 O O . GLU A 1 287 ? 0.847 23.933 -2.611 1.00 94.81 287 GLU A O 1
ATOM 2381 N N . ILE A 1 288 ? 0.829 21.939 -1.584 1.00 95.75 288 ILE A N 1
ATOM 2382 C CA . ILE A 1 288 ? 2.270 21.699 -1.757 1.00 95.75 288 ILE A CA 1
ATOM 2383 C C . ILE A 1 288 ? 2.618 21.635 -3.247 1.00 95.75 288 ILE A C 1
ATOM 2385 O O . ILE A 1 288 ? 3.631 22.199 -3.675 1.00 95.75 288 ILE A O 1
ATOM 2389 N N . LYS A 1 289 ? 1.790 20.967 -4.058 1.00 96.00 289 LYS A N 1
ATOM 2390 C CA . LYS A 1 289 ? 1.984 20.904 -5.510 1.00 96.00 289 LYS A CA 1
ATOM 2391 C C . LYS A 1 289 ? 1.864 22.287 -6.154 1.00 96.00 289 LYS A C 1
ATOM 2393 O O . LYS A 1 289 ? 2.716 22.639 -6.970 1.00 96.00 289 LYS A O 1
ATOM 2398 N N . LYS A 1 290 ? 0.880 23.091 -5.739 1.00 95.94 290 LYS A N 1
ATOM 2399 C CA . LYS A 1 290 ? 0.682 24.475 -6.192 1.00 95.94 290 LYS A CA 1
ATOM 2400 C C . LYS A 1 290 ? 1.905 25.331 -5.889 1.00 95.94 290 LYS A C 1
ATOM 2402 O O . LYS A 1 290 ? 2.395 26.025 -6.776 1.00 95.94 290 LYS A O 1
ATOM 2407 N N . LEU A 1 291 ? 2.450 25.219 -4.676 1.00 95.12 291 LEU A N 1
ATOM 2408 C CA . LEU A 1 291 ? 3.661 25.930 -4.269 1.00 95.12 291 LEU A CA 1
ATOM 2409 C C . LEU A 1 291 ? 4.870 25.534 -5.126 1.00 95.12 291 LEU A C 1
ATOM 2411 O O . LEU A 1 291 ? 5.563 26.404 -5.647 1.00 95.12 291 LEU A O 1
ATOM 2415 N N . ARG A 1 292 ? 5.108 24.231 -5.316 1.00 96.00 292 ARG A N 1
ATOM 2416 C CA . ARG A 1 292 ? 6.229 23.735 -6.135 1.00 96.00 292 ARG A CA 1
ATOM 2417 C C . ARG A 1 292 ? 6.112 24.169 -7.592 1.00 96.00 292 ARG A C 1
ATOM 2419 O O . ARG A 1 292 ? 7.097 24.597 -8.184 1.00 96.00 292 ARG A O 1
ATOM 2426 N N . SER A 1 293 ? 4.912 24.082 -8.160 1.00 95.06 293 SER A N 1
ATOM 2427 C CA . SER A 1 293 ? 4.657 24.519 -9.532 1.00 95.06 293 SER A CA 1
ATOM 2428 C C . SER A 1 293 ? 4.836 26.043 -9.661 1.00 95.06 293 SER A C 1
ATOM 2430 O O . SER A 1 293 ? 5.441 26.519 -10.619 1.00 95.06 293 SER A O 1
ATOM 2432 N N . SER A 1 294 ? 4.437 26.821 -8.643 1.00 95.69 294 SER A N 1
ATOM 2433 C CA . SER A 1 294 ? 4.666 28.273 -8.604 1.00 95.69 294 SER A CA 1
ATOM 2434 C C . SER A 1 294 ? 6.144 28.621 -8.545 1.00 95.69 294 SER A C 1
ATOM 2436 O O . SER A 1 294 ? 6.564 29.555 -9.222 1.00 95.69 294 SER A O 1
ATOM 2438 N N . GLN A 1 295 ? 6.935 27.871 -7.779 1.00 95.75 295 GLN A N 1
ATOM 2439 C CA . GLN A 1 295 ? 8.388 28.032 -7.732 1.00 95.75 295 GLN A CA 1
ATOM 2440 C C . GLN A 1 295 ? 9.028 27.735 -9.094 1.00 95.75 295 GLN A C 1
ATOM 2442 O O . GLN A 1 295 ? 9.838 28.533 -9.561 1.00 95.75 295 GLN A O 1
ATOM 2447 N N . ALA A 1 296 ? 8.617 26.651 -9.760 1.00 95.88 296 ALA A N 1
ATOM 2448 C CA . ALA A 1 296 ? 9.122 26.283 -11.083 1.00 95.88 296 ALA A CA 1
ATOM 2449 C C . ALA A 1 296 ? 8.784 27.335 -12.155 1.00 95.88 296 ALA A C 1
ATOM 2451 O O . ALA A 1 296 ? 9.657 27.742 -12.917 1.00 95.88 296 ALA A O 1
ATOM 2452 N N . LEU A 1 297 ? 7.543 27.840 -12.182 1.00 95.19 297 LEU A N 1
ATOM 2453 C CA . LEU A 1 297 ? 7.155 28.914 -13.103 1.00 95.19 297 LEU A CA 1
ATOM 2454 C C . LEU A 1 297 ? 7.910 30.223 -12.829 1.00 95.19 297 LEU A C 1
ATOM 2456 O O . LEU A 1 297 ? 8.252 30.931 -13.775 1.00 95.19 297 LEU A O 1
ATOM 2460 N N . ASN A 1 298 ? 8.197 30.542 -11.563 1.00 95.81 298 ASN A N 1
ATOM 2461 C CA . ASN A 1 298 ? 9.022 31.702 -11.215 1.00 95.81 298 ASN A CA 1
ATOM 2462 C C . ASN A 1 298 ? 10.453 31.548 -11.750 1.00 95.81 298 ASN A C 1
ATOM 2464 O O . ASN A 1 298 ? 11.008 32.489 -12.312 1.00 95.81 298 ASN A O 1
ATOM 2468 N N . GLU A 1 299 ? 11.043 30.358 -11.617 1.00 96.62 299 GLU A N 1
ATOM 2469 C CA . GLU A 1 299 ? 12.367 30.055 -12.168 1.00 96.62 299 GLU A CA 1
ATOM 2470 C C . GLU A 1 299 ? 12.384 30.177 -13.701 1.00 96.62 299 GLU A C 1
ATOM 2472 O O . GLU A 1 299 ? 13.303 30.765 -14.274 1.00 96.62 299 GLU A O 1
ATOM 2477 N N . ASP A 1 300 ? 11.344 29.684 -14.374 1.00 95.31 300 ASP A N 1
ATOM 2478 C CA . ASP A 1 300 ? 11.192 29.818 -15.823 1.00 95.31 300 ASP A CA 1
ATOM 2479 C C . ASP A 1 300 ? 11.006 31.280 -16.256 1.00 95.31 300 ASP A C 1
ATOM 2481 O O . ASP A 1 300 ? 11.604 31.699 -17.250 1.00 95.31 300 ASP A O 1
ATOM 2485 N N . SER A 1 301 ? 10.238 32.084 -15.509 1.00 96.69 301 SER A N 1
ATOM 2486 C CA . SER A 1 301 ? 10.100 33.527 -15.764 1.00 96.69 301 SER A CA 1
ATOM 2487 C C . SER A 1 301 ? 11.444 34.254 -15.624 1.00 96.69 301 SER A C 1
ATOM 2489 O O . SER A 1 301 ? 11.798 35.078 -16.477 1.00 96.69 301 SER A O 1
ATOM 2491 N N . LEU A 1 302 ? 12.261 33.886 -14.627 1.00 96.00 302 LEU A N 1
ATOM 2492 C CA . LEU A 1 302 ? 13.623 34.407 -14.475 1.00 96.00 302 LEU A CA 1
ATOM 2493 C C . LEU A 1 302 ? 14.513 34.025 -15.667 1.00 96.00 302 LEU A C 1
ATOM 2495 O O . LEU A 1 302 ? 15.150 34.903 -16.246 1.00 96.00 302 LEU A O 1
ATOM 2499 N N . LYS A 1 303 ? 14.510 32.756 -16.102 1.00 96.69 303 LYS A N 1
ATOM 2500 C CA . LYS A 1 303 ? 15.280 32.300 -17.280 1.00 96.69 303 LYS A CA 1
ATOM 2501 C C . LYS A 1 303 ? 14.866 33.028 -18.559 1.00 96.69 303 LYS A C 1
ATOM 2503 O O . LYS A 1 303 ? 15.726 33.458 -19.331 1.00 96.69 303 LYS A O 1
ATOM 2508 N N . LEU A 1 304 ? 13.559 33.193 -18.779 1.00 96.88 304 LEU A N 1
ATOM 2509 C CA . LEU A 1 304 ? 13.022 33.954 -19.910 1.00 96.88 304 LEU A CA 1
ATOM 2510 C C . LEU A 1 304 ? 13.451 35.421 -19.843 1.00 96.88 304 LEU A C 1
ATOM 2512 O O . LEU A 1 304 ? 13.845 35.981 -20.863 1.00 96.88 304 LEU A O 1
ATOM 2516 N N . SER A 1 305 ? 13.439 36.024 -18.653 1.00 96.88 305 SER A N 1
ATOM 2517 C CA . SER A 1 305 ? 13.903 37.397 -18.437 1.00 96.88 305 SER A CA 1
ATOM 2518 C C . SER A 1 305 ? 15.397 37.552 -18.738 1.00 96.88 305 SER A C 1
ATOM 2520 O O . SER A 1 305 ? 15.788 38.507 -19.408 1.00 96.88 305 SER A O 1
ATOM 2522 N N . THR A 1 306 ? 16.233 36.589 -18.335 1.00 96.88 306 THR A N 1
ATOM 2523 C CA . THR A 1 306 ? 17.663 36.580 -18.678 1.00 96.88 306 THR A CA 1
ATOM 2524 C C . THR A 1 306 ? 17.888 36.447 -20.188 1.00 96.88 306 THR A C 1
ATOM 2526 O O . THR A 1 306 ? 18.676 37.208 -20.746 1.00 96.88 306 THR A O 1
ATOM 2529 N N . ARG A 1 307 ? 17.186 35.536 -20.884 1.00 97.38 307 ARG A N 1
ATOM 2530 C CA . ARG A 1 307 ? 17.313 35.391 -22.351 1.00 97.38 307 ARG A CA 1
ATOM 2531 C C . ARG A 1 307 ? 16.810 36.619 -23.106 1.00 97.38 307 ARG A C 1
ATOM 2533 O O . ARG A 1 307 ? 17.458 37.018 -24.066 1.00 97.38 307 ARG A O 1
ATOM 2540 N N . LEU A 1 308 ? 15.707 37.224 -22.667 1.00 97.06 308 LEU A N 1
ATOM 2541 C CA . LEU A 1 308 ? 15.197 38.471 -23.243 1.00 97.06 308 LEU A CA 1
ATOM 2542 C C . LEU A 1 308 ? 16.220 39.604 -23.119 1.00 97.06 308 LEU A C 1
ATOM 2544 O O . LEU A 1 308 ? 16.476 40.279 -24.106 1.00 97.06 308 LEU A O 1
ATOM 2548 N N . SER A 1 309 ? 16.870 39.742 -21.959 1.00 96.81 309 SER A N 1
ATOM 2549 C CA . SER A 1 309 ? 17.944 40.725 -21.760 1.00 96.81 309 SER A CA 1
ATOM 2550 C C . SER A 1 309 ? 19.133 40.496 -22.709 1.00 96.81 309 SER A C 1
ATOM 2552 O O . SER A 1 309 ? 19.632 41.439 -23.320 1.00 96.81 309 SER A O 1
ATOM 2554 N N . MET A 1 310 ? 19.549 39.236 -22.909 1.00 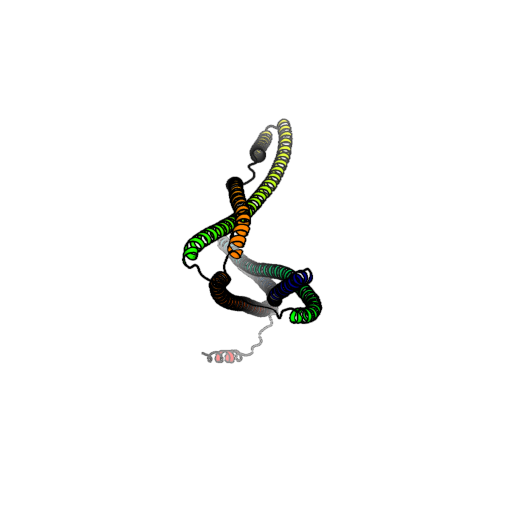96.19 310 MET A N 1
ATOM 2555 C CA . MET A 1 310 ? 20.597 38.902 -23.886 1.00 96.19 310 MET A CA 1
ATOM 2556 C C . MET A 1 310 ? 20.179 39.236 -25.324 1.00 96.19 310 MET A C 1
ATOM 2558 O O . MET A 1 310 ? 20.973 39.809 -26.062 1.00 96.19 310 MET A O 1
ATOM 2562 N N . LEU A 1 311 ? 18.936 38.936 -25.716 1.00 95.75 311 LEU A N 1
ATOM 2563 C CA . LEU A 1 311 ? 18.415 39.279 -27.044 1.00 95.75 311 LEU A CA 1
ATOM 2564 C C . LEU A 1 311 ? 18.319 40.790 -27.266 1.00 95.75 311 LEU A C 1
ATOM 2566 O O . LEU A 1 311 ? 18.642 41.254 -28.354 1.00 95.75 311 LEU A O 1
ATOM 2570 N N . ASP A 1 312 ? 17.909 41.562 -26.257 1.00 95.56 312 ASP A N 1
ATOM 2571 C CA . ASP A 1 312 ? 17.871 43.025 -26.346 1.00 95.56 312 ASP A CA 1
ATOM 2572 C C . ASP A 1 312 ? 19.296 43.596 -26.555 1.00 95.56 312 ASP A C 1
ATOM 2574 O O . ASP A 1 312 ? 19.484 44.538 -27.332 1.00 95.56 312 ASP A O 1
ATOM 2578 N N . GLN A 1 313 ? 20.318 42.982 -25.942 1.00 95.56 313 GLN A N 1
ATOM 2579 C CA . GLN A 1 313 ? 21.727 43.322 -26.168 1.00 95.56 313 GLN A CA 1
ATOM 2580 C C . GLN A 1 313 ? 22.210 42.916 -27.575 1.00 95.56 313 GLN A C 1
ATOM 2582 O O . GLN A 1 313 ? 22.789 43.745 -28.279 1.00 95.56 313 GLN A O 1
ATOM 2587 N N . GLU A 1 314 ? 21.930 41.684 -28.017 1.00 95.56 314 GLU A N 1
ATOM 2588 C CA . GLU A 1 314 ? 22.255 41.190 -29.367 1.00 95.56 314 GLU A CA 1
ATOM 2589 C C . GLU A 1 314 ? 21.614 42.073 -30.457 1.00 95.56 314 GLU A C 1
ATOM 2591 O O . GLU A 1 314 ? 22.283 42.467 -31.415 1.00 95.56 314 GLU A O 1
ATOM 2596 N N . LEU A 1 315 ? 20.343 42.456 -30.282 1.00 95.19 315 LEU A N 1
ATOM 2597 C CA . LEU A 1 315 ? 19.624 43.382 -31.162 1.00 95.19 315 LEU A CA 1
ATOM 2598 C C . LEU A 1 315 ? 20.269 44.769 -31.180 1.00 95.19 315 LEU A C 1
ATOM 2600 O O . LEU A 1 315 ? 20.403 45.369 -32.247 1.00 95.19 315 LEU A O 1
ATOM 2604 N N . CYS A 1 316 ? 20.682 45.294 -30.025 1.00 93.69 316 CYS A N 1
ATOM 2605 C CA . CYS A 1 316 ? 21.379 46.578 -29.936 1.00 93.69 316 CYS A CA 1
ATOM 2606 C C . CYS A 1 316 ? 22.699 46.553 -30.724 1.00 93.69 316 CYS A C 1
ATOM 2608 O O . CYS A 1 316 ? 22.993 47.475 -31.489 1.00 93.69 316 CYS A O 1
ATOM 2610 N N . ASP A 1 317 ? 23.474 45.478 -30.593 1.00 93.69 317 ASP A N 1
ATOM 2611 C CA . ASP A 1 317 ? 24.769 45.342 -31.257 1.00 93.69 317 ASP A CA 1
ATOM 2612 C C . ASP A 1 317 ? 24.628 45.098 -32.766 1.00 93.69 317 ASP A C 1
ATOM 2614 O O . ASP A 1 317 ? 25.343 45.721 -33.557 1.00 93.69 317 ASP A O 1
ATOM 2618 N N . LYS A 1 318 ? 23.650 44.291 -33.194 1.00 92.62 318 LYS A N 1
ATOM 2619 C CA . LYS A 1 318 ? 23.334 44.079 -34.616 1.00 92.62 318 LYS A CA 1
ATOM 2620 C C . LYS A 1 318 ? 22.788 45.338 -35.291 1.00 92.62 318 LYS A C 1
ATOM 2622 O O . LYS A 1 318 ? 23.211 45.657 -36.399 1.00 92.62 318 LYS A O 1
ATOM 2627 N N . ASN A 1 319 ? 21.954 46.125 -34.610 1.00 91.12 319 ASN A N 1
ATOM 2628 C CA . ASN A 1 319 ? 21.498 47.421 -35.127 1.00 91.12 319 ASN A CA 1
ATOM 2629 C C . ASN A 1 319 ? 22.653 48.425 -35.294 1.00 91.12 319 ASN A C 1
ATOM 2631 O O . ASN A 1 319 ? 22.710 49.137 -36.297 1.00 91.12 319 ASN A O 1
ATOM 2635 N N . LYS A 1 320 ? 23.624 48.455 -34.369 1.00 91.94 320 LYS A N 1
ATOM 2636 C CA . LYS A 1 320 ? 24.848 49.264 -34.534 1.00 91.94 320 LYS A CA 1
ATOM 2637 C C . LYS A 1 320 ? 25.702 48.791 -35.717 1.00 91.94 320 LYS A C 1
ATOM 2639 O O . LYS A 1 320 ? 26.315 49.621 -36.384 1.00 91.94 320 LYS A O 1
ATOM 2644 N N . GLN A 1 321 ? 25.765 47.482 -35.982 1.00 89.56 321 GLN A N 1
ATOM 2645 C CA . GLN A 1 321 ? 26.460 46.924 -37.153 1.00 89.56 321 GLN A CA 1
ATOM 2646 C C . GLN A 1 321 ? 25.745 47.278 -38.465 1.00 89.56 321 GLN A C 1
ATOM 2648 O O . GLN A 1 321 ? 26.402 47.642 -39.441 1.00 89.56 321 GLN A O 1
ATOM 2653 N N . LEU A 1 322 ? 24.409 47.261 -38.477 1.00 88.81 322 LEU A N 1
ATOM 2654 C CA . LEU A 1 322 ? 23.592 47.654 -39.628 1.00 88.81 322 LEU A CA 1
ATOM 2655 C C . LEU A 1 322 ? 23.835 49.118 -40.044 1.00 88.81 322 LEU A C 1
ATOM 2657 O O . LEU A 1 322 ? 23.906 49.433 -41.230 1.00 88.81 322 LEU A O 1
ATOM 2661 N N . GLN A 1 323 ? 24.037 50.012 -39.071 1.00 85.62 323 GLN A N 1
ATOM 2662 C CA . GLN A 1 323 ? 24.360 51.425 -39.321 1.00 85.62 323 GLN A CA 1
ATOM 2663 C C . GLN A 1 323 ? 25.774 51.653 -39.883 1.00 85.62 323 GLN A C 1
ATOM 2665 O O . GLN A 1 323 ? 26.037 52.706 -40.457 1.00 85.62 323 GLN A O 1
ATOM 2670 N N . ARG A 1 324 ? 26.697 50.701 -39.698 1.00 85.00 324 ARG A N 1
ATOM 2671 C CA . ARG A 1 324 ? 28.120 50.825 -40.070 1.00 85.00 324 ARG A CA 1
ATOM 2672 C C . ARG A 1 324 ? 28.510 50.019 -41.317 1.00 85.00 324 ARG A C 1
ATOM 2674 O O . ARG A 1 324 ? 29.670 50.069 -41.714 1.00 85.00 324 ARG A O 1
ATOM 2681 N N . SER A 1 325 ? 27.592 49.245 -41.894 1.00 84.38 325 SER A N 1
ATOM 2682 C CA . SER A 1 325 ? 27.863 48.279 -42.971 1.00 84.38 325 SER A CA 1
ATOM 2683 C C . SER A 1 325 ? 27.619 48.850 -44.374 1.00 84.38 325 SER A C 1
ATOM 2685 O O . SER A 1 325 ? 26.884 49.819 -44.550 1.00 84.38 325 SER A O 1
ATOM 2687 N N . ALA A 1 326 ? 28.270 48.244 -45.373 1.00 76.00 326 ALA A N 1
ATOM 2688 C CA . ALA A 1 326 ? 28.105 48.567 -46.791 1.00 76.00 326 ALA A CA 1
ATOM 2689 C C . ALA A 1 326 ? 26.783 48.005 -47.360 1.00 76.00 326 ALA A C 1
ATOM 2691 O O . ALA A 1 326 ? 26.234 47.042 -46.821 1.00 76.00 326 ALA A O 1
ATOM 2692 N N . THR A 1 327 ? 26.308 48.571 -48.475 1.00 70.69 327 THR A N 1
ATOM 2693 C CA . THR A 1 327 ? 24.984 48.312 -49.082 1.00 70.69 327 THR A CA 1
ATOM 2694 C C . THR A 1 327 ? 24.672 46.837 -49.351 1.00 70.69 327 THR A C 1
ATOM 2696 O O . THR A 1 327 ? 23.530 46.424 -49.165 1.00 70.69 327 THR A O 1
ATOM 2699 N N . ASP A 1 328 ? 25.670 46.028 -49.718 1.00 70.44 328 ASP A N 1
ATOM 2700 C CA . ASP A 1 328 ? 25.472 44.603 -50.027 1.00 70.44 328 ASP A CA 1
ATOM 2701 C C . ASP A 1 328 ? 25.327 43.724 -48.763 1.00 70.44 328 ASP A C 1
ATOM 2703 O O . ASP A 1 328 ? 24.656 42.694 -48.798 1.00 70.44 328 ASP A O 1
ATOM 2707 N N . GLU A 1 329 ? 25.911 44.128 -47.624 1.00 78.38 329 GLU A N 1
ATOM 2708 C CA . GLU A 1 329 ? 25.835 43.392 -46.343 1.00 78.38 329 GLU A CA 1
ATOM 2709 C C . GLU A 1 329 ? 24.628 43.819 -45.493 1.00 78.38 329 GLU A C 1
ATOM 2711 O O . GLU A 1 329 ? 24.128 43.062 -44.658 1.00 78.38 329 GLU A O 1
ATOM 2716 N N . GLN A 1 330 ? 24.120 45.028 -45.737 1.00 83.88 330 GLN A N 1
ATOM 2717 C CA . GLN A 1 330 ? 22.964 45.592 -45.043 1.00 83.88 330 GLN A CA 1
ATOM 2718 C C . GLN A 1 330 ? 21.713 44.718 -45.165 1.00 83.88 330 GLN A C 1
ATOM 2720 O O . GLN A 1 330 ? 20.985 44.572 -44.185 1.00 83.88 330 GLN A O 1
ATOM 2725 N N . GLY A 1 331 ? 21.489 44.087 -46.324 1.00 85.25 331 GLY A N 1
ATOM 2726 C CA . GLY A 1 331 ? 20.367 43.164 -46.523 1.00 85.25 331 GLY A CA 1
ATOM 2727 C C . GLY A 1 331 ? 20.423 41.948 -45.591 1.00 85.25 331 GLY A C 1
ATOM 2728 O O . GLY A 1 331 ? 19.433 41.634 -44.935 1.00 85.25 331 GLY A O 1
ATOM 2729 N N . ARG A 1 332 ? 21.599 41.318 -45.452 1.00 86.88 332 ARG A N 1
ATOM 2730 C CA . ARG A 1 332 ? 21.791 40.142 -44.583 1.00 86.88 332 ARG A CA 1
ATOM 2731 C C . ARG A 1 332 ? 21.634 40.479 -43.102 1.00 86.88 332 ARG A C 1
ATOM 2733 O O . ARG A 1 332 ? 20.920 39.787 -42.382 1.00 86.88 332 ARG A O 1
ATOM 2740 N N . ILE A 1 333 ? 22.255 41.569 -42.648 1.00 88.56 333 ILE A N 1
ATOM 2741 C CA . ILE A 1 333 ? 22.154 42.004 -41.244 1.00 88.56 333 ILE A CA 1
ATOM 2742 C C . ILE A 1 333 ? 20.709 42.403 -40.907 1.00 88.56 333 ILE A C 1
ATOM 2744 O O . ILE A 1 333 ? 20.241 42.144 -39.799 1.00 88.56 333 ILE A O 1
ATOM 2748 N N . PHE A 1 334 ? 19.976 42.995 -41.855 1.00 90.88 334 PHE A N 1
ATOM 2749 C CA . PHE A 1 334 ? 18.566 43.333 -41.669 1.00 90.88 334 PHE A CA 1
ATOM 2750 C C . PHE A 1 334 ? 17.687 42.087 -41.470 1.00 90.88 334 PHE A C 1
ATOM 2752 O O . PHE A 1 334 ? 16.844 42.075 -40.571 1.00 90.88 334 PHE A O 1
ATOM 2759 N N . GLU A 1 335 ? 17.910 41.022 -42.245 1.00 90.50 335 GLU A N 1
ATOM 2760 C CA . GLU A 1 335 ? 17.220 39.737 -42.065 1.00 90.50 335 GLU A CA 1
ATOM 2761 C C . GLU A 1 335 ? 17.527 39.103 -40.696 1.00 90.50 335 GLU A C 1
ATOM 2763 O O . GLU A 1 335 ? 16.616 38.619 -40.020 1.00 90.50 335 GLU A O 1
ATOM 2768 N N . GLU A 1 336 ? 18.781 39.164 -40.232 1.00 92.25 336 GLU A N 1
ATOM 2769 C CA . GLU A 1 336 ? 19.172 38.687 -38.897 1.00 92.25 336 GLU A CA 1
ATOM 2770 C C . GLU A 1 336 ? 18.507 39.489 -37.767 1.00 92.25 336 GLU A C 1
ATOM 2772 O O . GLU A 1 336 ? 17.988 38.905 -36.814 1.00 92.25 336 GLU A O 1
ATOM 2777 N N . VAL A 1 337 ? 18.470 40.823 -37.874 1.00 93.62 337 VAL A N 1
ATOM 2778 C CA . VAL A 1 337 ? 17.760 41.689 -36.916 1.00 93.62 337 VAL A CA 1
ATOM 2779 C C . VAL A 1 337 ? 16.271 41.354 -36.900 1.00 93.62 337 VAL A C 1
ATOM 2781 O O . VAL A 1 337 ? 15.680 41.238 -35.827 1.00 93.62 337 VAL A O 1
ATOM 2784 N N . GLN A 1 338 ? 15.658 41.140 -38.067 1.00 94.75 338 GLN A N 1
ATOM 2785 C CA . GLN A 1 338 ? 14.254 40.747 -38.156 1.00 94.75 338 GLN A CA 1
ATOM 2786 C C . GLN A 1 338 ? 14.003 39.378 -37.500 1.00 94.75 338 GLN A C 1
ATOM 2788 O O . GLN A 1 338 ? 12.997 39.203 -36.804 1.00 94.75 338 GLN A O 1
ATOM 2793 N N . ALA A 1 339 ? 14.914 38.418 -37.674 1.00 94.00 339 ALA A N 1
ATOM 2794 C CA . ALA A 1 339 ? 14.832 37.106 -37.039 1.00 94.00 339 ALA A CA 1
ATOM 2795 C C . ALA A 1 339 ? 14.949 37.194 -35.506 1.00 94.00 339 ALA A C 1
ATOM 2797 O O . ALA A 1 339 ? 14.108 36.631 -34.800 1.00 94.00 339 ALA A O 1
ATOM 2798 N N . LEU A 1 340 ? 15.920 37.955 -34.989 1.00 95.50 340 LEU A N 1
ATOM 2799 C CA . LEU A 1 340 ? 16.099 38.188 -33.550 1.00 95.50 340 LEU A CA 1
ATOM 2800 C C . LEU A 1 340 ? 14.911 38.940 -32.937 1.00 95.50 340 LEU A C 1
ATOM 2802 O O . LEU A 1 340 ? 14.444 38.589 -31.854 1.00 95.50 340 LEU A O 1
ATOM 2806 N N . GLN A 1 341 ? 14.358 39.927 -33.649 1.00 95.69 341 GLN A N 1
ATOM 2807 C CA . GLN A 1 341 ? 13.165 40.657 -33.218 1.00 95.69 341 GLN A CA 1
ATOM 2808 C C . GLN A 1 341 ? 11.963 39.711 -33.095 1.00 95.69 341 GLN A C 1
ATOM 2810 O O . GLN A 1 341 ? 11.217 39.754 -32.115 1.00 95.69 341 GLN A O 1
ATOM 2815 N N . LYS A 1 342 ? 11.812 38.794 -34.058 1.00 95.75 342 LYS A N 1
ATOM 2816 C CA . LYS A 1 342 ? 10.762 37.773 -34.045 1.00 95.75 342 LYS A CA 1
ATOM 2817 C C . LYS A 1 342 ? 10.931 36.788 -32.883 1.00 95.75 342 LYS A C 1
ATOM 2819 O O . LYS A 1 342 ? 9.931 36.448 -32.250 1.00 95.75 342 LYS A O 1
ATOM 2824 N N . GLU A 1 343 ? 12.154 36.350 -32.577 1.00 95.56 343 GLU A N 1
ATOM 2825 C CA . GLU A 1 343 ? 12.444 35.506 -31.403 1.00 95.56 343 GLU A CA 1
ATOM 2826 C C . GLU A 1 343 ? 12.111 36.243 -30.097 1.00 95.56 343 GLU A C 1
ATOM 2828 O O . GLU A 1 343 ? 11.400 35.711 -29.240 1.00 95.56 343 GLU A O 1
ATOM 2833 N N . ARG A 1 344 ? 12.549 37.499 -29.967 1.00 96.69 344 ARG A N 1
ATOM 2834 C CA . ARG A 1 344 ? 12.294 38.354 -28.802 1.00 96.69 344 ARG A CA 1
ATOM 2835 C C . ARG A 1 344 ? 10.800 38.524 -28.549 1.00 96.69 344 ARG A C 1
ATOM 2837 O O . ARG A 1 344 ? 10.342 38.345 -27.421 1.00 96.69 344 ARG A O 1
ATOM 2844 N N . ASP A 1 345 ? 10.016 38.802 -29.585 1.00 96.31 345 ASP A N 1
ATOM 2845 C CA . ASP A 1 345 ? 8.567 38.960 -29.451 1.00 96.31 345 ASP A CA 1
ATOM 2846 C C . ASP A 1 345 ? 7.864 37.642 -29.081 1.00 96.31 345 ASP A C 1
ATOM 2848 O O . ASP A 1 345 ? 6.893 37.647 -28.320 1.00 96.31 345 ASP A O 1
ATOM 2852 N N . GLN A 1 346 ? 8.360 36.496 -29.559 1.00 96.81 346 GLN A N 1
ATOM 2853 C CA . GLN A 1 346 ? 7.862 35.178 -29.147 1.00 96.81 346 GLN A CA 1
ATOM 2854 C C . GLN A 1 346 ? 8.173 34.882 -27.674 1.00 96.81 346 GLN A C 1
ATOM 2856 O O . GLN A 1 346 ? 7.289 34.434 -26.937 1.00 96.81 346 GLN A O 1
ATOM 2861 N N . LEU A 1 347 ? 9.396 35.163 -27.220 1.00 96.75 347 LEU A N 1
ATOM 2862 C CA . LEU A 1 347 ? 9.785 34.968 -25.824 1.00 96.75 347 LEU A CA 1
ATOM 2863 C C . LEU A 1 347 ? 9.057 35.927 -24.883 1.00 96.75 347 LEU A C 1
ATOM 2865 O O . LEU A 1 347 ? 8.653 35.513 -23.799 1.00 96.75 347 LEU A O 1
ATOM 2869 N N . LEU A 1 348 ? 8.805 37.166 -25.305 1.00 96.69 348 LEU A N 1
ATOM 2870 C CA . LEU A 1 348 ? 8.044 38.134 -24.519 1.00 96.69 348 LEU A CA 1
ATOM 2871 C C . LEU A 1 348 ? 6.577 37.711 -24.378 1.00 96.69 348 LEU A C 1
ATOM 2873 O O . LEU A 1 348 ? 6.022 37.783 -23.283 1.00 96.69 348 LEU A O 1
ATOM 2877 N N . LYS A 1 349 ? 5.964 37.179 -25.446 1.00 96.75 349 LYS A N 1
ATOM 2878 C CA . LYS A 1 349 ? 4.630 36.556 -25.371 1.00 96.75 349 LYS A CA 1
ATOM 2879 C C . LYS A 1 349 ? 4.611 35.375 -24.400 1.00 96.75 349 LYS A C 1
ATOM 2881 O O . LYS A 1 349 ? 3.693 35.271 -23.586 1.00 96.75 349 LYS A O 1
ATOM 2886 N N . ARG A 1 350 ? 5.629 34.507 -24.447 1.00 96.31 350 ARG A N 1
ATOM 2887 C CA . ARG A 1 350 ? 5.753 33.370 -23.522 1.00 96.31 350 ARG A CA 1
ATOM 2888 C C . ARG A 1 350 ? 5.924 33.831 -22.073 1.00 96.31 350 ARG A C 1
ATOM 2890 O O . ARG A 1 350 ? 5.230 33.307 -21.209 1.00 96.31 350 ARG A O 1
ATOM 2897 N N . ARG A 1 351 ? 6.781 34.823 -21.814 1.00 96.38 351 ARG A N 1
ATOM 2898 C CA . ARG A 1 351 ? 6.993 35.406 -20.480 1.00 96.38 351 ARG A CA 1
ATOM 2899 C C . ARG A 1 351 ? 5.700 36.001 -19.930 1.00 96.38 351 ARG A C 1
ATOM 2901 O O . ARG A 1 351 ? 5.272 35.600 -18.859 1.00 96.38 351 ARG A O 1
ATOM 2908 N N . ASN A 1 352 ? 5.019 36.846 -20.706 1.00 95.88 352 ASN A N 1
ATOM 2909 C CA . ASN A 1 352 ? 3.743 37.433 -20.292 1.00 95.88 352 ASN A CA 1
ATOM 2910 C C . ASN A 1 352 ? 2.699 36.352 -19.961 1.00 95.88 352 ASN A C 1
ATOM 2912 O O . ASN A 1 352 ? 1.952 36.493 -19.001 1.00 95.88 352 ASN A O 1
ATOM 2916 N N . SER A 1 353 ? 2.666 35.242 -20.709 1.00 96.12 353 SER A N 1
ATOM 2917 C CA . SER A 1 353 ? 1.784 34.117 -20.381 1.00 96.12 353 SER A CA 1
ATOM 2918 C C . SER A 1 353 ? 2.151 33.424 -19.064 1.00 96.12 353 SER A C 1
ATOM 2920 O O . SER A 1 353 ? 1.245 32.962 -18.372 1.00 96.12 353 SER A O 1
ATOM 2922 N N . VAL A 1 354 ? 3.440 33.295 -18.737 1.00 94.94 354 VAL A N 1
ATOM 2923 C CA . VAL A 1 354 ? 3.903 32.717 -17.463 1.00 94.94 354 VAL A CA 1
ATOM 2924 C C . VAL A 1 354 ? 3.587 33.665 -16.304 1.00 94.94 354 VAL A C 1
ATOM 2926 O O . VAL A 1 354 ? 3.028 33.226 -15.300 1.00 94.94 354 VAL A O 1
ATOM 2929 N N . ASP A 1 355 ? 3.851 34.959 -16.473 1.00 95.25 355 ASP A N 1
ATOM 2930 C CA . ASP A 1 355 ? 3.590 35.988 -15.463 1.00 95.25 355 ASP A CA 1
ATOM 2931 C C . ASP A 1 355 ? 2.088 36.109 -15.156 1.00 95.25 355 ASP A C 1
ATOM 2933 O O . ASP A 1 355 ? 1.694 36.180 -13.993 1.00 95.25 355 ASP A O 1
ATOM 2937 N N . GLU A 1 356 ? 1.223 36.031 -16.173 1.00 95.31 356 GLU A N 1
ATOM 2938 C CA . GLU A 1 356 ? -0.231 36.000 -15.976 1.00 95.31 356 GLU A CA 1
ATOM 2939 C C . GLU A 1 356 ? -0.700 34.734 -15.241 1.00 95.31 356 GLU A C 1
ATOM 2941 O O . GLU A 1 356 ? -1.616 34.800 -14.419 1.00 95.31 356 GLU A O 1
ATOM 2946 N N . LYS A 1 357 ? -0.078 33.571 -15.478 1.00 94.19 357 LYS A N 1
ATOM 2947 C CA . LYS A 1 357 ? -0.388 32.350 -14.710 1.00 94.19 357 LYS A CA 1
ATOM 2948 C C . LYS A 1 357 ? 0.010 32.491 -13.241 1.00 94.19 357 LYS A C 1
ATOM 2950 O O . LYS A 1 357 ? -0.783 32.143 -12.369 1.00 94.19 357 LYS A O 1
ATOM 2955 N N . LEU A 1 358 ? 1.191 33.047 -12.972 1.00 93.81 358 LEU A N 1
ATOM 2956 C CA . LEU A 1 358 ? 1.682 33.310 -11.617 1.00 93.81 358 LEU A CA 1
ATOM 2957 C C . LEU A 1 358 ? 0.800 34.322 -10.875 1.00 93.81 358 LEU A C 1
ATOM 2959 O O . LEU A 1 358 ? 0.372 34.054 -9.755 1.00 93.81 358 LEU A O 1
ATOM 2963 N N . LYS A 1 359 ? 0.464 35.447 -11.517 1.00 93.75 359 LYS A N 1
ATOM 2964 C CA . LYS A 1 359 ? -0.370 36.511 -10.939 1.00 93.75 359 LYS A CA 1
ATOM 2965 C C . LYS A 1 359 ? -1.771 36.027 -10.573 1.00 93.75 359 LYS A C 1
ATOM 2967 O O . LYS A 1 359 ? -2.289 36.381 -9.520 1.00 93.75 359 LYS A O 1
ATOM 2972 N N . ASN A 1 360 ? -2.369 35.204 -11.431 1.00 90.06 360 ASN A N 1
ATOM 2973 C CA . ASN A 1 360 ? -3.697 34.640 -11.195 1.00 90.06 360 ASN A CA 1
ATOM 2974 C C . ASN A 1 360 ? -3.667 33.404 -10.277 1.00 90.06 360 ASN A C 1
ATOM 2976 O O . ASN A 1 360 ? -4.716 32.827 -10.005 1.00 90.06 360 ASN A O 1
ATOM 2980 N N . GLY A 1 361 ? -2.486 32.952 -9.835 1.00 87.44 361 GLY A N 1
ATOM 2981 C CA . GLY A 1 361 ? -2.332 31.735 -9.039 1.00 87.44 361 GLY A CA 1
ATOM 2982 C C . GLY A 1 361 ? -2.737 30.452 -9.775 1.00 87.44 361 GLY A C 1
ATOM 2983 O O . GLY A 1 361 ? -2.886 29.417 -9.119 1.00 87.44 361 GLY A O 1
ATOM 2984 N N . ARG A 1 362 ? -2.883 30.514 -11.111 1.00 89.12 362 ARG A N 1
ATOM 2985 C CA . ARG A 1 362 ? -3.306 29.405 -11.978 1.00 89.12 362 ARG A CA 1
ATOM 2986 C C . ARG A 1 362 ? -2.134 28.544 -12.404 1.00 89.12 362 ARG A C 1
ATOM 2988 O O . ARG A 1 362 ? -1.670 28.581 -13.548 1.00 89.12 362 ARG A O 1
ATOM 2995 N N . VAL A 1 363 ? -1.587 27.864 -11.411 1.00 93.44 363 VAL A N 1
ATOM 2996 C CA . VAL A 1 363 ? -0.319 27.144 -11.512 1.00 93.44 363 VAL A CA 1
ATOM 2997 C C . VAL A 1 363 ? -0.517 25.620 -11.491 1.00 93.44 363 VAL A C 1
ATOM 2999 O O . VAL A 1 363 ? 0.416 24.857 -11.751 1.00 93.44 363 VAL A O 1
ATOM 3002 N N . LEU A 1 364 ? -1.737 25.175 -11.202 1.00 93.12 364 LEU A N 1
ATOM 3003 C CA . LEU A 1 364 ? -2.161 23.781 -11.283 1.00 93.12 364 LEU A CA 1
ATOM 3004 C C . LEU A 1 364 ? -2.904 23.528 -12.605 1.00 93.12 364 LEU A C 1
ATOM 3006 O O . LEU A 1 364 ? -3.171 24.462 -13.367 1.00 93.12 364 LEU A O 1
ATOM 3010 N N . SER A 1 365 ? -3.206 22.264 -12.911 1.00 93.81 365 SER A N 1
ATOM 3011 C CA . SER A 1 365 ? -4.120 21.960 -14.019 1.00 93.81 365 SER A CA 1
ATOM 3012 C C . SER A 1 365 ? -5.556 22.367 -13.665 1.00 93.81 365 SER A C 1
ATOM 3014 O O . SER A 1 365 ? -5.905 22.483 -12.490 1.00 93.81 365 SER A O 1
ATOM 3016 N N . ALA A 1 366 ? -6.413 22.566 -14.669 1.00 93.06 366 ALA A N 1
ATOM 3017 C CA . ALA A 1 366 ? -7.811 22.932 -14.431 1.00 93.06 366 ALA A CA 1
ATOM 3018 C C . ALA A 1 366 ? -8.550 21.867 -13.597 1.00 93.06 366 ALA A C 1
ATOM 3020 O O . ALA A 1 366 ? -9.369 22.198 -12.742 1.00 93.06 366 ALA A O 1
ATOM 3021 N N . GLU A 1 367 ? -8.219 20.590 -13.804 1.00 94.88 367 GLU A N 1
ATOM 3022 C CA . GLU A 1 367 ? -8.758 19.471 -13.030 1.00 94.88 367 GLU A CA 1
ATOM 3023 C C . GLU A 1 367 ? -8.313 19.525 -11.563 1.00 94.88 367 GLU A C 1
ATOM 3025 O O . GLU A 1 367 ? -9.101 19.244 -10.664 1.00 94.88 367 GLU A O 1
ATOM 3030 N N . GLU A 1 368 ? -7.062 19.906 -11.310 1.00 94.75 368 GLU A N 1
ATOM 3031 C CA . GLU A 1 368 ? -6.496 20.006 -9.963 1.00 94.75 368 GLU A CA 1
ATOM 3032 C C . GLU A 1 368 ? -7.034 21.210 -9.187 1.00 94.75 368 GLU A C 1
ATOM 3034 O O . GLU A 1 368 ? -7.256 21.111 -7.983 1.00 94.75 368 GLU A O 1
ATOM 3039 N N . GLU A 1 369 ? -7.272 22.337 -9.859 1.00 93.06 369 GLU A N 1
ATOM 3040 C CA . GLU A 1 369 ? -7.920 23.506 -9.253 1.00 93.06 369 GLU A CA 1
ATOM 3041 C C . GLU A 1 369 ? -9.370 23.209 -8.887 1.00 93.06 369 GLU A C 1
ATOM 3043 O O . GLU A 1 369 ? -9.814 23.535 -7.787 1.00 93.06 369 GLU A O 1
ATOM 3048 N N . HIS A 1 370 ? -10.088 22.528 -9.780 1.00 94.56 370 HIS A N 1
ATOM 3049 C CA . HIS A 1 370 ? -11.438 22.065 -9.502 1.00 94.56 370 HIS A CA 1
ATOM 3050 C C . HIS A 1 370 ? -11.464 21.052 -8.349 1.00 94.56 370 HIS A C 1
ATOM 3052 O O . HIS A 1 370 ? -12.317 21.143 -7.471 1.00 94.56 370 HIS A O 1
ATOM 3058 N N . ALA A 1 371 ? -10.510 20.118 -8.302 1.00 96.31 371 ALA A N 1
ATOM 3059 C CA . ALA A 1 371 ? -10.384 19.180 -7.191 1.00 96.31 371 ALA A CA 1
ATOM 3060 C C . ALA A 1 371 ? -10.098 19.899 -5.863 1.00 96.31 371 ALA A C 1
ATOM 3062 O O . ALA A 1 371 ? -10.723 19.582 -4.857 1.00 96.31 371 ALA A O 1
ATOM 3063 N N . LEU A 1 372 ? -9.206 20.897 -5.852 1.00 95.62 372 LEU A N 1
ATOM 3064 C CA . LEU A 1 372 ? -8.924 21.698 -4.658 1.00 95.62 372 LEU A CA 1
ATOM 3065 C C . LEU A 1 372 ? -10.189 22.399 -4.141 1.00 95.62 372 LEU A C 1
ATOM 3067 O O . LEU A 1 372 ? -10.461 22.352 -2.945 1.00 95.62 372 LEU A O 1
ATOM 3071 N N . PHE A 1 373 ? -10.982 22.976 -5.044 1.00 95.44 373 PHE A N 1
ATOM 3072 C CA . PHE A 1 373 ? -12.256 23.608 -4.708 1.00 95.44 373 PHE A CA 1
ATOM 3073 C C . PHE A 1 373 ? -13.273 22.609 -4.129 1.00 95.44 373 PHE A C 1
ATOM 3075 O O . PHE A 1 373 ? -13.853 22.854 -3.075 1.00 95.44 373 PHE A O 1
ATOM 3082 N N . GLN A 1 374 ? -13.431 21.434 -4.748 1.00 97.44 374 GLN A N 1
ATOM 3083 C CA . GLN A 1 374 ? -14.309 20.377 -4.228 1.00 97.44 374 GLN A CA 1
ATOM 3084 C C . GLN A 1 374 ? -13.884 19.874 -2.845 1.00 97.44 374 GLN A C 1
ATOM 3086 O O . GLN A 1 374 ? -14.730 19.543 -2.014 1.00 97.44 374 GLN A O 1
ATOM 3091 N N . LEU A 1 375 ? -12.575 19.796 -2.589 1.00 97.50 375 LEU A N 1
ATOM 3092 C CA . LEU A 1 375 ? -12.056 19.436 -1.272 1.00 97.50 375 LEU A CA 1
ATOM 3093 C C . LEU A 1 375 ? -12.411 20.502 -0.231 1.00 97.50 375 LEU A C 1
ATOM 3095 O O . LEU A 1 375 ? -12.789 20.143 0.880 1.00 97.50 375 LEU A O 1
ATOM 3099 N N . GLU A 1 376 ? -12.335 21.788 -0.581 1.00 97.38 376 GLU A N 1
ATOM 3100 C CA . GLU A 1 376 ? -12.727 22.897 0.297 1.00 97.38 376 GLU A CA 1
ATOM 3101 C C . GLU A 1 376 ? -14.220 22.871 0.636 1.00 97.38 376 GLU A C 1
ATOM 3103 O O . GLU A 1 376 ? -14.563 22.851 1.820 1.00 97.38 376 GLU A O 1
ATOM 3108 N N . GLU A 1 377 ? -15.095 22.758 -0.367 1.00 97.75 377 GLU A N 1
ATOM 3109 C CA . GLU A 1 377 ? -16.543 22.613 -0.152 1.00 97.75 377 GLU A CA 1
ATOM 3110 C C . GLU A 1 377 ? -16.877 21.350 0.657 1.00 97.75 377 GLU A C 1
ATOM 3112 O O . GLU A 1 377 ? -17.735 21.356 1.547 1.00 97.75 377 GLU A O 1
ATOM 3117 N N . GLY A 1 378 ? -16.178 20.246 0.377 1.00 97.81 378 GLY A N 1
ATOM 3118 C CA . GLY A 1 378 ? -16.325 18.994 1.108 1.00 97.81 378 GLY A CA 1
ATOM 3119 C C . GLY A 1 378 ? -15.948 19.136 2.582 1.00 97.81 378 GLY A C 1
ATOM 3120 O O . GLY A 1 378 ? -16.660 18.627 3.448 1.00 97.81 378 GLY A O 1
ATOM 3121 N N . ILE A 1 379 ? -14.863 19.851 2.889 1.00 97.81 379 ILE A N 1
ATOM 3122 C CA . ILE A 1 379 ? -14.439 20.136 4.265 1.00 97.81 379 ILE A CA 1
ATOM 3123 C C . ILE A 1 379 ? -15.476 21.006 4.980 1.00 97.81 379 ILE A C 1
ATOM 3125 O O . ILE A 1 379 ? -15.878 20.647 6.086 1.00 97.81 379 ILE A O 1
ATOM 3129 N N . GLU A 1 380 ? -15.951 22.085 4.356 1.00 98.00 380 GLU A N 1
ATOM 3130 C CA . GLU A 1 380 ? -16.970 22.976 4.932 1.00 98.00 380 GLU A CA 1
ATOM 3131 C C . GLU A 1 380 ? -18.285 22.226 5.210 1.00 98.00 380 GLU A C 1
ATOM 3133 O O . GLU A 1 380 ? -18.867 22.324 6.294 1.00 98.00 380 GLU A O 1
ATOM 3138 N N . THR A 1 381 ? -18.704 21.361 4.282 1.00 98.25 381 THR A N 1
ATOM 3139 C CA . THR A 1 381 ? -19.877 20.492 4.461 1.00 98.25 381 THR A CA 1
ATOM 3140 C C . THR A 1 381 ? -19.709 19.555 5.662 1.00 98.25 381 THR A C 1
ATOM 3142 O O . THR A 1 381 ? -20.634 19.369 6.458 1.00 98.25 381 THR A O 1
ATOM 3145 N N . LEU A 1 382 ? -18.525 18.954 5.824 1.00 97.81 382 LEU A N 1
ATOM 3146 C CA . LEU A 1 382 ? -18.239 18.085 6.967 1.00 97.81 382 LEU A CA 1
ATOM 3147 C C . LEU A 1 382 ? -18.155 18.876 8.280 1.00 97.81 382 LEU A C 1
ATOM 3149 O O . LEU A 1 382 ? -18.570 18.359 9.315 1.00 97.81 382 LEU A O 1
ATOM 3153 N N . GLU A 1 383 ? -17.674 20.120 8.265 1.00 97.56 383 GLU A N 1
ATOM 3154 C CA . GLU A 1 383 ? -17.688 21.010 9.433 1.00 97.56 383 GLU A CA 1
ATOM 3155 C C . GLU A 1 383 ? -19.113 21.330 9.891 1.00 97.56 383 GLU A C 1
ATOM 3157 O O . GLU A 1 383 ? -19.412 21.199 11.082 1.00 97.56 383 GLU A O 1
ATOM 3162 N N . ALA A 1 384 ? -20.014 21.641 8.957 1.00 97.75 384 ALA A N 1
ATOM 3163 C CA . ALA A 1 384 ? -21.432 21.828 9.254 1.00 97.75 384 ALA A CA 1
ATOM 3164 C C . ALA A 1 384 ? -22.074 20.546 9.818 1.00 97.75 384 ALA A C 1
ATOM 3166 O O . ALA A 1 384 ? -22.815 20.591 10.804 1.00 97.75 384 ALA A O 1
ATOM 3167 N N . ALA A 1 385 ? -21.739 19.377 9.260 1.00 96.62 385 ALA A N 1
ATOM 3168 C CA . ALA A 1 385 ? -22.217 18.091 9.767 1.00 96.62 385 ALA A CA 1
ATOM 3169 C C . ALA A 1 385 ? -21.699 17.781 11.187 1.00 96.62 385 ALA A C 1
ATOM 3171 O O . ALA A 1 385 ? -22.442 17.245 12.014 1.00 96.62 385 ALA A O 1
ATOM 3172 N N . ILE A 1 386 ? -20.447 18.142 11.499 1.00 96.75 386 ILE A N 1
ATOM 3173 C CA . ILE A 1 386 ? -19.887 18.043 12.856 1.00 96.75 386 ILE A CA 1
ATOM 3174 C C . ILE A 1 386 ? -20.637 18.974 13.810 1.00 96.75 386 ILE A C 1
ATOM 3176 O O . ILE A 1 386 ? -20.981 18.545 14.911 1.00 96.75 386 ILE A O 1
ATOM 3180 N N . ALA A 1 387 ? -20.913 20.218 13.406 1.00 97.25 387 ALA A N 1
ATOM 3181 C CA . ALA A 1 387 ? -21.661 21.174 14.221 1.00 97.25 387 ALA A CA 1
ATOM 3182 C C . ALA A 1 387 ? -23.067 20.650 14.560 1.00 97.25 387 ALA A C 1
ATOM 3184 O O . ALA A 1 387 ? -23.432 20.612 15.735 1.00 97.25 387 ALA A O 1
ATOM 3185 N N . TYR A 1 388 ? -23.796 20.129 13.568 1.00 97.25 388 TYR A N 1
ATOM 3186 C CA . TYR A 1 388 ? -25.096 19.484 13.775 1.00 97.25 388 TYR A CA 1
ATOM 3187 C C . TYR A 1 388 ? -25.011 18.299 14.748 1.00 97.25 388 TYR A C 1
ATOM 3189 O O . TYR A 1 388 ? -25.819 18.168 15.669 1.00 97.25 388 TYR A O 1
ATOM 3197 N N . LYS A 1 389 ? -24.002 17.429 14.591 1.00 97.19 389 LYS A N 1
ATOM 3198 C CA . LYS A 1 389 ? -23.809 16.302 15.513 1.00 97.19 389 LYS A CA 1
ATOM 3199 C C . LYS A 1 389 ? -23.449 16.752 16.924 1.00 97.19 389 LYS A C 1
ATOM 3201 O O . LYS A 1 389 ? -23.934 16.141 17.869 1.00 97.19 389 LYS A O 1
ATOM 3206 N N . ASN A 1 390 ? -22.663 17.814 17.087 1.00 96.31 390 ASN A N 1
ATOM 3207 C CA . ASN A 1 390 ? -22.367 18.379 18.404 1.00 96.31 390 ASN A CA 1
ATOM 3208 C C . ASN A 1 390 ? -23.636 18.900 19.097 1.00 96.31 390 ASN A C 1
ATOM 3210 O O . ASN A 1 390 ? -23.810 18.661 20.289 1.00 96.31 390 ASN A O 1
ATOM 3214 N N . GLU A 1 391 ? -24.536 19.556 18.361 1.00 96.75 391 GLU A N 1
ATOM 3215 C CA . GLU A 1 391 ? -25.826 20.003 18.895 1.00 96.75 391 GLU A CA 1
ATOM 3216 C C . GLU A 1 391 ? -26.714 18.815 19.298 1.00 96.75 391 GLU A C 1
ATOM 3218 O O . GLU A 1 391 ? -27.237 18.782 20.413 1.00 96.75 391 GLU A O 1
ATOM 3223 N N . SER A 1 392 ? -26.804 17.784 18.449 1.00 94.06 392 SER A N 1
ATOM 3224 C CA . SER A 1 392 ? -27.515 16.539 18.776 1.00 94.06 392 SER A CA 1
ATOM 3225 C C . SER A 1 392 ? -26.961 15.879 20.044 1.00 94.06 392 SER A C 1
ATOM 3227 O O . SER A 1 392 ? -27.717 15.540 20.955 1.00 94.06 392 SER A O 1
ATOM 3229 N N . ILE A 1 393 ? -25.635 15.757 20.156 1.00 94.38 393 ILE A N 1
ATOM 3230 C CA . ILE A 1 393 ? -24.945 15.216 21.337 1.00 94.38 393 ILE A CA 1
ATOM 3231 C C . ILE A 1 393 ? -25.302 16.019 22.591 1.00 94.38 393 ILE A C 1
ATOM 3233 O O . ILE A 1 393 ? -25.639 15.431 23.620 1.00 94.38 393 ILE A O 1
ATOM 3237 N N . GLN A 1 394 ? -25.271 17.350 22.507 1.00 93.44 394 GLN A N 1
ATOM 3238 C CA . GLN A 1 394 ? -25.609 18.223 23.628 1.00 93.44 394 GLN A CA 1
ATOM 3239 C C . GLN A 1 394 ? -27.064 18.028 24.082 1.00 93.44 394 GLN A C 1
ATOM 3241 O O . GLN A 1 394 ? -27.334 17.990 25.285 1.00 93.44 394 GLN A O 1
ATOM 3246 N N . ASN A 1 395 ? -27.995 17.853 23.140 1.00 92.12 395 ASN A N 1
ATOM 3247 C CA . ASN A 1 395 ? -29.407 17.610 23.434 1.00 92.12 395 ASN A CA 1
ATOM 3248 C C . ASN A 1 395 ? -29.622 16.280 24.173 1.00 92.12 395 ASN A C 1
ATOM 3250 O O . ASN A 1 395 ? -30.260 16.272 25.228 1.00 92.12 395 ASN A O 1
ATOM 3254 N N . HIS A 1 396 ? -29.022 15.184 23.697 1.00 90.94 396 HIS A N 1
ATOM 3255 C CA . HIS A 1 396 ? -29.104 13.882 24.373 1.00 90.94 396 HIS A CA 1
ATOM 3256 C C . HIS A 1 396 ? -28.452 13.927 25.766 1.00 90.94 396 HIS A C 1
ATOM 3258 O O . HIS A 1 396 ? -29.017 13.432 26.740 1.00 90.94 396 HIS A O 1
ATOM 3264 N N . GLN A 1 397 ? -27.294 14.585 25.911 1.00 90.00 397 GLN A N 1
ATOM 3265 C CA . GLN A 1 397 ? -26.635 14.764 27.212 1.00 90.00 397 GLN A CA 1
ATOM 3266 C C . GLN A 1 397 ? -27.507 15.539 28.208 1.00 90.00 397 GLN A C 1
ATOM 3268 O O . GLN A 1 397 ? -27.588 15.167 29.382 1.00 90.00 397 GLN A O 1
ATOM 3273 N N . ASN A 1 398 ? -28.179 16.597 27.751 1.00 89.69 398 ASN A N 1
ATOM 3274 C CA . ASN A 1 398 ? -29.111 17.361 28.574 1.00 89.69 398 ASN A CA 1
ATOM 3275 C C . ASN A 1 398 ? -30.328 16.510 28.979 1.00 89.69 398 ASN A C 1
ATOM 3277 O O . ASN A 1 398 ? -30.697 16.516 30.154 1.00 89.69 398 ASN A O 1
ATOM 3281 N N . SER A 1 399 ? -30.895 15.734 28.048 1.00 87.12 399 SER A N 1
ATOM 3282 C CA . SER A 1 399 ? -32.007 14.802 28.301 1.00 87.12 399 SER A CA 1
ATOM 3283 C C . SER A 1 399 ? -31.650 13.772 29.383 1.00 87.12 399 SER A C 1
ATOM 3285 O O . SER A 1 399 ? -32.332 13.671 30.406 1.00 87.12 399 SER A O 1
ATOM 3287 N N . ILE A 1 400 ? -30.498 13.104 29.238 1.00 84.62 400 ILE A N 1
ATOM 3288 C CA . ILE A 1 400 ? -29.979 12.114 30.199 1.00 84.62 400 ILE A CA 1
ATOM 3289 C C . ILE A 1 400 ? -29.705 12.748 31.571 1.00 84.62 400 ILE A C 1
ATOM 3291 O O . ILE A 1 400 ? -29.943 12.140 32.620 1.00 84.62 400 ILE A O 1
ATOM 3295 N N . ARG A 1 401 ? -29.196 13.985 31.599 1.00 85.69 401 ARG A N 1
ATOM 3296 C CA . ARG A 1 401 ? -28.925 14.705 32.849 1.00 85.69 401 ARG A CA 1
ATOM 3297 C C . ARG A 1 401 ? -30.215 15.001 33.615 1.00 85.69 401 ARG A C 1
ATOM 3299 O O . ARG A 1 401 ? -30.257 14.777 34.825 1.00 85.69 401 ARG A O 1
ATOM 3306 N N . VAL A 1 402 ? -31.253 15.466 32.922 1.00 81.12 402 VAL A N 1
ATOM 3307 C CA . VAL A 1 402 ? -32.577 15.731 33.508 1.00 81.12 402 VAL A CA 1
ATOM 3308 C C . VAL A 1 402 ? -33.218 14.429 33.993 1.00 81.12 402 VAL A C 1
ATOM 3310 O O . VAL A 1 402 ? -33.690 14.353 35.127 1.00 81.12 402 VAL A O 1
ATOM 3313 N N . SER A 1 403 ? -33.161 13.364 33.193 1.00 75.75 403 SER A N 1
ATOM 3314 C CA . SER A 1 403 ? -33.737 12.068 33.553 1.00 75.75 403 SER A CA 1
ATOM 3315 C C . SER A 1 403 ? -33.031 11.416 34.752 1.00 75.75 403 SER A C 1
ATOM 3317 O O . SER A 1 403 ? -33.689 10.816 35.599 1.00 75.75 403 SER A O 1
ATOM 3319 N N . SER A 1 404 ? -31.708 11.562 34.873 1.00 72.69 404 SER A N 1
ATOM 3320 C CA . SER A 1 404 ? -30.922 11.024 35.998 1.00 72.69 404 SER A CA 1
ATOM 3321 C C . SER A 1 404 ? -31.254 11.711 37.330 1.00 72.69 404 SER A C 1
ATOM 3323 O O . SER A 1 404 ? -31.264 11.075 38.388 1.00 72.69 404 SER A O 1
ATOM 3325 N N . GLN A 1 405 ? -31.570 13.009 37.293 1.00 72.00 405 GLN A N 1
ATOM 3326 C CA . GLN A 1 405 ? -32.024 13.761 38.469 1.00 72.00 405 GLN A CA 1
ATOM 3327 C C . GLN A 1 405 ? -33.430 13.336 38.918 1.00 72.00 405 GLN A C 1
ATOM 3329 O O . GLN A 1 405 ? -33.702 13.247 40.114 1.00 72.00 405 GLN A O 1
ATOM 3334 N N . ILE A 1 406 ? -34.310 13.016 37.968 1.00 67.50 406 ILE A N 1
ATOM 3335 C CA . ILE A 1 4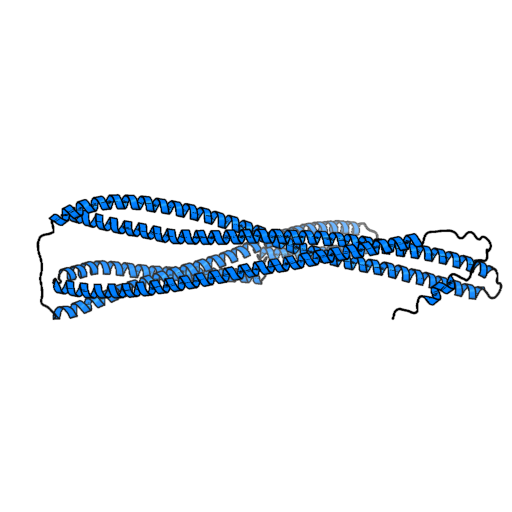06 ? -35.645 12.474 38.258 1.00 67.50 406 ILE A CA 1
ATOM 3336 C C . ILE A 1 406 ? -35.536 11.041 38.807 1.00 67.50 406 ILE A C 1
ATOM 3338 O O . ILE A 1 406 ? -36.220 10.697 39.771 1.00 67.50 406 ILE A O 1
ATOM 3342 N N . LEU A 1 407 ? -34.635 10.219 38.255 1.00 60.41 407 LEU A N 1
ATOM 3343 C CA . LEU A 1 407 ? -34.436 8.832 38.683 1.00 60.41 407 LEU A CA 1
ATOM 3344 C C . LEU A 1 407 ? -33.929 8.741 40.127 1.00 60.41 407 LEU A C 1
ATOM 3346 O O . LEU A 1 407 ? -34.443 7.928 40.884 1.00 60.41 407 LEU A O 1
ATOM 3350 N N . THR A 1 408 ? -33.001 9.606 40.541 1.00 63.50 408 THR A N 1
ATOM 3351 C CA . THR A 1 408 ? -32.490 9.651 41.928 1.00 63.50 408 THR A CA 1
ATOM 3352 C C . THR A 1 408 ? -33.564 10.052 42.946 1.00 63.50 408 THR A C 1
ATOM 3354 O O . THR A 1 408 ? -33.599 9.518 44.055 1.00 63.50 408 THR A O 1
ATOM 3357 N N . GLN A 1 409 ? -34.501 10.927 42.567 1.00 59.22 409 GLN A N 1
ATOM 3358 C CA . GLN A 1 409 ? -35.691 11.204 43.382 1.00 59.22 409 GLN A CA 1
ATOM 3359 C C . GLN A 1 409 ? -36.671 10.018 43.390 1.00 59.22 409 GLN A C 1
ATOM 3361 O O . GLN A 1 409 ? -37.271 9.710 44.424 1.00 59.22 409 GLN A O 1
ATOM 3366 N N . SER A 1 410 ? -36.801 9.310 42.264 1.00 58.25 410 SER A N 1
ATOM 3367 C CA . SER A 1 410 ? -37.634 8.108 42.163 1.00 58.25 410 SER A CA 1
ATOM 3368 C C . SER A 1 410 ? -37.057 6.922 42.949 1.00 58.25 410 SER A C 1
ATOM 3370 O O . SER A 1 410 ? -37.821 6.219 43.598 1.00 58.25 410 SER A O 1
ATOM 3372 N N . GLU A 1 411 ? -35.733 6.733 42.994 1.00 59.06 411 GLU A N 1
ATOM 3373 C CA . GLU A 1 411 ? -35.061 5.667 43.750 1.00 59.06 411 GLU A CA 1
ATOM 3374 C C . GLU A 1 411 ? -35.348 5.803 45.242 1.00 59.06 411 GLU A C 1
ATOM 3376 O O . GLU A 1 411 ? -35.676 4.817 45.900 1.00 59.06 411 GLU A O 1
ATOM 3381 N N . ALA A 1 412 ? -35.314 7.028 45.773 1.00 60.88 412 ALA A N 1
ATOM 3382 C CA . ALA A 1 412 ? -35.709 7.301 47.151 1.00 60.88 412 ALA A CA 1
ATOM 3383 C C . ALA A 1 412 ? -37.190 6.941 47.406 1.00 60.88 412 ALA A C 1
ATOM 3385 O O . ALA A 1 412 ? -37.527 6.388 48.456 1.00 60.88 412 ALA A O 1
ATOM 3386 N N . SER A 1 413 ? -38.069 7.179 46.423 1.00 59.59 413 SER A N 1
ATOM 3387 C CA . SER A 1 413 ? -39.493 6.816 46.477 1.00 59.59 413 SER A CA 1
ATOM 3388 C C . SER A 1 413 ? -39.725 5.301 46.383 1.00 59.59 413 SER A C 1
ATOM 3390 O O . SER A 1 413 ? -40.494 4.739 47.165 1.00 59.59 413 SER A O 1
ATOM 3392 N N . VAL A 1 414 ? -39.035 4.609 45.473 1.00 63.88 414 VAL A N 1
ATOM 3393 C CA . VAL A 1 414 ? -39.101 3.152 45.285 1.00 63.88 414 VAL A CA 1
ATOM 3394 C C . VAL A 1 414 ? -38.515 2.431 46.492 1.00 63.88 414 VAL A C 1
ATOM 3396 O O . VAL A 1 414 ? -39.124 1.477 46.966 1.00 63.88 414 VAL A O 1
ATOM 3399 N N . MET A 1 415 ? -37.406 2.913 47.058 1.00 68.38 415 MET A N 1
ATOM 3400 C CA . MET A 1 415 ? -36.851 2.393 48.310 1.00 68.38 415 MET A CA 1
ATOM 3401 C C . MET A 1 415 ? -37.820 2.589 49.478 1.00 68.38 415 MET A C 1
ATOM 3403 O O . MET A 1 415 ? -38.031 1.653 50.246 1.00 68.38 415 MET A O 1
ATOM 3407 N N . GLY A 1 416 ? -38.488 3.744 49.574 1.00 68.69 416 GLY A N 1
ATOM 3408 C CA . GLY A 1 416 ? -39.562 3.961 50.549 1.00 68.69 416 GLY A CA 1
ATOM 3409 C C . GLY A 1 416 ? -40.724 2.972 50.384 1.00 68.69 416 GLY A C 1
ATOM 3410 O O . GLY A 1 416 ? -41.190 2.379 51.359 1.00 68.69 416 GLY A O 1
ATOM 3411 N N . LYS A 1 417 ? -41.145 2.711 49.140 1.00 68.06 417 LYS A N 1
ATOM 3412 C CA . LYS A 1 417 ? -42.191 1.728 48.816 1.00 68.06 417 LYS A CA 1
ATOM 3413 C C . LYS A 1 417 ? -41.742 0.288 49.091 1.00 68.06 417 LYS A C 1
ATOM 3415 O O . LYS A 1 417 ? -42.545 -0.496 49.589 1.00 68.06 417 LYS A O 1
ATOM 3420 N N . LEU A 1 418 ? -40.479 -0.055 48.839 1.00 65.25 418 LEU A N 1
ATOM 3421 C CA . LEU A 1 418 ? -39.899 -1.377 49.102 1.00 65.25 418 LEU A CA 1
ATOM 3422 C C . LEU A 1 418 ? -39.806 -1.661 50.608 1.00 65.25 418 LEU A C 1
ATOM 3424 O O . LEU A 1 418 ? -40.125 -2.763 51.046 1.00 65.25 418 LEU A O 1
ATOM 3428 N N . VAL A 1 419 ? -39.436 -0.649 51.400 1.00 72.56 419 VAL A N 1
ATOM 3429 C CA . VAL A 1 419 ? -39.428 -0.702 52.872 1.00 72.56 419 VAL A CA 1
ATOM 3430 C C . VAL A 1 419 ? -40.846 -0.852 53.435 1.00 72.56 419 VAL A C 1
ATOM 3432 O O . VAL A 1 419 ? -41.025 -1.475 54.477 1.00 72.56 419 VAL A O 1
ATOM 3435 N N . SER A 1 420 ? -41.864 -0.348 52.728 1.00 74.25 420 SER A N 1
ATOM 3436 C CA . SER A 1 420 ? -43.276 -0.507 53.108 1.00 74.25 420 SER A CA 1
ATOM 3437 C C . SER A 1 420 ? -43.889 -1.875 52.756 1.00 74.25 420 SER A C 1
ATOM 3439 O O . SER A 1 420 ? -45.045 -2.130 53.100 1.00 74.25 420 SER A O 1
ATOM 3441 N N . LEU A 1 421 ? -43.153 -2.757 52.064 1.00 74.88 421 LEU A N 1
ATOM 3442 C CA . LEU A 1 421 ? -43.628 -4.101 51.721 1.00 74.88 421 LEU A CA 1
ATOM 3443 C C . LEU A 1 421 ? -43.562 -5.045 52.922 1.00 74.88 421 LEU A C 1
ATOM 3445 O O . LEU A 1 421 ? -42.608 -5.048 53.698 1.00 74.88 421 LEU A O 1
ATOM 3449 N N . SER A 1 422 ? -44.548 -5.934 53.020 1.00 79.25 422 SER A N 1
ATOM 3450 C CA . SER A 1 422 ? -44.483 -7.045 53.962 1.00 79.25 422 SER A CA 1
ATOM 3451 C C . SER A 1 422 ? -43.423 -8.068 53.539 1.00 79.25 422 SER A C 1
ATOM 3453 O O . SER A 1 422 ? -43.072 -8.208 52.363 1.00 79.25 422 SER A O 1
ATOM 3455 N N . ALA A 1 423 ? -42.936 -8.855 54.500 1.00 77.25 423 ALA A N 1
ATOM 3456 C CA . ALA A 1 423 ? -41.860 -9.817 54.262 1.00 77.25 423 ALA A CA 1
ATOM 3457 C C . ALA A 1 423 ? -42.177 -10.858 53.168 1.00 77.25 423 ALA A C 1
ATOM 3459 O O . ALA A 1 423 ? -41.261 -11.362 52.520 1.00 77.25 423 ALA A O 1
ATOM 3460 N N . ILE A 1 424 ? -43.450 -11.197 52.947 1.00 78.00 424 ILE A N 1
ATOM 3461 C CA . ILE A 1 424 ? -43.852 -12.165 51.913 1.00 78.00 424 ILE A CA 1
ATOM 3462 C C . ILE A 1 424 ? -43.960 -11.506 50.539 1.00 78.00 424 ILE A C 1
ATOM 3464 O O . ILE A 1 424 ? -43.520 -12.104 49.559 1.00 78.00 424 ILE A O 1
ATOM 3468 N N . GLU A 1 425 ? -44.447 -10.265 50.462 1.00 75.19 425 GLU A N 1
ATOM 3469 C CA . GLU A 1 425 ? -44.433 -9.489 49.215 1.00 75.19 425 GLU A CA 1
ATOM 3470 C C . GLU A 1 425 ? -42.993 -9.272 48.735 1.00 75.19 425 GLU A C 1
ATOM 3472 O O . GLU A 1 425 ? -42.686 -9.511 47.568 1.00 75.19 425 GLU A O 1
ATOM 3477 N N . LEU A 1 426 ? -42.085 -8.923 49.652 1.00 78.38 426 LEU A N 1
ATOM 3478 C CA . LEU A 1 426 ? -40.671 -8.753 49.331 1.00 78.38 426 LEU A CA 1
ATOM 3479 C C . LEU A 1 426 ? -40.041 -10.062 48.829 1.00 78.38 426 LEU A C 1
ATOM 3481 O O . LEU A 1 426 ? -39.318 -10.053 47.837 1.00 78.38 426 LEU A O 1
ATOM 3485 N N . ARG A 1 427 ? -40.353 -11.202 49.463 1.00 80.19 427 ARG A N 1
ATOM 3486 C CA . ARG A 1 427 ? -39.880 -12.528 49.021 1.00 80.19 427 ARG A CA 1
ATOM 3487 C C . ARG A 1 427 ? -40.416 -12.914 47.642 1.00 80.19 427 ARG A C 1
ATOM 3489 O O . ARG A 1 427 ? -39.658 -13.459 46.847 1.00 80.19 427 ARG A O 1
ATOM 3496 N N . ALA A 1 428 ? -41.683 -12.633 47.340 1.00 79.94 428 ALA A N 1
ATOM 3497 C CA . ALA A 1 428 ? -42.284 -12.949 46.043 1.00 79.94 428 ALA A CA 1
ATOM 3498 C C . ALA A 1 428 ? -41.680 -12.108 44.908 1.00 79.94 428 ALA A C 1
ATOM 3500 O O . ALA A 1 428 ? -41.342 -12.639 43.847 1.00 79.94 428 ALA A O 1
ATOM 3501 N N . VAL A 1 429 ? -41.483 -10.808 45.152 1.00 80.31 429 VAL A N 1
ATOM 3502 C CA . VAL A 1 429 ? -40.786 -9.904 44.226 1.00 80.31 429 VAL A CA 1
ATOM 3503 C C . VAL A 1 429 ? -39.346 -10.377 44.024 1.00 80.31 429 VAL A C 1
ATOM 3505 O O . VAL A 1 429 ? -38.935 -10.590 42.883 1.00 80.31 429 VAL A O 1
ATOM 3508 N N . LEU A 1 430 ? -38.613 -10.650 45.108 1.00 82.38 430 LEU A N 1
ATOM 3509 C CA . LEU A 1 430 ? -37.255 -11.195 45.043 1.00 82.38 430 LEU A CA 1
ATOM 3510 C C . LEU A 1 430 ? -37.195 -12.485 44.224 1.00 82.38 430 LEU A C 1
ATOM 3512 O O . LEU A 1 430 ? -36.346 -12.586 43.351 1.00 82.38 430 LEU A O 1
ATOM 3516 N N . LEU A 1 431 ? -38.107 -13.438 44.435 1.00 83.25 431 LEU A N 1
ATOM 3517 C CA . LEU A 1 431 ? -38.129 -14.699 43.690 1.00 83.25 431 LEU A CA 1
ATOM 3518 C C . LEU A 1 431 ? -38.378 -14.477 42.190 1.00 83.25 431 LEU A C 1
ATOM 3520 O O . LEU A 1 431 ? -37.725 -15.095 41.349 1.00 83.25 431 LEU A O 1
ATOM 3524 N N . LYS A 1 432 ? -39.294 -13.571 41.829 1.00 84.50 432 LYS A N 1
ATOM 3525 C CA . LYS A 1 432 ? -39.601 -13.253 40.427 1.00 84.50 432 LYS A CA 1
ATOM 3526 C C . LYS A 1 432 ? -38.408 -12.606 39.720 1.00 84.50 432 LYS A C 1
ATOM 3528 O O . LYS A 1 432 ? -38.060 -13.031 38.615 1.00 84.50 432 LYS A O 1
ATOM 3533 N N . TYR A 1 433 ? -37.776 -11.615 40.350 1.00 84.12 433 TYR A N 1
ATOM 3534 C CA . TYR A 1 433 ? -36.590 -10.959 39.795 1.00 84.12 433 TYR A CA 1
ATOM 3535 C C . TYR A 1 433 ? -35.380 -11.887 39.797 1.00 84.12 433 TYR A C 1
ATOM 3537 O O . TYR A 1 433 ? -34.667 -11.930 38.802 1.00 84.12 433 TYR A O 1
ATOM 3545 N N . PHE A 1 434 ? -35.204 -12.710 40.830 1.00 84.94 434 PHE A N 1
ATOM 3546 C CA . PHE A 1 434 ? -34.173 -13.743 40.867 1.00 84.94 434 PHE A CA 1
ATOM 3547 C C . PHE A 1 434 ? -34.326 -14.709 39.691 1.00 84.94 434 PHE A C 1
ATOM 3549 O O . PHE A 1 434 ? -33.390 -14.886 38.922 1.00 84.94 434 PHE A O 1
ATOM 3556 N N . ASN A 1 435 ? -35.531 -15.232 39.450 1.00 89.50 435 ASN A N 1
ATOM 3557 C CA . ASN A 1 435 ? -35.796 -16.101 38.303 1.00 89.50 435 ASN A CA 1
ATOM 3558 C C . ASN A 1 435 ? -35.586 -15.392 36.954 1.00 89.50 435 ASN A C 1
ATOM 3560 O O . ASN A 1 435 ? -35.142 -16.016 35.991 1.00 89.50 435 ASN A O 1
ATOM 3564 N N . LYS A 1 436 ? -35.897 -14.092 36.850 1.00 90.44 436 LYS A N 1
ATOM 3565 C CA . LYS A 1 436 ? -35.604 -13.307 35.641 1.00 90.44 436 LYS A CA 1
ATOM 3566 C C . LYS A 1 436 ? -34.096 -13.140 35.440 1.00 90.44 436 LYS A C 1
ATOM 3568 O O . LYS A 1 436 ? -33.638 -13.322 34.318 1.00 90.44 436 LYS A O 1
ATOM 3573 N N . VAL A 1 437 ? -33.345 -12.845 36.500 1.00 90.56 437 VAL A N 1
ATOM 3574 C CA . VAL A 1 437 ? -31.880 -12.744 36.475 1.00 90.56 437 VAL A CA 1
ATOM 3575 C C . VAL A 1 437 ? -31.261 -14.083 36.087 1.00 90.56 437 VAL A C 1
ATOM 3577 O O . VAL A 1 437 ? -30.410 -14.099 35.210 1.00 90.56 437 VAL A O 1
ATOM 3580 N N . VAL A 1 438 ? -31.727 -15.201 36.653 1.00 91.50 438 VAL A N 1
ATOM 3581 C CA . VAL A 1 438 ? -31.254 -16.549 36.297 1.00 91.50 438 VAL A CA 1
ATOM 3582 C C . VAL A 1 438 ? -31.472 -16.828 34.807 1.00 91.50 438 VAL A C 1
ATOM 3584 O O . VAL A 1 438 ? -30.507 -17.124 34.112 1.00 91.50 438 VAL A O 1
ATOM 3587 N N . ARG A 1 439 ? -32.685 -16.616 34.274 1.00 92.19 439 ARG A N 1
ATOM 3588 C CA . ARG A 1 439 ? -32.953 -16.803 32.832 1.00 92.19 439 ARG A CA 1
ATOM 3589 C C . ARG A 1 439 ? -32.091 -15.907 31.942 1.00 92.19 439 ARG A C 1
ATOM 3591 O O . ARG A 1 439 ? -31.636 -16.338 30.886 1.00 92.19 439 ARG A O 1
ATOM 3598 N N . LEU A 1 440 ? -31.880 -14.653 32.345 1.00 91.00 440 LEU A N 1
ATOM 3599 C CA . LEU A 1 440 ? -31.019 -13.731 31.604 1.00 91.00 440 LEU A CA 1
ATOM 3600 C C . LEU A 1 440 ? -29.560 -14.202 31.626 1.00 91.00 440 LEU A C 1
ATOM 3602 O O . LEU A 1 440 ? -28.937 -14.237 30.570 1.00 91.00 440 LEU A O 1
ATOM 3606 N N . ARG A 1 441 ? -29.048 -14.643 32.780 1.00 90.19 441 ARG A N 1
ATOM 3607 C CA . ARG A 1 441 ? -27.698 -15.213 32.918 1.00 90.19 441 ARG A CA 1
ATOM 3608 C C . ARG A 1 441 ? -27.513 -16.478 32.085 1.00 90.19 441 ARG A C 1
ATOM 3610 O O . ARG A 1 441 ? -26.479 -16.633 31.449 1.00 90.19 441 ARG A O 1
ATOM 3617 N N . GLU A 1 442 ? -28.513 -17.353 32.034 1.00 89.81 442 GLU A N 1
ATOM 3618 C CA . GLU A 1 442 ? -28.494 -18.538 31.167 1.00 89.81 442 GLU A CA 1
ATOM 3619 C C . GLU A 1 442 ? -28.445 -18.149 29.682 1.00 89.81 442 GLU A C 1
ATOM 3621 O O . GLU A 1 442 ? -27.657 -18.710 28.919 1.00 89.81 442 GLU A O 1
ATOM 3626 N N . SER A 1 443 ? -29.244 -17.157 29.268 1.00 92.69 443 SER A N 1
ATOM 3627 C CA . SER A 1 443 ? -29.237 -16.663 27.885 1.00 92.69 443 SER A CA 1
ATOM 3628 C C . SER A 1 443 ? -27.926 -15.964 27.507 1.00 92.69 443 SER A C 1
ATOM 3630 O O . SER A 1 443 ? -27.402 -16.205 26.421 1.00 92.69 443 SER A O 1
ATOM 3632 N N . GLU A 1 444 ? -27.361 -15.167 28.419 1.00 88.25 444 GLU A N 1
ATOM 3633 C CA . GLU A 1 444 ? -26.057 -14.512 28.283 1.00 88.25 444 GLU A CA 1
ATOM 3634 C C . GLU A 1 444 ? -24.958 -15.563 28.114 1.00 88.25 444 GLU A C 1
ATOM 3636 O O . GLU A 1 444 ? -24.197 -15.509 27.152 1.00 88.25 444 GLU A O 1
ATOM 3641 N N . HIS A 1 445 ? -24.932 -16.574 28.986 1.00 89.81 445 HIS A N 1
ATOM 3642 C CA . HIS A 1 445 ? -23.970 -17.668 28.907 1.00 89.81 445 HIS A CA 1
ATOM 3643 C C . HIS A 1 4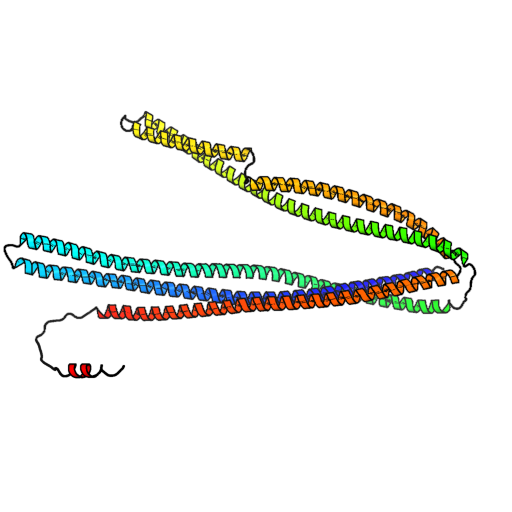45 ? -24.097 -18.448 27.589 1.00 89.81 445 HIS A C 1
ATOM 3645 O O . HIS A 1 445 ? -23.091 -18.751 26.949 1.00 89.81 445 HIS A O 1
ATOM 3651 N N . LYS A 1 446 ? -25.323 -18.740 27.132 1.00 95.31 446 LYS A N 1
ATOM 3652 C CA . LYS A 1 446 ? -25.552 -19.426 25.851 1.00 95.31 446 LYS A CA 1
ATOM 3653 C C . LYS A 1 446 ? -25.002 -18.624 24.667 1.00 95.31 446 LYS A C 1
ATOM 3655 O O . LYS A 1 446 ? -24.310 -19.190 23.824 1.00 95.31 446 LYS A O 1
ATOM 3660 N N . LEU A 1 447 ? -25.282 -17.321 24.616 1.00 95.06 447 LEU A N 1
ATOM 3661 C CA . LEU A 1 447 ? -24.756 -16.433 23.574 1.00 95.06 447 LEU A CA 1
ATOM 3662 C C . LEU A 1 447 ? -23.232 -16.297 23.660 1.00 95.06 447 LEU A C 1
ATOM 3664 O O . LEU A 1 447 ? -22.559 -16.287 22.633 1.00 95.06 447 LEU A O 1
ATOM 3668 N N . GLN A 1 448 ? -22.676 -16.244 24.871 1.00 93.31 448 GLN A N 1
ATOM 3669 C CA . GLN A 1 448 ? -21.236 -16.174 25.090 1.00 93.31 448 GLN A CA 1
ATOM 3670 C C . GLN A 1 448 ? -20.521 -17.416 24.546 1.00 93.31 448 GLN A C 1
ATOM 3672 O O . GLN A 1 448 ? -19.519 -17.278 23.848 1.00 93.31 448 GLN A O 1
ATOM 3677 N N . VAL A 1 449 ? -21.055 -18.615 24.802 1.00 93.62 449 VAL A N 1
ATOM 3678 C CA . VAL A 1 449 ? -20.509 -19.868 24.253 1.00 93.62 449 VAL A CA 1
ATOM 3679 C C . VAL A 1 449 ? -20.579 -19.878 22.723 1.00 93.62 449 VAL A C 1
ATOM 3681 O O . VAL A 1 449 ? -19.588 -20.206 22.077 1.00 93.62 449 VAL A O 1
ATOM 3684 N N . GLN A 1 450 ? -21.705 -19.464 22.131 1.00 95.69 450 GLN A N 1
ATOM 3685 C CA . GLN A 1 450 ? -21.853 -19.393 20.668 1.00 95.69 450 GLN A CA 1
ATOM 3686 C C . GLN A 1 450 ? -20.889 -18.388 20.023 1.00 95.69 450 GLN A C 1
ATOM 3688 O O . GLN A 1 450 ? -20.302 -18.668 18.979 1.00 95.69 450 GLN A O 1
ATOM 3693 N N . SER A 1 451 ? -20.709 -17.223 20.645 1.00 90.75 451 SER A N 1
ATOM 3694 C CA . SER A 1 451 ? -19.760 -16.205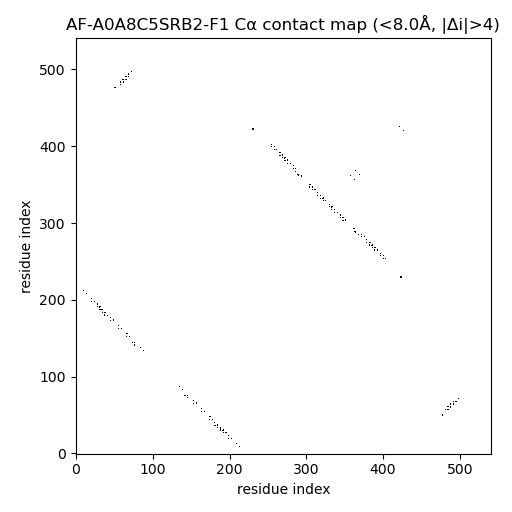 20.189 1.00 90.75 451 SER A CA 1
ATOM 3695 C C . SER A 1 451 ? -18.323 -16.731 20.224 1.00 90.75 451 SER A C 1
ATOM 3697 O O . SER A 1 451 ? -17.574 -16.573 19.260 1.00 90.75 451 SER A O 1
ATOM 3699 N N . GLU A 1 452 ? -17.957 -17.430 21.300 1.00 91.12 452 GLU A N 1
ATOM 3700 C CA . GLU A 1 452 ? -16.630 -18.021 21.448 1.00 91.12 452 GLU A CA 1
ATOM 3701 C C . GLU A 1 452 ? -16.378 -19.131 20.418 1.00 91.12 452 GLU A C 1
ATOM 3703 O O . GLU A 1 452 ? -15.297 -19.202 19.836 1.00 91.12 452 GLU A O 1
ATOM 3708 N N . GLU A 1 453 ? -17.388 -19.948 20.115 1.00 94.50 453 GLU A N 1
ATOM 3709 C CA . GLU A 1 453 ? -17.316 -20.963 19.064 1.00 94.50 453 GLU A CA 1
ATOM 3710 C C . GLU A 1 453 ? -17.107 -20.339 17.673 1.00 94.50 453 GLU A C 1
ATOM 3712 O O . GLU A 1 453 ? -16.215 -20.756 16.930 1.00 94.50 453 GLU A O 1
ATOM 3717 N N . LEU A 1 454 ? -17.874 -19.298 17.326 1.00 95.25 454 LEU A N 1
ATOM 3718 C CA . LEU A 1 454 ? -17.698 -18.565 16.066 1.00 95.25 454 LEU A CA 1
ATOM 3719 C C . LEU A 1 454 ? -16.311 -17.917 15.974 1.00 95.25 454 LEU A C 1
ATOM 3721 O O . LEU A 1 454 ? -15.673 -17.971 14.921 1.00 95.25 454 LEU A O 1
ATOM 3725 N N . ARG A 1 455 ? -15.812 -17.356 17.081 1.00 91.75 455 ARG A N 1
ATOM 3726 C CA . ARG A 1 455 ? -14.462 -16.787 17.172 1.00 91.75 455 ARG A CA 1
ATOM 3727 C C . ARG A 1 455 ? -13.384 -17.844 16.917 1.00 91.75 455 ARG A C 1
ATOM 3729 O O . ARG A 1 455 ? -12.403 -17.555 16.233 1.00 91.75 455 ARG A O 1
ATOM 3736 N N . MET A 1 456 ? -13.559 -19.059 17.440 1.00 90.69 456 MET A N 1
ATOM 3737 C CA . MET A 1 456 ? -12.641 -20.177 17.201 1.00 90.69 456 MET A CA 1
ATOM 3738 C C . MET A 1 456 ? -12.636 -20.604 15.728 1.00 90.69 456 MET A C 1
ATOM 3740 O O . MET A 1 456 ? -11.558 -20.708 15.147 1.00 90.69 456 MET A O 1
ATOM 3744 N N . ARG A 1 457 ? -13.811 -20.751 15.095 1.00 94.81 457 ARG A N 1
ATOM 3745 C CA . ARG A 1 457 ? -13.904 -21.087 13.659 1.00 94.81 457 ARG A CA 1
ATOM 3746 C C . ARG A 1 457 ? -13.286 -20.012 12.764 1.00 94.81 457 ARG A C 1
ATOM 3748 O O . ARG A 1 457 ? -12.585 -20.332 11.811 1.00 94.81 457 ARG A O 1
ATOM 3755 N N . ALA A 1 458 ? -13.510 -18.734 13.075 1.00 92.12 458 ALA A N 1
ATOM 3756 C CA . ALA A 1 458 ? -12.917 -17.630 12.319 1.00 92.12 458 ALA A CA 1
ATOM 3757 C C . ALA A 1 458 ? -11.380 -17.651 12.386 1.00 92.12 458 ALA A C 1
ATOM 3759 O O . ALA A 1 458 ? -10.711 -17.466 11.374 1.00 92.12 458 ALA A O 1
ATOM 3760 N N . MET A 1 459 ? -10.822 -17.929 13.566 1.00 88.94 459 MET A N 1
ATOM 3761 C CA . MET A 1 459 ? -9.377 -18.056 13.761 1.00 88.94 459 MET A CA 1
ATOM 3762 C C . MET A 1 459 ? -8.790 -19.270 13.028 1.00 88.94 459 MET A C 1
ATOM 3764 O O . MET A 1 459 ? -7.694 -19.176 12.480 1.00 88.94 459 MET A O 1
ATOM 3768 N N . GLU A 1 460 ? -9.506 -20.393 12.985 1.00 90.25 460 GLU A N 1
ATOM 3769 C CA . GLU A 1 460 ? -9.112 -21.566 12.197 1.00 90.25 460 GLU A CA 1
ATOM 3770 C C . GLU A 1 460 ? -9.083 -21.250 10.695 1.00 90.25 460 GLU A C 1
ATOM 3772 O O . GLU A 1 460 ? -8.082 -21.514 10.029 1.00 90.25 460 GLU A O 1
ATOM 3777 N N . GLN A 1 461 ? -10.114 -20.575 10.179 1.00 94.69 461 GLN A N 1
ATOM 3778 C CA . GLN A 1 461 ? -10.160 -20.147 8.780 1.00 94.69 461 GLN A CA 1
ATOM 3779 C C . GLN A 1 461 ? -9.040 -19.153 8.432 1.00 94.69 461 GLN A C 1
ATOM 3781 O O . GLN A 1 461 ? -8.436 -19.244 7.360 1.00 94.69 461 GLN A O 1
ATOM 3786 N N . GLU A 1 462 ? -8.729 -18.216 9.333 1.00 89.19 462 GLU A N 1
ATOM 3787 C CA . GLU A 1 462 ? -7.606 -17.287 9.167 1.00 89.19 462 GLU A CA 1
ATOM 3788 C C . GLU A 1 462 ? -6.265 -18.038 9.125 1.00 89.19 462 GLU A C 1
ATOM 3790 O O . GLU A 1 462 ? -5.385 -17.702 8.332 1.00 89.19 462 GLU A O 1
ATOM 3795 N N . ASN A 1 463 ? -6.107 -19.082 9.947 1.00 89.12 463 ASN A N 1
ATOM 3796 C CA . ASN A 1 463 ? -4.906 -19.915 9.947 1.00 89.12 463 ASN A CA 1
ATOM 3797 C C . ASN A 1 463 ? -4.742 -20.679 8.631 1.00 89.12 463 ASN A C 1
ATOM 3799 O O . ASN A 1 463 ? -3.671 -20.595 8.035 1.00 89.12 463 ASN A O 1
ATOM 3803 N N . ILE A 1 464 ? -5.802 -21.333 8.147 1.00 93.38 464 ILE A N 1
ATOM 3804 C CA . ILE A 1 464 ? -5.792 -22.034 6.855 1.00 93.38 464 ILE A CA 1
ATOM 3805 C C . ILE A 1 464 ? -5.435 -21.065 5.724 1.00 93.38 464 ILE A C 1
ATOM 3807 O O . ILE A 1 464 ? -4.578 -21.360 4.895 1.00 93.38 464 ILE A O 1
ATOM 3811 N N . THR A 1 465 ? -6.050 -19.881 5.710 1.00 93.50 465 THR A N 1
ATOM 3812 C CA . THR A 1 465 ? -5.771 -18.855 4.692 1.00 93.50 465 THR A CA 1
ATOM 3813 C C . THR A 1 465 ? -4.290 -18.471 4.697 1.00 93.50 465 THR A C 1
ATOM 3815 O O . THR A 1 465 ? -3.646 -18.477 3.652 1.00 93.50 465 THR A O 1
ATOM 3818 N N . ARG A 1 466 ? -3.717 -18.234 5.882 1.00 89.00 466 ARG A N 1
ATOM 3819 C CA . ARG A 1 466 ? -2.299 -17.885 6.045 1.00 89.00 466 ARG A CA 1
ATOM 3820 C C . ARG A 1 466 ? -1.352 -19.003 5.597 1.00 89.00 466 ARG A C 1
ATOM 3822 O O . ARG A 1 466 ? -0.306 -18.723 5.014 1.00 89.00 466 ARG A O 1
ATOM 3829 N N . GLU A 1 467 ? -1.691 -20.259 5.877 1.00 89.88 467 GLU A N 1
ATOM 3830 C CA . GLU A 1 467 ? -0.914 -21.423 5.435 1.00 89.88 467 GLU A CA 1
ATOM 3831 C C . GLU A 1 467 ? -0.935 -21.564 3.909 1.00 89.88 467 GLU A C 1
ATOM 3833 O O . GLU A 1 467 ? 0.116 -21.760 3.296 1.00 89.88 467 GLU A O 1
ATOM 3838 N N . LEU A 1 468 ? -2.106 -21.391 3.289 1.00 93.88 468 LEU A N 1
ATOM 3839 C CA . LEU A 1 468 ? -2.261 -21.421 1.834 1.00 93.88 468 LEU A CA 1
ATOM 3840 C C . LEU A 1 468 ? -1.494 -20.281 1.150 1.00 93.88 468 LEU A C 1
ATOM 3842 O O . LEU A 1 468 ? -0.792 -20.524 0.169 1.00 93.88 468 LEU A O 1
ATOM 3846 N N . GLU A 1 469 ? -1.573 -19.058 1.681 1.00 91.00 469 GLU A N 1
ATOM 3847 C CA . GLU A 1 469 ? -0.794 -17.912 1.196 1.00 91.00 469 GLU A CA 1
ATOM 3848 C C . GLU A 1 469 ? 0.714 -18.192 1.268 1.00 91.00 469 GLU A C 1
ATOM 3850 O O . GLU A 1 469 ? 1.434 -17.994 0.288 1.00 91.00 469 GLU A O 1
ATOM 3855 N N . SER A 1 470 ? 1.194 -18.727 2.396 1.00 88.19 470 SER A N 1
ATOM 3856 C CA . SER A 1 470 ? 2.606 -19.082 2.568 1.00 88.19 470 SER A CA 1
ATOM 3857 C C . SER A 1 470 ? 3.055 -20.183 1.602 1.00 88.19 470 SER A C 1
ATOM 3859 O O . SER A 1 470 ? 4.166 -20.119 1.073 1.00 88.19 470 SER A O 1
ATOM 3861 N N . ALA A 1 471 ? 2.218 -21.197 1.366 1.00 91.06 471 ALA A N 1
ATOM 3862 C CA . ALA A 1 471 ? 2.519 -22.280 0.434 1.00 91.06 471 ALA A CA 1
ATOM 3863 C C . ALA A 1 471 ? 2.590 -21.777 -1.016 1.00 91.06 471 ALA A C 1
ATOM 3865 O O . ALA A 1 471 ? 3.490 -22.169 -1.764 1.00 91.06 471 ALA A O 1
ATOM 3866 N N . LEU A 1 472 ? 1.679 -20.877 -1.399 1.00 94.31 472 LEU A N 1
ATOM 3867 C CA . LEU A 1 472 ? 1.671 -20.249 -2.717 1.00 94.31 472 LEU A CA 1
ATOM 3868 C C . LEU A 1 472 ? 2.939 -19.420 -2.948 1.00 94.31 472 LEU A C 1
ATOM 3870 O O . LEU A 1 472 ? 3.599 -19.587 -3.974 1.00 94.31 472 LEU A O 1
ATOM 3874 N N . GLU A 1 473 ? 3.315 -18.569 -1.990 1.00 89.69 473 GLU A N 1
ATOM 3875 C CA . GLU A 1 473 ? 4.533 -17.756 -2.086 1.00 89.69 473 GLU A CA 1
ATOM 3876 C C . GLU A 1 473 ? 5.793 -18.622 -2.217 1.00 89.69 473 GLU A C 1
ATOM 3878 O O . GLU A 1 473 ? 6.631 -18.374 -3.091 1.00 89.69 473 GLU A O 1
ATOM 3883 N N . HIS A 1 474 ? 5.903 -19.675 -1.401 1.00 88.50 474 HIS A N 1
ATOM 3884 C CA . HIS A 1 474 ? 7.015 -20.621 -1.476 1.00 88.50 474 HIS A CA 1
ATOM 3885 C C . HIS A 1 474 ? 7.086 -21.299 -2.855 1.00 88.50 474 HIS A C 1
ATOM 3887 O O . HIS A 1 474 ? 8.163 -21.392 -3.454 1.00 88.50 474 HIS A O 1
ATOM 3893 N N . LEU A 1 475 ? 5.941 -21.738 -3.393 1.00 92.44 475 LEU A N 1
ATOM 3894 C CA . LEU A 1 475 ? 5.868 -22.371 -4.709 1.00 92.44 475 LEU A CA 1
ATOM 3895 C C . LEU A 1 475 ? 6.288 -21.405 -5.825 1.00 92.44 475 LEU A C 1
ATOM 3897 O O . LEU A 1 475 ? 7.071 -21.785 -6.696 1.00 92.44 475 LEU A O 1
ATOM 3901 N N . MET A 1 476 ? 5.845 -20.145 -5.779 1.00 93.00 476 MET A N 1
ATOM 3902 C CA . MET A 1 476 ? 6.252 -19.119 -6.746 1.00 93.00 476 MET A CA 1
ATOM 3903 C C . MET A 1 476 ? 7.772 -18.913 -6.746 1.00 93.00 476 MET A C 1
ATOM 3905 O O . MET A 1 476 ? 8.405 -18.933 -7.805 1.00 93.00 476 MET A O 1
ATOM 3909 N N . LEU A 1 477 ? 8.379 -18.786 -5.562 1.00 90.81 477 LEU A N 1
ATOM 3910 C CA . LEU A 1 477 ? 9.829 -18.640 -5.420 1.00 90.81 477 LEU A CA 1
ATOM 3911 C C . LEU A 1 477 ? 10.582 -19.905 -5.847 1.00 90.81 477 LEU A C 1
ATOM 3913 O O . LEU A 1 477 ? 11.701 -19.828 -6.353 1.00 90.81 477 LEU A O 1
ATOM 3917 N N . GLN A 1 478 ? 10.008 -21.091 -5.654 1.00 92.00 478 GLN A N 1
ATOM 3918 C CA . GLN A 1 478 ? 10.586 -22.343 -6.144 1.00 92.00 478 GLN A CA 1
ATOM 3919 C C . GLN A 1 478 ? 10.556 -22.425 -7.679 1.00 92.00 478 GLN A C 1
ATOM 3921 O O . GLN A 1 478 ? 11.561 -22.795 -8.291 1.00 92.00 478 GLN A O 1
ATOM 3926 N N . CYS A 1 479 ? 9.439 -22.052 -8.307 1.00 94.00 479 CYS A N 1
ATOM 3927 C CA . CYS A 1 479 ? 9.311 -21.993 -9.762 1.00 94.00 479 CYS A CA 1
ATOM 3928 C C . CYS A 1 479 ? 10.319 -21.018 -10.379 1.00 94.00 479 CYS A C 1
ATOM 3930 O O . CYS A 1 479 ? 11.005 -21.377 -11.337 1.00 94.00 479 CYS A O 1
ATOM 3932 N N . ASP A 1 480 ? 10.462 -19.826 -9.799 1.00 94.38 480 ASP A N 1
ATOM 3933 C CA . ASP A 1 480 ? 11.401 -18.808 -10.276 1.00 94.38 480 ASP A CA 1
ATOM 3934 C C . ASP A 1 480 ? 12.869 -19.251 -10.144 1.00 94.38 480 ASP A C 1
ATOM 3936 O O . ASP A 1 480 ? 13.673 -19.077 -11.066 1.00 94.38 480 ASP A O 1
ATOM 3940 N N . ARG A 1 481 ? 13.219 -19.929 -9.041 1.00 93.88 481 ARG A N 1
ATOM 3941 C CA . ARG A 1 481 ? 14.546 -20.542 -8.865 1.00 93.88 481 ARG A CA 1
ATOM 3942 C C . ARG A 1 481 ? 14.832 -21.595 -9.935 1.00 93.88 481 ARG A C 1
ATOM 3944 O O . ARG A 1 481 ? 15.916 -21.590 -10.517 1.00 93.88 481 ARG A O 1
ATOM 3951 N N . ARG A 1 482 ? 13.867 -22.477 -10.224 1.00 96.06 482 ARG A N 1
ATOM 3952 C CA . ARG A 1 482 ? 14.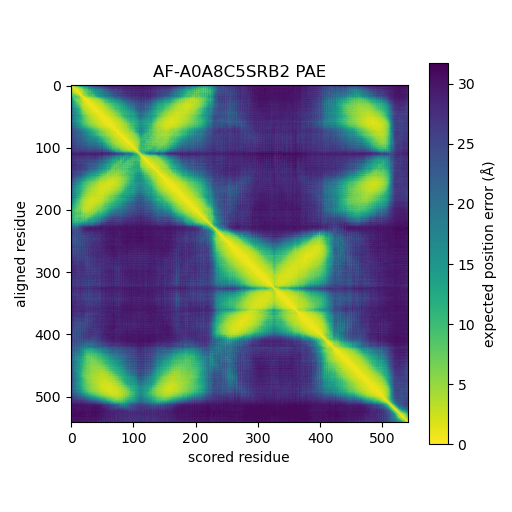011 -23.505 -11.268 1.00 96.06 482 ARG A CA 1
ATOM 3953 C C . ARG A 1 482 ? 14.201 -22.878 -12.648 1.00 96.06 482 ARG A C 1
ATOM 3955 O O . ARG A 1 482 ? 15.088 -23.305 -13.381 1.00 96.06 482 ARG A O 1
ATOM 3962 N N . LEU A 1 483 ? 13.416 -21.852 -12.976 1.00 95.69 483 LEU A N 1
ATOM 3963 C CA . LEU A 1 483 ? 13.543 -21.122 -14.238 1.00 95.69 483 LEU A CA 1
ATOM 3964 C C . LEU A 1 483 ? 14.920 -20.456 -14.366 1.00 95.69 483 LEU A C 1
ATOM 3966 O O . LEU A 1 483 ? 15.589 -20.611 -15.385 1.00 95.69 483 LEU A O 1
ATOM 3970 N N . THR A 1 484 ? 15.370 -19.775 -13.311 1.00 95.75 484 THR A N 1
ATOM 3971 C CA . THR A 1 484 ? 16.676 -19.099 -13.275 1.00 95.75 484 THR A CA 1
ATOM 3972 C C . THR A 1 484 ? 17.824 -20.100 -13.461 1.00 95.75 484 THR A C 1
ATOM 3974 O O . THR A 1 484 ? 18.772 -19.830 -14.196 1.00 95.75 484 THR A O 1
ATOM 3977 N N . LEU A 1 485 ? 17.729 -21.286 -12.847 1.00 96.25 485 LEU A N 1
ATOM 3978 C CA . LEU A 1 485 ? 18.714 -22.354 -13.028 1.00 96.25 485 LEU A CA 1
ATOM 3979 C C . LEU A 1 485 ? 18.744 -22.866 -14.476 1.00 96.25 485 LEU A C 1
ATOM 3981 O O . LEU A 1 485 ? 19.819 -22.972 -15.057 1.00 96.25 485 LEU A O 1
ATOM 3985 N N . GLN A 1 486 ? 17.580 -23.118 -15.081 1.00 96.19 486 GLN A N 1
ATOM 3986 C CA . GLN A 1 486 ? 17.494 -23.566 -16.476 1.00 96.19 486 GLN A CA 1
ATOM 3987 C C . GLN A 1 486 ? 18.067 -22.533 -17.452 1.00 96.19 486 GLN A C 1
ATOM 3989 O O . GLN A 1 486 ? 18.781 -22.896 -18.386 1.00 96.19 486 GLN A O 1
ATOM 3994 N N . GLN A 1 487 ? 17.793 -21.246 -17.226 1.00 95.19 487 GLN A N 1
ATOM 3995 C CA . GLN A 1 487 ? 18.383 -20.162 -18.012 1.00 95.19 487 GLN A CA 1
ATOM 3996 C C . GLN A 1 487 ? 19.906 -20.147 -17.870 1.00 95.19 487 GLN A C 1
ATOM 3998 O O . GLN A 1 487 ? 20.608 -20.038 -18.870 1.00 95.19 487 GLN A O 1
ATOM 4003 N N . LYS A 1 488 ? 20.424 -20.339 -16.652 1.00 96.06 488 LYS A N 1
ATOM 4004 C CA . LYS A 1 488 ? 21.867 -20.390 -16.398 1.00 96.06 488 LYS A CA 1
ATOM 4005 C C . LYS A 1 488 ? 22.534 -21.557 -17.130 1.00 96.06 488 LYS A C 1
ATOM 4007 O O . LYS A 1 488 ? 23.567 -21.370 -17.764 1.00 96.06 488 LYS A O 1
ATOM 4012 N N . GLU A 1 489 ? 21.945 -22.747 -17.071 1.00 95.94 489 GLU A N 1
ATOM 4013 C CA . GLU A 1 489 ? 22.452 -23.927 -17.784 1.00 95.94 489 GLU A CA 1
ATOM 4014 C C . GLU A 1 489 ? 22.409 -23.748 -19.305 1.00 95.94 489 GLU A C 1
ATOM 4016 O O . GLU A 1 489 ? 23.332 -24.157 -20.009 1.00 95.94 489 GLU A O 1
ATOM 4021 N N . HIS A 1 490 ? 21.341 -23.140 -19.828 1.00 95.00 490 HIS A N 1
ATOM 4022 C CA . HIS A 1 490 ? 21.232 -22.821 -21.249 1.00 95.00 490 HIS A CA 1
ATOM 4023 C C . HIS A 1 490 ? 22.354 -21.880 -21.695 1.00 95.00 490 HIS A C 1
ATOM 4025 O O . HIS A 1 490 ? 23.010 -22.130 -22.705 1.00 95.00 490 HIS A O 1
ATOM 4031 N N . GLU A 1 491 ? 22.625 -20.858 -20.891 1.00 93.44 491 GLU A N 1
ATOM 4032 C CA . GLU A 1 491 ? 23.675 -19.882 -21.138 1.00 93.44 491 GLU A CA 1
ATOM 4033 C C . GLU A 1 491 ? 25.063 -20.537 -21.180 1.00 93.44 491 GLU A C 1
ATOM 4035 O O . GLU A 1 491 ? 25.830 -20.337 -22.122 1.00 93.44 491 GLU A O 1
ATOM 4040 N N . GLN A 1 492 ? 25.347 -21.432 -20.231 1.00 93.62 492 GLN A N 1
ATOM 4041 C CA . GLN A 1 492 ? 26.580 -22.226 -20.210 1.00 93.62 492 GLN A CA 1
ATOM 4042 C C . GLN A 1 492 ? 26.716 -23.142 -21.439 1.00 93.62 492 GLN A C 1
ATOM 4044 O O . GLN A 1 492 ? 27.806 -23.268 -22.002 1.00 93.62 492 GLN A O 1
ATOM 4049 N N . LYS A 1 493 ? 25.619 -23.759 -21.901 1.00 94.75 493 LYS A N 1
ATOM 4050 C CA . LYS A 1 493 ? 25.618 -24.575 -23.130 1.00 94.75 493 LYS A CA 1
ATOM 4051 C C . LYS A 1 493 ? 25.914 -23.733 -24.371 1.00 94.75 493 LYS A C 1
ATOM 4053 O O . LYS A 1 493 ? 26.696 -24.167 -25.215 1.00 94.75 493 LYS A O 1
ATOM 4058 N N . ILE A 1 494 ? 25.344 -22.530 -24.474 1.00 90.50 494 ILE A N 1
ATOM 4059 C CA . ILE A 1 494 ? 25.655 -21.598 -25.567 1.00 90.50 494 ILE A CA 1
ATOM 4060 C C . ILE A 1 494 ? 27.142 -21.239 -25.546 1.00 90.50 494 ILE A C 1
ATOM 4062 O O . ILE A 1 494 ? 27.791 -21.299 -26.588 1.00 90.50 494 ILE A O 1
ATOM 4066 N N . GLN A 1 495 ? 27.706 -20.915 -24.378 1.00 91.50 495 GLN A N 1
ATOM 4067 C CA . GLN A 1 495 ? 29.136 -20.610 -24.254 1.00 91.50 495 GLN A CA 1
ATOM 4068 C C . GLN A 1 495 ? 30.016 -21.758 -24.765 1.00 91.50 495 GLN A C 1
ATOM 4070 O O . GLN A 1 495 ? 30.982 -21.502 -25.485 1.00 91.50 495 GLN A O 1
ATOM 4075 N N . LEU A 1 496 ? 29.666 -23.010 -24.451 1.00 91.75 496 LEU A N 1
ATOM 4076 C CA . LEU A 1 496 ? 30.392 -24.188 -24.931 1.00 91.75 496 LEU A CA 1
ATOM 4077 C C . LEU A 1 496 ? 30.330 -24.318 -26.462 1.00 91.75 496 LEU A C 1
ATOM 4079 O O . LEU A 1 496 ? 31.361 -24.522 -27.103 1.00 91.75 496 LEU A O 1
ATOM 4083 N N . ILE A 1 497 ? 29.145 -24.146 -27.056 1.00 90.31 497 ILE A N 1
ATOM 4084 C CA . ILE A 1 497 ? 28.966 -24.178 -28.518 1.00 90.31 497 ILE A CA 1
ATOM 4085 C C . ILE A 1 497 ? 29.787 -23.066 -29.178 1.00 90.31 497 ILE A C 1
ATOM 4087 O O . ILE A 1 497 ? 30.509 -23.312 -30.143 1.00 90.31 497 ILE A O 1
ATOM 4091 N N . LEU A 1 498 ? 29.723 -21.845 -28.638 1.00 87.25 498 LEU A N 1
ATOM 4092 C CA . LEU A 1 498 ? 30.502 -20.718 -29.144 1.00 87.25 498 LEU A CA 1
ATOM 4093 C C . LEU A 1 498 ? 32.001 -20.997 -29.050 1.00 87.25 498 LEU A C 1
ATOM 4095 O O . LEU A 1 498 ? 32.732 -20.653 -29.973 1.00 87.25 498 LEU A O 1
ATOM 4099 N N . LEU A 1 499 ? 32.476 -21.618 -27.971 1.00 86.75 499 LEU A N 1
ATOM 4100 C CA . LEU A 1 499 ? 33.882 -21.988 -27.830 1.00 86.75 499 LEU A CA 1
ATOM 4101 C C . LEU A 1 499 ? 34.313 -22.987 -28.913 1.00 86.75 499 LEU A C 1
ATOM 4103 O O . LEU A 1 499 ? 35.314 -22.740 -29.583 1.00 86.75 499 LEU A O 1
ATOM 4107 N N . HIS A 1 500 ? 33.518 -24.029 -29.166 1.00 85.88 500 HIS A N 1
ATOM 4108 C CA . HIS A 1 500 ? 33.802 -24.997 -30.227 1.00 85.88 500 HIS A CA 1
ATOM 4109 C C . HIS A 1 500 ? 33.816 -24.348 -31.625 1.00 85.88 500 HIS A C 1
ATOM 4111 O O . HIS A 1 500 ? 34.734 -24.566 -32.417 1.00 85.88 500 HIS A O 1
ATOM 4117 N N . CYS A 1 501 ? 32.863 -23.454 -31.915 1.00 81.31 501 CYS A N 1
ATOM 4118 C CA . CYS A 1 501 ? 32.870 -22.674 -33.156 1.00 81.31 501 CYS A CA 1
ATOM 4119 C C . CYS A 1 501 ? 34.137 -21.811 -33.298 1.00 81.31 501 CYS A C 1
ATOM 4121 O O . CYS A 1 501 ? 34.651 -21.662 -34.408 1.00 81.31 501 CYS A O 1
ATOM 4123 N N . LYS A 1 502 ? 34.678 -21.284 -32.186 1.00 81.00 502 LYS A N 1
ATOM 4124 C CA . LYS A 1 502 ? 35.950 -20.533 -32.176 1.00 81.00 502 LYS A CA 1
ATOM 4125 C C . LYS A 1 502 ? 37.096 -21.360 -32.724 1.00 81.00 502 LYS A C 1
ATOM 4127 O O . LYS A 1 502 ? 37.906 -20.856 -33.496 1.00 81.00 502 LYS A O 1
ATOM 4132 N N . GLU A 1 503 ? 37.212 -22.582 -32.223 1.00 81.12 503 GLU A N 1
ATOM 4133 C CA . GLU A 1 503 ? 38.319 -23.483 -32.523 1.00 81.12 503 GLU A CA 1
ATOM 4134 C C . GLU A 1 503 ? 38.269 -23.874 -33.996 1.00 81.12 503 GLU A C 1
ATOM 4136 O O . GLU A 1 503 ? 39.271 -23.747 -34.696 1.00 81.12 503 GLU A O 1
ATOM 4141 N N . ASN A 1 504 ? 37.076 -24.183 -34.506 1.00 74.56 504 ASN A N 1
ATOM 4142 C CA . ASN A 1 504 ? 36.867 -24.474 -35.922 1.00 74.56 504 ASN A CA 1
ATOM 4143 C C . ASN A 1 504 ? 37.225 -23.278 -36.826 1.00 74.56 504 ASN A C 1
ATOM 4145 O O . ASN A 1 504 ? 37.899 -23.457 -37.839 1.00 74.56 504 ASN A O 1
ATOM 4149 N N . LEU A 1 505 ? 36.837 -22.052 -36.450 1.00 70.94 505 LEU A N 1
ATOM 4150 C CA . LEU A 1 505 ? 37.181 -20.837 -37.206 1.00 70.94 505 LEU A CA 1
ATOM 4151 C C . LEU A 1 505 ? 38.688 -20.554 -37.206 1.00 70.94 505 LEU A C 1
ATOM 4153 O O . LEU A 1 505 ? 39.245 -20.196 -38.240 1.00 70.94 505 LEU A O 1
ATOM 4157 N N . LYS A 1 506 ? 39.367 -20.741 -36.070 1.00 71.31 506 LYS A N 1
ATOM 4158 C CA . LYS A 1 506 ? 40.827 -20.588 -35.988 1.00 71.31 506 LYS A CA 1
ATOM 4159 C C . LYS A 1 506 ? 41.555 -21.606 -36.862 1.00 71.31 506 LYS A C 1
ATOM 4161 O O . LYS A 1 506 ? 42.469 -21.222 -37.585 1.00 71.31 506 LYS A O 1
ATOM 4166 N N . ASN A 1 507 ? 41.119 -22.864 -36.830 1.00 69.38 507 ASN A N 1
ATOM 4167 C CA . ASN A 1 507 ? 41.718 -23.935 -37.623 1.00 69.38 507 ASN A CA 1
ATOM 4168 C C . ASN A 1 507 ? 41.556 -23.685 -39.133 1.00 69.38 507 ASN A C 1
ATOM 4170 O O . ASN A 1 507 ? 42.481 -23.945 -39.901 1.00 69.38 507 ASN A O 1
ATOM 4174 N N . ALA A 1 508 ? 40.418 -23.121 -39.555 1.00 60.88 508 ALA A N 1
ATOM 4175 C CA . ALA A 1 508 ? 40.191 -22.731 -40.946 1.00 60.88 508 ALA A CA 1
ATOM 4176 C C . ALA A 1 508 ? 41.149 -21.620 -41.416 1.00 60.88 508 ALA A C 1
ATOM 4178 O O . ALA A 1 508 ? 41.653 -21.692 -42.530 1.00 60.88 508 ALA A O 1
ATOM 4179 N N . VAL A 1 509 ? 41.451 -20.636 -40.558 1.00 58.84 509 VAL A N 1
ATOM 4180 C CA . VAL A 1 509 ? 42.389 -19.541 -40.874 1.00 58.84 509 VAL A CA 1
ATOM 4181 C C . VAL A 1 509 ? 43.841 -20.031 -40.939 1.00 58.84 509 VAL A C 1
ATOM 4183 O O . VAL A 1 509 ? 44.611 -19.553 -41.767 1.00 58.84 509 VAL A O 1
ATOM 4186 N N . THR A 1 510 ? 44.231 -20.998 -40.103 1.00 55.84 510 THR A N 1
ATOM 4187 C CA . THR A 1 510 ? 45.590 -21.570 -40.138 1.00 55.84 510 THR A CA 1
ATOM 4188 C C . THR A 1 510 ? 45.819 -22.523 -41.310 1.00 55.84 510 THR A C 1
ATOM 4190 O O . THR A 1 510 ? 46.948 -22.645 -41.769 1.00 55.84 510 THR A O 1
ATOM 4193 N N . ALA A 1 511 ? 44.772 -23.184 -41.817 1.00 52.88 511 ALA A N 1
ATOM 4194 C CA . ALA A 1 511 ? 44.879 -24.077 -42.974 1.00 52.88 511 ALA A CA 1
ATOM 4195 C C . ALA A 1 511 ? 45.081 -23.322 -44.304 1.00 52.88 511 ALA A C 1
ATOM 4197 O O . ALA A 1 511 ? 45.558 -23.905 -45.273 1.00 52.88 511 ALA A O 1
ATOM 4198 N N . THR A 1 512 ? 44.756 -22.027 -44.354 1.00 48.03 512 THR A N 1
ATOM 4199 C CA . THR A 1 512 ? 44.987 -21.159 -45.521 1.00 48.03 512 THR A CA 1
ATOM 4200 C C . THR A 1 512 ? 46.409 -20.592 -45.621 1.00 48.03 512 THR A C 1
ATOM 4202 O O . THR A 1 512 ? 46.692 -19.860 -46.567 1.00 48.03 512 THR A O 1
ATOM 4205 N N . THR A 1 513 ? 47.329 -20.949 -44.715 1.00 42.97 513 THR A N 1
ATOM 4206 C CA . THR A 1 513 ? 48.696 -20.400 -44.709 1.00 42.97 513 THR A CA 1
ATOM 4207 C C . THR A 1 513 ? 49.775 -21.500 -44.854 1.00 42.97 513 THR A C 1
ATOM 4209 O O . THR A 1 513 ? 50.127 -22.149 -43.874 1.00 42.97 513 THR A O 1
ATOM 4212 N N . PHE A 1 514 ? 50.347 -21.596 -46.076 1.00 35.78 514 PHE A N 1
ATOM 4213 C CA . PHE A 1 514 ? 51.619 -22.233 -46.542 1.00 35.78 514 PHE A CA 1
ATOM 4214 C C . PHE A 1 514 ? 51.640 -23.724 -46.989 1.00 35.78 514 PHE A C 1
ATOM 4216 O O . PHE A 1 514 ? 50.904 -24.521 -46.415 1.00 35.78 514 PHE A O 1
ATOM 4223 N N . PRO A 1 515 ? 52.505 -24.146 -47.968 1.00 40.81 515 PRO A N 1
ATOM 4224 C CA . PRO A 1 515 ? 53.693 -23.466 -48.524 1.00 40.81 515 PRO A CA 1
ATOM 4225 C C . PRO A 1 515 ? 53.704 -23.203 -50.051 1.00 40.81 515 PRO A C 1
ATOM 4227 O O . PRO A 1 515 ? 52.924 -23.755 -50.823 1.00 40.81 515 PRO A O 1
ATOM 4230 N N . GLN A 1 516 ? 54.657 -22.357 -50.468 1.00 37.72 516 GLN A N 1
ATOM 4231 C CA . GLN A 1 516 ? 55.083 -22.150 -51.856 1.00 37.72 516 GLN A CA 1
ATOM 4232 C C . GLN A 1 516 ? 55.361 -23.485 -52.559 1.00 37.72 516 GLN A C 1
ATOM 4234 O O . GLN A 1 516 ? 56.203 -24.271 -52.125 1.00 37.72 516 GLN A O 1
ATOM 4239 N N . ILE A 1 517 ? 54.683 -23.699 -53.683 1.00 31.88 517 ILE A N 1
ATOM 4240 C CA . ILE A 1 517 ? 54.988 -24.764 -54.633 1.00 31.88 517 ILE A CA 1
ATOM 4241 C C . ILE A 1 517 ? 56.240 -24.335 -55.404 1.00 31.88 517 ILE A C 1
ATOM 4243 O O . ILE A 1 517 ? 56.167 -23.533 -56.335 1.00 31.88 517 ILE A O 1
ATOM 4247 N N . THR A 1 518 ? 57.400 -24.857 -55.010 1.00 34.94 518 THR A N 1
ATOM 4248 C CA . THR A 1 518 ? 58.583 -24.858 -55.874 1.00 34.94 518 THR A CA 1
ATOM 4249 C C . THR A 1 518 ? 58.389 -25.948 -56.920 1.00 34.94 518 THR A C 1
ATOM 4251 O O . THR A 1 518 ? 58.244 -27.124 -56.592 1.00 34.94 518 THR A O 1
ATOM 4254 N N . ILE A 1 519 ? 58.365 -25.541 -58.186 1.00 37.06 519 ILE A N 1
ATOM 4255 C CA . ILE A 1 519 ? 58.303 -26.426 -59.347 1.00 37.06 519 ILE A CA 1
ATOM 4256 C C . ILE A 1 519 ? 59.580 -27.281 -59.373 1.00 37.06 519 ILE A C 1
ATOM 4258 O O . ILE A 1 519 ? 60.672 -26.771 -59.616 1.00 37.06 519 ILE A O 1
ATOM 4262 N N . GLY A 1 520 ? 59.426 -28.581 -59.129 1.00 30.84 520 GLY A N 1
ATOM 4263 C CA . GLY A 1 520 ? 60.409 -29.630 -59.387 1.00 30.84 520 GLY A CA 1
ATOM 4264 C C . GLY A 1 520 ? 59.732 -30.760 -60.166 1.00 30.84 520 GLY A C 1
ATOM 4265 O O . GLY A 1 520 ? 58.596 -31.116 -59.868 1.00 30.84 520 GLY A O 1
ATOM 4266 N N . ALA A 1 521 ? 60.405 -31.242 -61.210 1.00 30.59 521 ALA A N 1
ATOM 4267 C CA . ALA A 1 521 ? 59.936 -32.173 -62.242 1.00 30.59 521 ALA A CA 1
ATOM 4268 C C . ALA A 1 521 ? 59.396 -33.533 -61.708 1.00 30.59 521 ALA A C 1
ATOM 4270 O O . ALA A 1 521 ? 59.602 -33.861 -60.541 1.00 30.59 521 ALA A O 1
ATOM 4271 N N . PRO A 1 522 ? 58.685 -34.327 -62.539 1.00 42.50 522 PRO A N 1
ATOM 4272 C CA . PRO A 1 522 ? 57.749 -35.343 -62.072 1.00 42.50 522 PRO A CA 1
ATOM 4273 C C . PRO A 1 522 ? 58.430 -36.685 -61.785 1.00 42.50 522 PRO A C 1
ATOM 4275 O O . PRO A 1 522 ? 59.150 -37.212 -62.630 1.00 42.50 522 PRO A O 1
ATOM 4278 N N . GLU A 1 523 ? 58.104 -37.297 -60.646 1.00 33.09 523 GLU A N 1
ATOM 4279 C CA . GLU A 1 523 ? 58.315 -38.729 -60.428 1.00 33.09 523 GLU A CA 1
ATOM 4280 C C . GLU A 1 523 ? 56.972 -39.457 -60.320 1.00 33.09 523 GLU A C 1
ATOM 4282 O O . GLU A 1 523 ? 56.120 -39.199 -59.472 1.00 33.09 523 GLU A O 1
ATOM 4287 N N . THR A 1 524 ? 56.794 -40.382 -61.253 1.00 46.09 524 THR A N 1
ATOM 4288 C CA . THR A 1 524 ? 55.679 -41.305 -61.437 1.00 46.09 524 THR A CA 1
ATOM 4289 C C . THR A 1 524 ? 55.597 -42.351 -60.322 1.00 46.09 524 THR A C 1
ATOM 4291 O O . THR A 1 524 ? 56.367 -43.304 -60.374 1.00 46.09 524 THR A O 1
ATOM 4294 N N . LYS A 1 525 ? 54.643 -42.244 -59.385 1.00 36.88 525 LYS A N 1
ATOM 4295 C CA . LYS A 1 525 ? 54.077 -43.337 -58.543 1.00 36.88 525 LYS A CA 1
ATOM 4296 C C . LYS A 1 525 ? 52.742 -42.835 -57.965 1.00 36.88 525 LYS A C 1
ATOM 4298 O O . LYS A 1 525 ? 52.679 -41.678 -57.584 1.00 36.88 525 LYS A O 1
ATOM 4303 N N . SER A 1 526 ? 51.638 -43.557 -57.799 1.00 37.50 526 SER A N 1
ATOM 4304 C CA . SER A 1 526 ? 51.136 -44.872 -58.207 1.00 37.50 526 SER A CA 1
ATOM 4305 C C . SER A 1 526 ? 49.600 -44.732 -58.143 1.00 37.50 526 SER A C 1
ATOM 4307 O O . SER A 1 526 ? 49.080 -44.131 -57.203 1.00 37.50 526 SER A O 1
ATOM 4309 N N . TYR A 1 527 ? 48.872 -45.262 -59.127 1.00 40.84 527 TYR A N 1
ATOM 4310 C CA . TYR A 1 527 ? 47.404 -45.213 -59.233 1.00 40.84 527 TYR A CA 1
ATOM 4311 C C . TYR A 1 527 ? 46.665 -46.165 -58.260 1.00 40.84 527 TYR A C 1
ATOM 4313 O O . TYR A 1 527 ? 45.472 -46.410 -58.420 1.00 40.84 527 TYR A O 1
ATOM 4321 N N . GLU A 1 528 ? 47.329 -46.693 -57.228 1.00 47.41 528 GLU A N 1
ATOM 4322 C CA . GLU A 1 528 ? 46.746 -47.702 -56.327 1.00 47.41 528 GLU A CA 1
ATOM 4323 C C . GLU A 1 528 ? 45.985 -47.140 -55.114 1.00 47.41 528 GLU A C 1
ATOM 4325 O O . GLU A 1 528 ? 45.105 -47.814 -54.582 1.00 47.41 528 GLU A O 1
ATOM 4330 N N . THR A 1 529 ? 46.211 -45.890 -54.700 1.00 45.19 529 THR A N 1
ATOM 4331 C CA . THR A 1 529 ? 45.517 -45.331 -53.517 1.00 45.19 529 THR A CA 1
ATOM 4332 C C . THR A 1 529 ? 44.115 -44.789 -53.839 1.00 45.19 529 THR A C 1
ATOM 4334 O O . THR A 1 529 ? 43.269 -44.663 -52.955 1.00 45.19 529 THR A O 1
ATOM 4337 N N . LEU A 1 530 ? 43.822 -44.515 -55.117 1.00 44.34 530 LEU A N 1
ATOM 4338 C CA . LEU A 1 530 ? 42.527 -43.985 -55.570 1.00 44.34 530 LEU A CA 1
ATOM 4339 C C . LEU A 1 530 ? 41.437 -45.060 -55.728 1.00 44.34 530 LEU A C 1
ATOM 4341 O O . LEU A 1 530 ? 40.255 -44.724 -55.769 1.00 44.34 530 LEU A O 1
ATOM 4345 N N . ILE A 1 531 ? 41.798 -46.347 -55.742 1.00 48.97 531 ILE A N 1
ATOM 4346 C CA . ILE A 1 531 ? 40.830 -47.451 -55.870 1.00 48.97 531 ILE A CA 1
ATOM 4347 C C . ILE A 1 531 ? 40.229 -47.849 -54.506 1.00 48.97 531 ILE A C 1
ATOM 4349 O O . ILE A 1 531 ? 39.084 -48.293 -54.446 1.00 48.97 531 ILE A O 1
ATOM 4353 N N . ILE A 1 532 ? 40.924 -47.601 -53.388 1.00 48.78 532 ILE A N 1
ATOM 4354 C CA . ILE A 1 532 ? 40.439 -47.981 -52.046 1.00 48.78 532 ILE A CA 1
ATOM 4355 C C . ILE A 1 532 ? 39.392 -46.990 -51.495 1.00 48.78 532 ILE A C 1
ATOM 4357 O O . ILE A 1 532 ? 38.480 -47.394 -50.777 1.00 48.78 532 ILE A O 1
ATOM 4361 N N . LEU A 1 533 ? 39.429 -45.713 -51.893 1.00 46.62 533 LEU A N 1
ATOM 4362 C CA . LEU A 1 533 ? 38.424 -44.717 -51.482 1.00 46.62 533 LEU A CA 1
ATOM 4363 C C . LEU A 1 533 ? 37.119 -44.780 -52.297 1.00 46.62 533 LEU A C 1
ATOM 4365 O O . LEU A 1 533 ? 36.073 -44.359 -51.805 1.00 46.62 533 LEU A O 1
ATOM 4369 N N . ALA A 1 534 ? 37.142 -45.359 -53.503 1.00 45.25 534 ALA A N 1
ATOM 4370 C CA . ALA A 1 534 ? 35.956 -45.491 -54.355 1.00 45.25 534 ALA A CA 1
ATOM 4371 C C . ALA A 1 534 ? 35.058 -46.697 -53.997 1.00 45.25 534 ALA A C 1
ATOM 4373 O O . ALA A 1 534 ? 33.896 -46.732 -54.401 1.00 45.25 534 ALA A O 1
ATOM 4374 N N . LEU A 1 535 ? 35.552 -47.662 -53.208 1.00 51.62 535 LEU A N 1
ATOM 4375 C CA . LEU A 1 535 ? 34.790 -48.849 -52.783 1.00 51.62 535 LEU A CA 1
ATOM 4376 C C . LEU A 1 535 ? 34.216 -48.759 -51.352 1.00 51.62 535 LEU A C 1
ATOM 4378 O O . LEU A 1 535 ? 33.438 -49.623 -50.959 1.00 51.62 535 LEU A O 1
ATOM 4382 N N . GLY A 1 536 ? 34.529 -47.707 -50.585 1.00 49.12 536 GLY A N 1
ATOM 4383 C CA . GLY A 1 536 ? 34.109 -47.564 -49.180 1.00 49.12 536 GLY A CA 1
ATOM 4384 C C . GLY A 1 536 ? 32.809 -46.785 -48.918 1.00 49.12 536 GLY A C 1
ATOM 4385 O O . GLY A 1 536 ? 32.348 -46.754 -47.783 1.00 49.12 536 GLY A O 1
ATOM 4386 N N . LEU A 1 537 ? 32.196 -46.160 -49.929 1.00 47.22 537 LEU A N 1
ATOM 4387 C CA . LEU A 1 537 ? 31.065 -45.224 -49.752 1.00 47.22 537 LEU A CA 1
ATOM 4388 C C . LEU A 1 537 ? 29.701 -45.768 -50.216 1.00 47.22 537 LEU A C 1
ATOM 4390 O O . LEU A 1 537 ? 28.779 -44.997 -50.475 1.00 47.22 537 LEU A O 1
ATOM 4394 N N . LYS A 1 538 ? 29.544 -47.097 -50.305 1.00 47.69 538 LYS A N 1
ATOM 4395 C CA . LYS A 1 538 ? 28.281 -47.744 -50.717 1.00 47.69 538 LYS A CA 1
ATOM 4396 C C . LYS A 1 538 ? 27.616 -48.638 -49.661 1.00 47.69 538 LYS A C 1
ATOM 4398 O O . LYS A 1 538 ? 26.751 -49.429 -50.016 1.00 47.69 538 LYS A O 1
ATOM 4403 N N . CYS A 1 539 ? 27.960 -48.472 -48.382 1.00 44.03 539 CYS A N 1
ATOM 4404 C CA . CYS A 1 539 ? 27.281 -49.133 -47.261 1.00 44.03 539 CYS A CA 1
ATOM 4405 C C . CYS A 1 539 ? 27.109 -48.178 -46.070 1.00 44.03 539 CYS A C 1
ATOM 4407 O O . CYS A 1 539 ? 27.916 -48.207 -45.148 1.00 44.03 539 CYS A O 1
ATOM 4409 N N . GLN A 1 540 ? 26.065 -47.344 -46.102 1.00 38.56 540 GLN A N 1
ATOM 4410 C CA . GLN A 1 540 ? 25.219 -47.001 -44.946 1.00 38.56 540 GLN A CA 1
ATOM 4411 C C . GLN A 1 540 ? 24.067 -46.109 -45.430 1.00 38.56 540 GLN A C 1
ATOM 4413 O O . GLN A 1 540 ? 24.161 -44.884 -45.476 1.00 38.56 540 GLN A O 1
ATOM 4418 N N . LEU A 1 541 ? 23.012 -46.797 -45.865 1.00 40.22 541 LEU A N 1
ATOM 4419 C CA . LEU A 1 541 ? 21.630 -46.337 -45.889 1.00 40.22 541 LEU A CA 1
ATOM 4420 C C . LEU A 1 541 ? 20.941 -47.019 -44.704 1.00 40.22 541 LEU A C 1
ATOM 4422 O O . LEU A 1 541 ? 21.267 -48.214 -44.492 1.00 40.22 541 LEU A O 1
#

Foldseek 3Di:
DVLVVVLVVLVVVLVVLVVVLVVLVVVLVVLVVVLVVLVVLLVLLVVLLVLLVVLLVLLVLLLVLLVVLLVLLVVLLVLVLVVLVVVVVVVVVVLVVVVVVVVVVLVVDDDPRPVVVVVVVVVSVVVVVVSVVVSVVVSVVSVVVSVVVSVVSVVVSVVSVVVSVVSVVVSVVSVVVSVVSVVVSVVSVVSSVVSVVVSVVSVVVSVVSVVVSVVVVVVCVVVPPDDDDDDDDDPPVVVVVVVVVVVVVVLVVVLVVLVVVLVVLVVVLVVLVVVLVVLVVVLVVLVVVLVVLLVVLVVVLVVLVVVLVVLVVVLVVLVVVLVVDDPVCNVVSVVVSVVSVVVSVVSVVVSVVSVVCSVVSVRDDPVSVVSSVVSVVSSVVSVVVSVVSVVSSVVSVVVSVVSVVVVVVVVVVVVVVLVVDDPVRNVVVVVVVVVVVVVVVVVVVVVVVVVVVVVVVVVVVVVVVVVVVSVVVVVVSVVSSVVSVVSSVVSVVSSVVSVVSVVVSVVVVVVPDDDDDDDDDDDDDDPPVVVVVVPPPPDDD

Mean predicted aligned error: 20.05 Å

pLDDT: mean 80.45, std 17.61, range [28.03, 98.25]

Secondary structure (DSSP, 8-state):
-HHHHHHHHHHHHHHHHHHHHHHHHHHHHHHHHHHHHHHHHHHHHHHHHHHHHHHHHHHHHHHHHHHHHHHHHHHHHHHHHHHHHHHHHHHHHHHHHHHHHHHHHHTT--SSHHHHHHHHHHHHHHHHHHHHHHHHHHHHHHHHHHHHHHHHHHHHHHHHHHHHHHHHHHHHHHHHHHHHHHHHHHHHHHHHHHHHHHHHHHHHHHHHHHHHHHHHHHHHHTT-----------SSHHHHHHHHHHHHHHHHHHHHHHHHHHHHHHHHHHHHHHHHHHHHHHHHHHHHHHHHHHHHHHHHHHHHHHHHHHHHHHHHHHHHHHHHS-HHHHHHHHHHHHHHHHHHHHHHHHHHHHHHHHHTT--S-HHHHHHHHHHHHHHHHHHHHHHHHHHHHHHHHHHHHHHHHHHHHHHHHHHHHHHTS-HHHHHHHHHHHHHHHHHHHHHHHHHHHHHHHHHHHHHHHHHHHHHHHHHHHHHHHHHHHHHHHHHHHHHHHHHHHHHHHHHHHHHHHHHT--------------TTHHHHHHSSSS---